Protein 2D1L (pdb70)

Nearest PDB structures (foldseek):
  2d1l-assembly1_A  TM=1.002E+00  e=2.494E-27  Mus musculus
  2x3w-assembly2_C-2  TM=5.288E-01  e=8.790E-03  Mus musculus
  3hah-assembly1_A  TM=4.126E-01  e=7.561E-03  Homo sapiens
  4wpe-assembly1_A-2  TM=3.536E-01  e=5.595E-03  Saccharomyces cerevisiae S288C
  5i6j-assembly1_A-2  TM=3.774E-01  e=7.191E-03  Homo sapiens

Sequence (462 aa):
AGHEAVIEKECSALGGLFQTIISSDKGSYPVWEEDFINKAGKLQSQQLRTTVVAAAAFLDAFQKVADATNTRGGTREIGSALTRRCRHRSSIEAKLRQFSSSSALIDCLINPLQEQEEWKKKVANNQLDKDHAKEYKKARQEIKKKSSDTLKLQKKAKKVDAQGRGDIQPQLDSALQDVNDKYLLLEETEKQQAVRKALIEERGRFCTFISSLRRPVIEEEISSLGEITHLQTISEEDDLKKSLTDPHKLPSSSEQAGHEAVIEKECSALGGLFQTIISSDKGSYPVWEDFINKKAGKLQSSQQLRRTTVVAAAAFLDAFQKVADATNTRGGTREIGSALTRRCRRHRSSIEAKLRQFSSALIDCLINPLQQEEQEEEWKKVANQLDKDHAKEYKKARQEIKKKSSDTLKLQKKAKKVALQDVNDKYLLLEETEKQAVRRKALIEERGRFCTFISLRPVIEEEISLGEITHLQQTTISEEDDLKKSSLTDPHKLPS

CATH classification: 1.20.1270.60

Foldseek 3Di:
DPPLVVLVVLLVVLVVLLVVLLVVCVCVVVLVVVLVVLVVVLVVLVVVLVVLVVVLVVQLVVLVCCPDAFLSVVLSVLSNLSLVVVVSVLSVVLSVCSVVVANVVSVVPVVLVVVSVVLVVVLVVQLVVLVVQLVVLVVVLVVLVVVCVCCVVVCPVPSVVVNVVSVVVSVVSSVVSSVSSVVSSVVSVCSSVVSVVSNVSVVVSVVSVVVVVSVVSVVVSVVVSVVSCVVVDDDPRRPD/DPPLVVLCVLLVVLQVLLVVLLVVLPCVVVLVVVLVVLVVVLVVLVVVLVVLVVVLVVLLVVLVCCPDDDLSVVLSVLSNCSLVVVVSVLSVVLSVCSVPVANVVSVVVVVLNVVSVVLVVVLVVVSVVLSVVLVVQVVVVVVVVVVVVVVSPVVSVVSSVVSNVVSVVSSVVSVCSSVVSVVSNVNVVVSVVSVVCVVSCVVVVVSVVVSVVSCVVVDDDD

Organism: Mus musculus (NCBI:txid10090)

Secondary structure (DSSP, 8-state):
----HHHHHHHHHHHHHHHHHHH----HHHHHHHHHHHHHHHHHHHHHHHHHHHHHHHHHHHH--TTSSTHHHHHHHHHH---HHHHHHHHHHHHHHIIIIIIHHHHH--HHHHHHHHHHHHHHHHHHHHHHHHHHHHHHHHHHHHHSS-GGGTTTTSHHHHHHHHHHHHHHHHHHHHHHHHHHHHHHHHHHHHHHHHHH--HHHHHHHH--TTHHHHHHHHHHHHHH--TTS--GGG--/----HHHHHHHHHHTTHHHHHHH----HHHHHHHHHHHHHHHHHHHHHHHHHHHHHHHHHHHH--TTSSSHHHHHHHHHH---HHHHHHHHHHHHHHIIIIIIHHHHH--HHHHHHHHHHHHHHHHHHHHHHHHHHHHHHHHHHHSSSTT--HHHHHHHHHHHHHHHHHHHHHHHHHHHHHHHHHH--HHHHHHHH--GGGGGHHHHHHHHHHH--TTS---

GO terms:
  GO:0051015 actin filament binding (F, IDA)
  GO:0005737 cytoplasm (C, IDA)
  GO:0005912 adherens junction (C, IDA)
  GO:0003779 actin binding (F, IDA)
  GO:0030041 actin filament polymerization (P, IDA)
  GO:0007015 actin filament organization (P, IDA)
  GO:0001701 in utero embryonic development (P, IGI)
  GO:0034334 adherens junction maintenance (P, IMP)
  GO:0010960 magnesium ion homeostasis (P, IMP)
  GO:0032233 positive regulation of actin filament bundle assembly (P, IMP)
  GO:0030282 bone mineralization (P, IMP)
  GO:0072170 metanephric tubule development (P, IMP)
  GO:0042802 identical protein binding (F, IPI)
  GO:0005515 protein binding (F, IPI)
  GO:0071498 cellular response to fluid shear stress (P, IDA)
  GO:2001013 epithelial cell proliferation involved in renal tubule morphogenesis (P, IMP)
  GO:0050680 negative regulation of epithelial cell proliferation (P, IMP)
  GO:0072102 glomerulus morphogenesis (P, IMP)
  GO:0072160 nephron tubule epithelial cell differentiation (P, IMP)
  GO:0061333 renal tubule morphogenesis (P, IMP)

InterPro domains:
  IPR003124 WH2 domain [PF02205] (729-755)
  IPR003124 WH2 domain [PS51082] (731-748)
  IPR013606 IMD/I-BAR domain [PF08397] (16-241)
  IPR013606 IMD/I-BAR domain [PS51338] (1-254)
  IPR027267 AH/BAR domain superfamily [G3DSA:1.20.1270.60] (1-250)
  IPR027267 AH/BAR domain superfamily [SSF103657] (3-252)
  IPR030127 I-BAR domain containing protein MTSS1/MTSS2 [PTHR15708] (4-357)

Solvent-accessible surface area: 24767 Å² total

Radius of gyration: 42.51 Å; Cα contacts (8 Å, |Δi|>4): 445; chains: 2; bounding box: 72×39×166 Å

B-factor: mean 33.79, std 15.93, range [10.36, 84.86]

Structure (mmCIF, N/CA/C/O backbone):
data_2D1L
#
_entry.id   2D1L
#
_cell.length_a   53.503
_cell.length_b   37.319
_cell.length_c   129.016
_cell.angle_alpha   90.00
_cell.angle_beta   94.07
_cell.angle_gamma   90.00
#
_symmetry.space_group_name_H-M   'P 1 21 1'
#
loop_
_entity.id
_entity.type
_entity.pdbx_description
1 polymer 'Metastasis suppressor protein 1'
2 water water
#
loop_
_atom_site.group_PDB
_atom_site.id
_atom_site.type_symbol
_atom_site.label_atom_id
_atom_site.label_alt_id
_atom_site.label_comp_id
_atom_site.label_asym_id
_atom_site.label_entity_id
_atom_site.label_seq_id
_atom_site.pdbx_PDB_ins_code
_atom_site.Cartn_x
_atom_site.Cartn_y
_atom_site.Cartn_z
_atom_site.occupancy
_atom_site.B_iso_or_equiv
_atom_site.auth_seq_id
_atom_site.auth_comp_id
_atom_site.auth_asym_id
_atom_site.auth_atom_id
_atom_site.pdbx_PDB_model_num
ATOM 1 N N . ALA A 1 1 ? 12.735 6.831 0.122 1.00 69.86 -2 ALA A N 1
ATOM 2 C CA . ALA A 1 1 ? 14.153 7.001 0.559 1.00 68.74 -2 ALA A CA 1
ATOM 3 C C . ALA A 1 1 ? 14.963 7.817 -0.449 1.00 68.27 -2 ALA A C 1
ATOM 4 O O . ALA A 1 1 ? 15.585 7.264 -1.357 1.00 67.77 -2 ALA A O 1
ATOM 6 N N . GLY A 1 2 ? 14.940 9.136 -0.285 1.00 67.18 -1 GLY A N 1
ATOM 7 C CA . GLY A 1 2 ? 15.711 10.035 -1.138 1.00 65.06 -1 GLY A CA 1
ATOM 8 C C . GLY A 1 2 ? 16.693 10.841 -0.312 1.00 64.19 -1 GLY A C 1
ATOM 9 O O . GLY A 1 2 ? 17.091 10.419 0.777 1.00 63.30 -1 GLY A O 1
ATOM 10 N N . HIS A 1 3 ? 17.074 12.008 -0.823 1.00 63.50 0 HIS A N 1
ATOM 11 C CA . HIS A 1 3 ? 18.058 12.857 -0.157 1.00 63.72 0 HIS A CA 1
ATOM 12 C C . HIS A 1 3 ? 17.611 13.305 1.231 1.00 63.23 0 HIS A C 1
ATOM 13 O O . HIS A 1 3 ? 18.311 13.092 2.219 1.00 61.90 0 HIS A O 1
ATOM 28 N N . GLU A 1 5 ? 15.347 12.178 3.159 1.00 55.20 2 GLU A N 1
ATOM 29 C CA . GLU A 1 5 ? 15.194 11.042 4.064 1.00 50.41 2 GLU A CA 1
ATOM 30 C C . GLU A 1 5 ? 16.551 10.580 4.604 1.00 47.89 2 GLU A C 1
ATOM 31 O O . GLU A 1 5 ? 16.700 10.298 5.799 1.00 44.85 2 GLU A O 1
ATOM 37 N N . ALA A 1 6 ? 17.536 10.511 3.712 1.00 45.07 3 ALA A N 1
ATOM 38 C CA . ALA A 1 6 ? 18.892 10.112 4.072 1.00 44.82 3 ALA A CA 1
ATOM 39 C C . ALA A 1 6 ? 19.509 11.076 5.089 1.00 45.01 3 ALA A C 1
ATOM 40 O O . ALA A 1 6 ? 20.278 10.663 5.968 1.00 44.39 3 ALA A O 1
ATOM 42 N N . VAL A 1 7 ? 19.164 12.357 4.965 1.00 45.28 4 VAL A N 1
ATOM 43 C CA . VAL A 1 7 ? 19.576 13.371 5.941 1.00 45.34 4 VAL A CA 1
ATOM 44 C C . VAL A 1 7 ? 18.944 13.121 7.312 1.00 44.91 4 VAL A C 1
ATOM 45 O O . VAL A 1 7 ? 19.628 13.184 8.332 1.00 43.14 4 VAL A O 1
ATOM 49 N N . ILE A 1 8 ? 17.642 12.848 7.328 1.00 43.82 5 ILE A N 1
ATOM 50 C CA . ILE A 1 8 ? 16.950 12.499 8.563 1.00 46.56 5 ILE A CA 1
ATOM 51 C C . ILE A 1 8 ? 17.560 11.230 9.153 1.00 47.70 5 ILE A C 1
ATOM 52 O O . ILE A 1 8 ? 17.840 11.163 10.353 1.00 46.99 5 ILE A O 1
ATOM 57 N N . GLU A 1 9 ? 17.773 10.236 8.293 1.00 49.92 6 GLU A N 1
ATOM 58 C CA . GLU A 1 9 ? 18.423 8.979 8.672 1.00 53.08 6 GLU A CA 1
ATOM 59 C C . GLU A 1 9 ? 19.698 9.177 9.492 1.00 52.77 6 GLU A C 1
ATOM 60 O O . GLU A 1 9 ? 19.896 8.525 10.517 1.00 49.99 6 GLU A O 1
ATOM 66 N N . LYS A 1 10 ? 20.565 10.069 9.030 1.00 51.98 7 LYS A N 1
ATOM 67 C CA . LYS A 1 10 ? 21.826 10.302 9.719 1.00 53.24 7 LYS A CA 1
ATOM 68 C C . LYS A 1 10 ? 21.653 11.033 11.046 1.00 51.09 7 LYS A C 1
ATOM 69 O O . LYS A 1 10 ? 22.461 10.868 11.957 1.00 49.88 7 LYS A O 1
ATOM 75 N N . GLU A 1 11 ? 20.605 11.840 11.155 1.00 49.29 8 GLU A N 1
ATOM 76 C CA . GLU A 1 11 ? 20.306 12.474 12.423 1.00 47.78 8 GLU A CA 1
ATOM 77 C C . GLU A 1 11 ? 19.791 11.413 13.378 1.00 46.83 8 GLU A C 1
ATOM 78 O O . GLU A 1 11 ? 20.183 11.382 14.543 1.00 47.52 8 GLU A O 1
ATOM 84 N N . CYS A 1 12 ? 18.930 10.528 12.886 1.00 45.28 9 CYS A N 1
ATOM 85 C CA . CYS A 1 12 ? 18.452 9.425 13.718 1.00 46.46 9 CYS A CA 1
ATOM 86 C C . CYS A 1 12 ? 19.643 8.602 14.203 1.00 46.17 9 CYS A C 1
ATOM 87 O O . CYS A 1 12 ? 19.689 8.185 15.356 1.00 46.39 9 CYS A O 1
ATOM 90 N N . SER A 1 13 ? 20.612 8.390 13.320 1.00 46.14 10 SER A N 1
ATOM 91 C CA . SER A 1 13 ? 21.803 7.627 13.668 1.00 44.45 10 SER A CA 1
ATOM 92 C C . SER A 1 13 ? 22.648 8.343 14.716 1.00 43.25 10 SER A C 1
ATOM 93 O O . SER A 1 13 ? 23.189 7.704 15.619 1.00 43.02 10 SER A O 1
ATOM 96 N N . ALA A 1 14 ? 22.761 9.664 14.596 1.00 40.86 11 ALA A N 1
ATOM 97 C CA . ALA A 1 14 ? 23.483 10.463 15.590 1.00 39.36 11 ALA A CA 1
ATOM 98 C C . ALA A 1 14 ? 22.784 10.399 16.944 1.00 37.50 11 ALA A C 1
ATOM 99 O O . ALA A 1 14 ? 23.425 10.211 17.976 1.00 37.71 11 ALA A O 1
ATOM 101 N N . LEU A 1 15 ? 21.464 10.561 16.925 1.00 37.42 12 LEU A N 1
ATOM 102 C CA . LEU A 1 15 ? 20.660 10.533 18.135 1.00 36.25 12 LEU A CA 1
ATOM 103 C C . LEU A 1 15 ? 20.691 9.136 18.737 1.00 37.68 12 LEU A C 1
ATOM 104 O O . LEU A 1 15 ? 20.812 8.970 19.958 1.00 35.14 12 LEU A O 1
ATOM 109 N N . GLY A 1 16 ? 20.577 8.132 17.869 1.00 36.51 13 GLY A N 1
ATOM 110 C CA . GLY A 1 16 ? 20.547 6.745 18.310 1.00 34.23 13 GLY A CA 1
ATOM 111 C C . GLY A 1 16 ? 21.847 6.425 19.007 1.00 33.62 13 GLY A C 1
ATOM 112 O O . GLY A 1 16 ? 21.853 5.766 20.048 1.00 33.02 13 GLY A O 1
ATOM 113 N N . GLY A 1 17 ? 22.944 6.902 18.419 1.00 31.75 14 GLY A N 1
ATOM 114 C CA . GLY A 1 17 ? 24.284 6.729 18.974 1.00 31.82 14 GLY A CA 1
ATOM 115 C C . GLY A 1 17 ? 24.439 7.425 20.312 1.00 32.04 14 GLY A C 1
ATOM 116 O O . GLY A 1 17 ? 24.983 6.849 21.255 1.00 29.53 14 GLY A O 1
ATOM 117 N N . LEU A 1 18 ? 23.958 8.666 20.389 1.00 30.30 15 LEU A N 1
ATOM 118 C CA . LEU A 1 18 ? 23.998 9.423 21.628 1.00 30.97 15 LEU A CA 1
ATOM 119 C C . LEU A 1 18 ? 23.210 8.719 22.740 1.00 28.87 15 LEU A C 1
ATOM 120 O O . LEU A 1 18 ? 23.701 8.589 23.852 1.00 28.49 15 LEU A O 1
ATOM 125 N N . PHE A 1 19 ? 22.014 8.229 22.430 1.00 26.93 16 PHE A N 1
ATOM 126 C CA . PHE A 1 19 ? 21.228 7.466 23.403 1.00 29.24 16 PHE A CA 1
ATOM 127 C C . PHE A 1 19 ? 21.996 6.246 23.923 1.00 27.16 16 PHE A C 1
ATOM 128 O O . PHE A 1 19 ? 22.032 6.005 25.117 1.00 27.73 16 PHE A O 1
ATOM 136 N N . GLN A 1 20 ? 22.582 5.462 23.025 1.00 28.06 17 GLN A N 1
ATOM 137 C CA . GLN A 1 20 ? 23.367 4.291 23.440 1.00 31.39 17 GLN A CA 1
ATOM 138 C C . GLN A 1 20 ? 24.578 4.660 24.289 1.00 28.41 17 GLN A C 1
ATOM 139 O O . GLN A 1 20 ? 24.945 3.930 25.211 1.00 28.65 17 GLN A O 1
ATOM 145 N N . THR A 1 21 ? 25.205 5.788 23.981 1.00 28.28 18 THR A N 1
ATOM 146 C CA . THR A 1 21 ? 26.313 6.280 24.809 1.00 27.47 18 THR A CA 1
ATOM 147 C C . THR A 1 21 ? 25.861 6.580 26.234 1.00 25.92 18 THR A C 1
ATOM 148 O O . THR A 1 21 ? 26.506 6.179 27.213 1.00 24.40 18 THR A O 1
ATOM 152 N N . ILE A 1 22 ? 24.762 7.310 26.364 1.00 24.23 19 ILE A N 1
ATOM 153 C CA . ILE A 1 22 ? 24.258 7.651 27.698 1.00 24.87 19 ILE A CA 1
ATOM 154 C C . ILE A 1 22 ? 23.902 6.404 28.491 1.00 24.11 19 ILE A C 1
ATOM 155 O O . ILE A 1 22 ? 24.248 6.277 29.660 1.00 24.96 19 ILE A O 1
ATOM 160 N N . ILE A 1 23 ? 23.220 5.476 27.838 1.00 26.24 20 ILE A N 1
ATOM 161 C CA . ILE A 1 23 ? 22.890 4.199 28.454 1.00 25.68 20 ILE A CA 1
ATOM 162 C C . ILE A 1 23 ? 24.159 3.435 28.851 1.00 25.83 20 ILE A C 1
ATOM 163 O O . ILE A 1 23 ? 24.247 2.836 29.928 1.00 25.51 20 ILE A O 1
ATOM 168 N N . SER A 1 24 ? 25.158 3.462 27.986 1.00 23.97 21 SER A N 1
ATOM 169 C CA A SER A 1 24 ? 26.389 2.743 28.272 0.50 23.73 21 SER A CA 1
ATOM 170 C CA B SER A 1 24 ? 26.412 2.766 28.249 0.50 23.05 21 SER A CA 1
ATOM 171 C C . SER A 1 24 ? 27.147 3.391 29.420 1.00 19.73 21 SER A C 1
ATOM 172 O O . SER A 1 24 ? 27.701 2.695 30.267 1.00 23.56 21 SER A O 1
ATOM 177 N N . ASP A 1 25 ? 27.174 4.718 29.449 1.00 24.56 22 ASP A N 1
ATOM 178 C CA . ASP A 1 25 ? 27.828 5.435 30.538 1.00 24.43 22 ASP A CA 1
ATOM 179 C C . ASP A 1 25 ? 27.171 5.114 31.876 1.00 24.68 22 ASP A C 1
ATOM 180 O O . ASP A 1 25 ? 27.858 4.856 32.863 1.00 20.33 22 ASP A O 1
ATOM 193 N N . LYS A 1 27 ? 25.333 2.425 32.628 1.00 25.98 24 LYS A N 1
ATOM 194 C CA . LYS A 1 27 ? 25.662 1.036 32.905 1.00 26.63 24 LYS A CA 1
ATOM 195 C C . LYS A 1 27 ? 27.061 0.793 33.454 1.00 26.02 24 LYS A C 1
ATOM 196 O O . LYS A 1 27 ? 27.249 -0.146 34.236 1.00 27.54 24 LYS A O 1
ATOM 202 N N . GLY A 1 28 ? 28.040 1.621 33.069 1.00 21.85 25 GLY A N 1
ATOM 203 C CA . GLY A 1 28 ? 29.444 1.400 33.467 1.00 22.99 25 GLY A CA 1
ATOM 204 C C . GLY A 1 28 ? 29.783 2.171 34.740 1.00 24.54 25 GLY A C 1
ATOM 205 O O . GLY A 1 28 ? 30.889 2.085 35.249 1.00 22.95 25 GLY A O 1
ATOM 206 N N . SER A 1 29 ? 28.805 2.900 35.266 1.00 21.53 26 SER A N 1
ATOM 207 C CA . SER A 1 29 ? 29.019 3.786 36.437 1.00 24.96 26 SER A CA 1
ATOM 208 C C . SER A 1 29 ? 29.076 3.032 37.772 1.00 24.36 26 SER A C 1
ATOM 209 O O . SER A 1 29 ? 29.603 3.548 38.766 1.00 20.89 26 SER A O 1
ATOM 212 N N . TYR A 1 30 ? 28.531 1.814 37.805 1.00 23.38 27 TYR A N 1
ATOM 213 C CA . TYR A 1 30 ? 28.295 1.150 39.093 1.00 24.23 27 TYR A CA 1
ATOM 214 C C . TYR A 1 30 ? 29.539 0.879 39.969 1.00 26.52 27 TYR A C 1
ATOM 215 O O . TYR A 1 30 ? 29.458 1.062 41.185 1.00 25.36 27 TYR A O 1
ATOM 224 N N . PRO A 1 31 ? 30.676 0.451 39.371 1.00 24.93 28 PRO A N 1
ATOM 225 C CA . PRO A 1 31 ? 31.897 0.259 40.167 1.00 23.10 28 PRO A CA 1
ATOM 226 C C . PRO A 1 31 ? 32.327 1.505 40.958 1.00 20.47 28 PRO A C 1
ATOM 227 O O . PRO A 1 31 ? 32.747 1.383 42.096 1.00 21.52 28 PRO A O 1
ATOM 231 N N . VAL A 1 32 ? 32.189 2.691 40.367 1.00 17.75 29 VAL A N 1
ATOM 232 C CA . VAL A 1 32 ? 32.506 3.924 41.083 1.00 20.97 29 VAL A CA 1
ATOM 233 C C . VAL A 1 32 ? 31.527 4.151 42.236 1.00 22.62 29 VAL A C 1
ATOM 234 O O . VAL A 1 32 ? 31.932 4.443 43.347 1.00 19.68 29 VAL A O 1
ATOM 238 N N . TRP A 1 33 ? 30.228 4.016 41.959 1.00 19.70 30 TRP A N 1
ATOM 239 C CA . TRP A 1 33 ? 29.215 4.161 43.002 1.00 22.68 30 TRP A CA 1
ATOM 240 C C . TRP A 1 33 ? 29.440 3.164 44.115 1.00 22.44 30 TRP A C 1
ATOM 241 O O . TRP A 1 33 ? 29.342 3.546 45.262 1.00 20.92 30 TRP A O 1
ATOM 252 N N . GLU A 1 34 ? 29.712 1.897 43.778 1.00 21.46 31 GLU A N 1
ATOM 253 C CA A GLU A 1 34 ? 29.940 0.824 44.768 0.60 23.56 31 GLU A CA 1
ATOM 254 C CA B GLU A 1 34 ? 29.895 0.866 44.808 0.40 21.33 31 GLU A CA 1
ATOM 255 C C . GLU A 1 34 ? 31.170 1.077 45.640 1.00 21.58 31 GLU A C 1
ATOM 256 O O . GLU A 1 34 ? 31.172 0.792 46.858 1.00 20.87 31 GLU A O 1
ATOM 267 N N . ASP A 1 35 ? 32.233 1.582 45.017 1.00 20.48 32 ASP A N 1
ATOM 268 C CA . ASP A 1 35 ? 33.461 1.918 45.757 1.00 21.55 32 ASP A CA 1
ATOM 269 C C . ASP A 1 35 ? 33.160 3.041 46.761 1.00 21.98 32 ASP A C 1
ATOM 270 O O . ASP A 1 35 ? 33.646 3.010 47.883 1.00 18.42 32 ASP A O 1
ATOM 275 N N . PHE A 1 36 ? 32.333 4.008 46.354 1.00 19.70 33 PHE A N 1
ATOM 276 C CA . PHE A 1 36 ? 31.931 5.137 47.228 1.00 20.15 33 PHE A CA 1
ATOM 277 C C . PHE A 1 36 ? 31.143 4.624 48.428 1.00 19.74 33 PHE A C 1
ATOM 278 O O . PHE A 1 36 ? 31.386 5.002 49.552 1.00 16.81 33 PHE A O 1
ATOM 286 N N . ILE A 1 37 ? 30.180 3.760 48.171 1.00 17.41 34 ILE A N 1
ATOM 287 C CA . ILE A 1 37 ? 29.430 3.135 49.244 1.00 18.94 34 ILE A CA 1
ATOM 288 C C . ILE A 1 37 ? 30.315 2.386 50.230 1.00 18.95 34 ILE A C 1
ATOM 289 O O . ILE A 1 37 ? 30.186 2.604 51.439 1.00 21.10 34 ILE A O 1
ATOM 294 N N . ASN A 1 38 ? 31.216 1.548 49.706 1.00 17.64 35 ASN A N 1
ATOM 295 C CA . ASN A 1 38 ? 32.177 0.812 50.518 1.00 18.88 35 ASN A CA 1
ATOM 296 C C . ASN A 1 38 ? 33.010 1.732 51.430 1.00 16.54 35 ASN A C 1
ATOM 297 O O . ASN A 1 38 ? 33.162 1.482 52.632 1.00 15.20 35 ASN A O 1
ATOM 302 N N . LYS A 1 39 ? 33.585 2.770 50.836 1.00 15.77 36 LYS A N 1
ATOM 303 C CA . LYS A 1 39 ? 34.495 3.647 51.555 1.00 16.59 36 LYS A CA 1
ATOM 304 C C . LYS A 1 39 ? 33.734 4.567 52.536 1.00 20.51 36 LYS A C 1
ATOM 305 O O . LYS A 1 39 ? 34.251 4.926 53.600 1.00 16.02 36 LYS A O 1
ATOM 311 N N . ALA A 1 40 ? 32.521 4.975 52.161 1.00 21.02 37 ALA A N 1
ATOM 312 C CA . ALA A 1 40 ? 31.655 5.706 53.114 1.00 19.82 37 ALA A CA 1
ATOM 313 C C . ALA A 1 40 ? 31.347 4.817 54.316 1.00 18.65 37 ALA A C 1
ATOM 314 O O . ALA A 1 40 ? 31.327 5.287 55.452 1.00 19.53 37 ALA A O 1
ATOM 316 N N . GLY A 1 41 ? 31.082 3.537 54.055 1.00 17.94 38 GLY A N 1
ATOM 317 C CA . GLY A 1 41 ? 30.839 2.560 55.131 1.00 19.01 38 GLY A CA 1
ATOM 318 C C . GLY A 1 41 ? 32.003 2.399 56.088 1.00 18.28 38 GLY A C 1
ATOM 319 O O . GLY A 1 41 ? 31.831 2.413 57.324 1.00 19.01 38 GLY A O 1
ATOM 320 N N . LYS A 1 42 ? 33.194 2.281 55.518 1.00 17.43 39 LYS A N 1
ATOM 321 C CA . LYS A 1 42 ? 34.418 2.153 56.288 1.00 19.02 39 LYS A CA 1
ATOM 322 C C . LYS A 1 42 ? 34.663 3.394 57.136 1.00 15.21 39 LYS A C 1
ATOM 323 O O . LYS A 1 42 ? 35.056 3.261 58.287 1.00 13.91 39 LYS A O 1
ATOM 329 N N . LEU A 1 43 ? 34.431 4.585 56.584 1.00 17.58 40 LEU A N 1
ATOM 330 C CA . LEU A 1 43 ? 34.530 5.826 57.376 1.00 17.99 40 LEU A CA 1
ATOM 331 C C . LEU A 1 43 ? 33.497 5.894 58.503 1.00 17.93 40 LEU A C 1
ATOM 332 O O . LEU A 1 43 ? 33.841 6.183 59.662 1.00 15.33 40 LEU A O 1
ATOM 337 N N . GLN A 1 44 ? 32.250 5.566 58.177 1.00 17.28 41 GLN A N 1
ATOM 338 C CA . GLN A 1 44 ? 31.212 5.593 59.195 1.00 19.52 41 GLN A CA 1
ATOM 339 C C . GLN A 1 44 ? 31.500 4.645 60.360 1.00 18.04 41 GLN A C 1
ATOM 340 O O . GLN A 1 44 ? 31.342 5.030 61.518 1.00 20.63 41 GLN A O 1
ATOM 346 N N . SER A 1 45 ? 31.962 3.424 60.056 1.00 18.08 42 SER A N 1
ATOM 347 C CA . SER A 1 45 ? 32.406 2.479 61.095 1.00 20.21 42 SER A CA 1
ATOM 348 C C . SER A 1 45 ? 33.480 3.035 62.041 1.00 19.67 42 SER A C 1
ATOM 349 O O . SER A 1 45 ? 33.376 2.901 63.280 1.00 20.83 42 SER A O 1
ATOM 352 N N . GLN A 1 46 ? 34.476 3.725 61.482 1.00 18.98 43 GLN A N 1
ATOM 353 C CA A GLN A 1 46 ? 35.540 4.318 62.296 0.50 18.39 43 GLN A CA 1
ATOM 354 C CA B GLN A 1 46 ? 35.540 4.296 62.296 0.50 19.88 43 GLN A CA 1
ATOM 355 C C . GLN A 1 46 ? 35.036 5.517 63.088 1.00 21.87 43 GLN A C 1
ATOM 356 O O . GLN A 1 46 ? 35.459 5.757 64.223 1.00 23.31 43 GLN A O 1
ATOM 367 N N . LEU A 1 47 ? 34.114 6.277 62.505 1.00 18.72 44 LEU A N 1
ATOM 368 C CA . LEU A 1 47 ? 33.525 7.410 63.235 1.00 21.57 44 LEU A CA 1
ATOM 369 C C . LEU A 1 47 ? 32.772 6.907 64.450 1.00 21.01 44 LEU A C 1
ATOM 370 O O . LEU A 1 47 ? 32.820 7.512 65.514 1.00 20.42 44 LEU A O 1
ATOM 375 N N . ARG A 1 48 ? 32.100 5.770 64.316 1.00 25.80 45 ARG A N 1
ATOM 376 C CA . ARG A 1 48 ? 31.346 5.200 65.434 1.00 28.54 45 ARG A CA 1
ATOM 377 C C . ARG A 1 48 ? 32.296 4.856 66.591 1.00 26.41 45 ARG A C 1
ATOM 378 O O . ARG A 1 48 ? 32.042 5.180 67.752 1.00 23.87 45 ARG A O 1
ATOM 386 N N . THR A 1 49 ? 33.414 4.239 66.256 1.00 20.89 46 THR A N 1
ATOM 387 C CA . THR A 1 49 ? 34.468 3.893 67.219 1.00 20.09 46 THR A CA 1
ATOM 388 C C . THR A 1 49 ? 35.158 5.132 67.810 1.00 19.28 46 THR A C 1
ATOM 389 O O . THR A 1 49 ? 35.553 5.159 68.999 1.00 17.94 46 THR A O 1
ATOM 393 N N . THR A 1 50 ? 35.346 6.151 66.974 1.00 18.29 47 THR A N 1
ATOM 394 C CA . THR A 1 50 ? 35.897 7.411 67.446 1.00 21.10 47 THR A CA 1
ATOM 395 C C . THR A 1 50 ? 35.003 8.062 68.491 1.00 23.00 47 THR A C 1
ATOM 396 O O . THR A 1 50 ? 35.501 8.565 69.503 1.00 20.14 47 THR A O 1
ATOM 400 N N . VAL A 1 51 ? 33.687 8.056 68.257 1.00 22.10 48 VAL A N 1
ATOM 401 C CA . VAL A 1 51 ? 32.773 8.726 69.192 1.00 23.25 48 VAL A CA 1
ATOM 402 C C . VAL A 1 51 ? 32.811 8.025 70.561 1.00 19.47 48 VAL A C 1
ATOM 403 O O . VAL A 1 51 ? 32.781 8.678 71.611 1.00 20.31 48 VAL A O 1
ATOM 407 N N . VAL A 1 52 ? 32.914 6.706 70.563 1.00 17.59 49 VAL A N 1
ATOM 408 C CA . VAL A 1 52 ? 33.044 5.979 71.839 1.00 18.39 49 VAL A CA 1
ATOM 409 C C . VAL A 1 52 ? 34.375 6.349 72.523 1.00 17.55 49 VAL A C 1
ATOM 410 O O . VAL A 1 52 ? 34.428 6.579 73.741 1.00 16.07 49 VAL A O 1
ATOM 414 N N . ALA A 1 53 ? 35.457 6.386 71.760 1.00 15.75 50 ALA A N 1
ATOM 415 C CA . ALA A 1 53 ? 36.752 6.737 72.358 1.00 16.57 50 ALA A CA 1
ATOM 416 C C . ALA A 1 53 ? 36.745 8.211 72.838 1.00 15.49 50 ALA A C 1
ATOM 417 O O . ALA A 1 53 ? 37.319 8.538 73.891 1.00 16.03 50 ALA A O 1
ATOM 419 N N . ALA A 1 54 ? 36.044 9.073 72.116 1.00 15.40 51 ALA A N 1
ATOM 420 C CA . ALA A 1 54 ? 35.948 10.497 72.533 1.00 17.59 51 ALA A CA 1
ATOM 421 C C . ALA A 1 54 ? 35.167 10.604 73.856 1.00 17.39 51 ALA A C 1
ATOM 422 O O . ALA A 1 54 ? 35.514 11.410 74.746 1.00 17.39 51 ALA A O 1
ATOM 424 N N . ALA A 1 55 ? 34.100 9.813 73.998 1.00 17.25 52 ALA A N 1
ATOM 425 C CA . ALA A 1 55 ? 33.316 9.892 75.252 1.00 18.46 52 ALA A CA 1
ATOM 426 C C . ALA A 1 55 ? 34.154 9.390 76.423 1.00 17.99 52 ALA A C 1
ATOM 427 O O . ALA A 1 55 ? 34.055 9.919 77.514 1.00 17.51 52 ALA A O 1
ATOM 429 N N . ALA A 1 56 ? 34.974 8.364 76.202 1.00 17.61 53 ALA A N 1
ATOM 430 C CA . ALA A 1 56 ? 35.794 7.836 77.303 1.00 17.41 53 ALA A CA 1
ATOM 431 C C . ALA A 1 56 ? 36.891 8.835 77.681 1.00 15.18 53 ALA A C 1
ATOM 432 O O . ALA A 1 56 ? 37.218 9.026 78.846 1.00 15.06 53 ALA A O 1
ATOM 434 N N . PHE A 1 57 ? 37.448 9.487 76.675 1.00 15.60 54 PHE A N 1
ATOM 435 C CA . PHE A 1 57 ? 38.394 10.565 76.906 1.00 19.17 54 PHE A CA 1
ATOM 436 C C . PHE A 1 57 ? 37.750 11.709 77.707 1.00 20.01 54 PHE A C 1
ATOM 437 O O . PHE A 1 57 ? 38.334 12.197 78.691 1.00 17.44 54 PHE A O 1
ATOM 445 N N . LEU A 1 58 ? 36.558 12.152 77.307 1.00 17.85 55 LEU A N 1
ATOM 446 C CA . LEU A 1 58 ? 35.914 13.206 78.052 1.00 17.88 55 LEU A CA 1
ATOM 447 C C . LEU A 1 58 ? 35.594 12.813 79.507 1.00 17.89 55 LEU A C 1
ATOM 448 O O . LEU A 1 58 ? 35.707 13.650 80.407 1.00 16.75 55 LEU A O 1
ATOM 453 N N . ASP A 1 59 ? 35.205 11.555 79.745 1.00 17.68 56 ASP A N 1
ATOM 454 C CA . ASP A 1 59 ? 35.030 11.076 81.117 1.00 16.89 56 ASP A CA 1
ATOM 455 C C . ASP A 1 59 ? 36.324 11.265 81.925 1.00 17.13 56 ASP A C 1
ATOM 456 O O . ASP A 1 59 ? 36.296 11.740 83.074 1.00 16.09 56 ASP A O 1
ATOM 461 N N . ALA A 1 60 ? 37.462 10.906 81.327 1.00 20.16 57 ALA A N 1
ATOM 462 C CA . ALA A 1 60 ? 38.754 11.046 82.020 1.00 18.96 57 ALA A CA 1
ATOM 463 C C . ALA A 1 60 ? 39.102 12.498 82.224 1.00 19.67 57 ALA A C 1
ATOM 464 O O . ALA A 1 60 ? 39.674 12.880 83.256 1.00 17.59 57 ALA A O 1
ATOM 466 N N . PHE A 1 61 ? 38.780 13.319 81.220 1.00 15.50 58 PHE A N 1
ATOM 467 C CA . PHE A 1 61 ? 39.110 14.747 81.255 1.00 15.23 58 PHE A CA 1
ATOM 468 C C . PHE A 1 61 ? 38.327 15.373 82.414 1.00 18.13 58 PHE A C 1
ATOM 469 O O . PHE A 1 61 ? 38.862 16.153 83.182 1.00 15.34 58 PHE A O 1
ATOM 477 N N . GLN A 1 62 ? 37.071 14.980 82.564 1.00 16.84 59 GLN A N 1
ATOM 478 C CA . GLN A 1 62 ? 36.239 15.496 83.659 1.00 16.83 59 GLN A CA 1
ATOM 479 C C . GLN A 1 62 ? 36.760 15.106 85.057 1.00 17.67 59 GLN A C 1
ATOM 480 O O . GLN A 1 62 ? 36.714 15.907 86.005 1.00 15.83 59 GLN A O 1
ATOM 486 N N . LYS A 1 63 ? 37.300 13.901 85.184 1.00 17.60 60 LYS A N 1
ATOM 487 C CA . LYS A 1 63 ? 37.934 13.527 86.453 1.00 19.15 60 LYS A CA 1
ATOM 488 C C . LYS A 1 63 ? 39.150 14.380 86.804 1.00 19.89 60 LYS A C 1
ATOM 489 O O . LYS A 1 63 ? 39.422 14.631 87.993 1.00 16.25 60 LYS A O 1
ATOM 495 N N . VAL A 1 64 ? 39.911 14.770 85.776 1.00 17.27 61 VAL A N 1
ATOM 496 C CA . VAL A 1 64 ? 41.020 15.724 85.958 1.00 17.26 61 VAL A CA 1
ATOM 497 C C . VAL A 1 64 ? 40.487 17.085 86.442 1.00 18.97 61 VAL A C 1
ATOM 498 O O . VAL A 1 64 ? 41.000 17.638 87.416 1.00 19.34 61 VAL A O 1
ATOM 502 N N . ALA A 1 65 ? 39.445 17.591 85.780 1.00 16.87 62 ALA A N 1
ATOM 503 C CA . ALA A 1 65 ? 38.798 18.845 86.134 1.00 19.13 62 ALA A CA 1
ATOM 504 C C . ALA A 1 65 ? 38.295 18.793 87.588 1.00 21.39 62 ALA A C 1
ATOM 505 O O . ALA A 1 65 ? 38.486 19.743 88.358 1.00 20.60 62 ALA A O 1
ATOM 507 N N . ASP A 1 66 ? 37.661 17.676 87.954 1.00 18.54 63 ASP A N 1
ATOM 508 C CA . ASP A 1 66 ? 37.131 17.462 89.334 1.00 20.48 63 ASP A CA 1
ATOM 509 C C . ASP A 1 66 ? 38.267 17.550 90.344 1.00 21.81 63 ASP A C 1
ATOM 510 O O . ASP A 1 66 ? 38.128 18.138 91.424 1.00 20.78 63 ASP A O 1
ATOM 523 N N . ALA A 1 68 ? 41.152 19.171 90.135 1.00 21.84 65 ALA A N 1
ATOM 524 C CA . ALA A 1 68 ? 41.529 20.584 90.335 1.00 21.98 65 ALA A CA 1
ATOM 525 C C . ALA A 1 68 ? 40.484 21.365 91.100 1.00 21.92 65 ALA A C 1
ATOM 526 O O . ALA A 1 68 ? 40.805 22.179 91.974 1.00 22.55 65 ALA A O 1
ATOM 528 N N . THR A 1 69 ? 39.222 21.105 90.779 1.00 21.48 66 THR A N 1
ATOM 529 C CA . THR A 1 69 ? 38.107 21.796 91.419 1.00 21.87 66 THR A CA 1
ATOM 530 C C . THR A 1 69 ? 38.119 21.628 92.934 1.00 24.69 66 THR A C 1
ATOM 531 O O . THR A 1 69 ? 37.782 22.543 93.676 1.00 24.96 66 THR A O 1
ATOM 535 N N . ASN A 1 70 ? 38.530 20.456 93.395 1.00 24.22 67 ASN A N 1
ATOM 536 C CA . ASN A 1 70 ? 38.559 20.180 94.813 1.00 25.02 67 ASN A CA 1
ATOM 537 C C . ASN A 1 70 ? 39.898 20.349 95.535 1.00 27.26 67 ASN A C 1
ATOM 538 O O . ASN A 1 70 ? 40.129 19.746 96.591 1.00 28.07 67 ASN A O 1
ATOM 543 N N . THR A 1 71 ? 40.749 21.211 94.992 1.00 27.98 68 THR A N 1
ATOM 544 C CA . THR A 1 71 ? 41.955 21.634 95.702 1.00 25.41 68 THR A CA 1
ATOM 545 C C . THR A 1 71 ? 41.696 22.968 96.426 1.00 27.84 68 THR A C 1
ATOM 546 O O . THR A 1 71 ? 40.712 23.083 97.157 1.00 32.16 68 THR A O 1
ATOM 550 N N . ARG A 1 72 ? 42.547 23.967 96.204 1.00 29.31 69 ARG A N 1
ATOM 551 C CA . ARG A 1 72 ? 42.576 25.196 97.029 1.00 29.94 69 ARG A CA 1
ATOM 552 C C . ARG A 1 72 ? 42.818 26.421 96.156 1.00 28.58 69 ARG A C 1
ATOM 553 O O . ARG A 1 72 ? 43.508 26.340 95.157 1.00 31.35 69 ARG A O 1
ATOM 561 N N . GLY A 1 73 ? 42.244 27.550 96.543 1.00 30.21 70 GLY A N 1
ATOM 562 C CA . GLY A 1 73 ? 42.554 28.813 95.896 1.00 32.79 70 GLY A CA 1
ATOM 563 C C . GLY A 1 73 ? 42.309 28.844 94.406 1.00 30.55 70 GLY A C 1
ATOM 564 O O . GLY A 1 73 ? 41.289 28.336 93.924 1.00 29.65 70 GLY A O 1
ATOM 565 N N . GLY A 1 74 ? 43.252 29.433 93.679 1.00 32.49 71 GLY A N 1
ATOM 566 C CA . GLY A 1 74 ? 43.133 29.599 92.232 1.00 29.92 71 GLY A CA 1
ATOM 567 C C . GLY A 1 74 ? 42.981 28.302 91.472 1.00 32.50 71 GLY A C 1
ATOM 568 O O . GLY A 1 74 ? 42.355 28.265 90.405 1.00 27.64 71 GLY A O 1
ATOM 569 N N . THR A 1 75 ? 43.545 27.224 92.009 1.00 30.76 72 THR A N 1
ATOM 570 C CA . THR A 1 75 ? 43.434 25.932 91.333 1.00 28.55 72 THR A CA 1
ATOM 571 C C . THR A 1 75 ? 41.972 25.484 91.227 1.00 27.04 72 THR A C 1
ATOM 572 O O . THR A 1 75 ? 41.636 24.791 90.277 1.00 25.42 72 THR A O 1
ATOM 576 N N . ARG A 1 76 ? 41.126 25.885 92.186 1.00 23.68 73 ARG A N 1
ATOM 577 C CA . ARG A 1 76 ? 39.688 25.564 92.124 1.00 25.01 73 ARG A CA 1
ATOM 578 C C . ARG A 1 76 ? 39.015 26.212 90.904 1.00 23.98 73 ARG A C 1
ATOM 579 O O . ARG A 1 76 ? 38.270 25.557 90.195 1.00 22.04 73 ARG A O 1
ATOM 587 N N . GLU A 1 77 ? 39.307 27.495 90.660 1.00 22.17 74 GLU A N 1
ATOM 588 C CA . GLU A 1 77 ? 38.855 28.213 89.459 1.00 21.46 74 GLU A CA 1
ATOM 589 C C . GLU A 1 77 ? 39.325 27.544 88.167 1.00 15.32 74 GLU A C 1
ATOM 590 O O . GLU A 1 77 ? 38.580 27.480 87.166 1.00 16.00 74 GLU A O 1
ATOM 596 N N . ILE A 1 78 ? 40.557 27.057 88.178 1.00 16.03 75 ILE A N 1
ATOM 597 C CA . ILE A 1 78 ? 41.067 26.337 87.020 1.00 16.92 75 ILE A CA 1
ATOM 598 C C . ILE A 1 78 ? 40.190 25.099 86.770 1.00 18.98 75 ILE A C 1
ATOM 599 O O . ILE A 1 78 ? 39.797 24.804 85.634 1.00 16.57 75 ILE A O 1
ATOM 604 N N . GLY A 1 79 ? 39.909 24.359 87.839 1.00 20.76 76 GLY A N 1
ATOM 605 C CA . GLY A 1 79 ? 39.015 23.187 87.751 1.00 22.49 76 GLY A CA 1
ATOM 606 C C . GLY A 1 79 ? 37.663 23.548 87.167 1.00 21.63 76 GLY A C 1
ATOM 607 O O . GLY A 1 79 ? 37.151 22.861 86.287 1.00 19.25 76 GLY A O 1
ATOM 608 N N . SER A 1 80 ? 37.057 24.628 87.646 1.00 21.18 77 SER A N 1
ATOM 609 C CA . SER A 1 80 ? 35.772 25.063 87.087 1.00 20.01 77 SER A CA 1
ATOM 610 C C . SER A 1 80 ? 35.840 25.387 85.599 1.00 20.08 77 SER A C 1
ATOM 611 O O . SER A 1 80 ? 34.942 25.034 84.837 1.00 18.61 77 SER A O 1
ATOM 614 N N . ALA A 1 81 ? 36.909 26.063 85.176 1.00 18.71 78 ALA A N 1
ATOM 615 C CA . ALA A 1 81 ? 37.077 26.379 83.764 1.00 20.12 78 ALA A CA 1
ATOM 616 C C . ALA A 1 81 ? 37.269 25.122 82.928 1.00 19.37 78 ALA A C 1
ATOM 617 O O . ALA A 1 81 ? 36.767 25.056 81.805 1.00 18.76 78 ALA A O 1
ATOM 619 N N . LEU A 1 82 ? 38.011 24.140 83.457 1.00 18.67 79 LEU A N 1
ATOM 620 C CA . LEU A 1 82 ? 38.239 22.872 82.755 1.00 17.45 79 LEU A CA 1
ATOM 621 C C . LEU A 1 82 ? 36.905 22.122 82.583 1.00 17.11 79 LEU A C 1
ATOM 622 O O . LEU A 1 82 ? 36.668 21.460 81.557 1.00 16.08 79 LEU A O 1
ATOM 627 N N . THR A 1 83 ? 36.056 22.199 83.605 1.00 15.43 80 THR A N 1
ATOM 628 C CA . THR A 1 83 ? 34.715 21.596 83.518 1.00 16.97 80 THR A CA 1
ATOM 629 C C . THR A 1 83 ? 33.906 22.273 82.397 1.00 16.02 80 THR A C 1
ATOM 630 O O . THR A 1 83 ? 33.239 21.611 81.613 1.00 17.79 80 THR A O 1
ATOM 634 N N . ARG A 1 84 ? 33.970 23.607 82.309 1.00 14.78 81 ARG A N 1
ATOM 635 C CA A ARG A 1 84 ? 33.317 24.282 81.203 0.70 15.74 81 ARG A CA 1
ATOM 636 C CA B ARG A 1 84 ? 33.361 24.329 81.193 0.30 16.35 81 ARG A CA 1
ATOM 637 C C . ARG A 1 84 ? 33.862 23.797 79.850 1.00 16.37 81 ARG A C 1
ATOM 638 O O . ARG A 1 84 ? 33.079 23.564 78.922 1.00 17.17 81 ARG A O 1
ATOM 666 N N . CYS A 1 86 ? 35.140 20.801 79.194 1.00 13.57 83 CYS A N 1
ATOM 667 C CA . CYS A 1 86 ? 34.698 19.424 79.027 1.00 15.36 83 CYS A CA 1
ATOM 668 C C . CYS A 1 86 ? 33.219 19.404 78.604 1.00 15.20 83 CYS A C 1
ATOM 669 O O . CYS A 1 86 ? 32.856 18.754 77.598 1.00 18.02 83 CYS A O 1
ATOM 680 N N . ARG A 1 88 ? 31.461 21.707 77.048 1.00 16.62 85 ARG A N 1
ATOM 681 C CA . ARG A 1 88 ? 31.370 22.178 75.652 1.00 18.01 85 ARG A CA 1
ATOM 682 C C . ARG A 1 88 ? 31.786 21.086 74.670 1.00 19.94 85 ARG A C 1
ATOM 683 O O . ARG A 1 88 ? 31.181 20.926 73.590 1.00 19.84 85 ARG A O 1
ATOM 691 N N . HIS A 1 89 ? 32.809 20.317 75.027 1.00 18.67 86 HIS A N 1
ATOM 692 C CA . HIS A 1 89 ? 33.171 19.158 74.172 1.00 17.42 86 HIS A CA 1
ATOM 693 C C . HIS A 1 89 ? 32.119 18.077 74.121 1.00 18.32 86 HIS A C 1
ATOM 694 O O . HIS A 1 89 ? 32.001 17.375 73.115 1.00 18.16 86 HIS A O 1
ATOM 701 N N . ARG A 1 90 ? 31.312 17.921 75.170 1.00 19.35 87 ARG A N 1
ATOM 702 C CA . ARG A 1 90 ? 30.206 16.974 75.078 1.00 18.11 87 ARG A CA 1
ATOM 703 C C . ARG A 1 90 ? 29.235 17.359 73.965 1.00 21.42 87 ARG A C 1
ATOM 704 O O . ARG A 1 90 ? 28.652 16.490 73.335 1.00 23.90 87 ARG A O 1
ATOM 712 N N . SER A 1 91 ? 29.057 18.661 73.728 1.00 20.36 88 SER A N 1
ATOM 713 C CA A SER A 1 91 ? 28.198 19.131 72.637 0.50 22.38 88 SER A CA 1
ATOM 714 C CA B SER A 1 91 ? 28.197 19.107 72.637 0.50 21.41 88 SER A CA 1
ATOM 715 C C . SER A 1 91 ? 28.762 18.750 71.268 1.00 23.02 88 SER A C 1
ATOM 716 O O . SER A 1 91 ? 28.014 18.330 70.359 1.00 20.34 88 SER A O 1
ATOM 721 N N . ILE A 1 92 ? 30.076 18.900 71.106 1.00 18.13 89 ILE A N 1
ATOM 722 C CA . ILE A 1 92 ? 30.751 18.476 69.877 1.00 20.59 89 ILE A CA 1
ATOM 723 C C . ILE A 1 92 ? 30.643 16.968 69.656 1.00 21.85 89 ILE A C 1
ATOM 724 O O . ILE A 1 92 ? 30.356 16.518 68.545 1.00 20.62 89 ILE A O 1
ATOM 729 N N . GLU A 1 93 ? 30.878 16.183 70.706 1.00 20.94 90 GLU A N 1
ATOM 730 C CA . GLU A 1 93 ? 30.730 14.729 70.635 1.00 22.02 90 GLU A CA 1
ATOM 731 C C . GLU A 1 93 ? 29.311 14.336 70.165 1.00 20.62 90 GLU A C 1
ATOM 732 O O . GLU A 1 93 ? 29.125 13.427 69.316 1.00 20.59 90 GLU A O 1
ATOM 738 N N . ALA A 1 94 ? 28.319 15.032 70.688 1.00 17.66 91 ALA A N 1
ATOM 739 C CA . ALA A 1 94 ? 26.911 14.762 70.330 1.00 22.63 91 ALA A CA 1
ATOM 740 C C . ALA A 1 94 ? 26.657 15.014 68.855 1.00 21.80 91 ALA A C 1
ATOM 741 O O . ALA A 1 94 ? 25.951 14.241 68.203 1.00 19.05 91 ALA A O 1
ATOM 743 N N . LYS A 1 95 ? 27.267 16.083 68.332 1.00 20.60 92 LYS A N 1
ATOM 744 C CA . LYS A 1 95 ? 27.087 16.472 66.957 1.00 21.36 92 LYS A CA 1
ATOM 745 C C . LYS A 1 95 ? 27.824 15.500 66.058 1.00 19.70 92 LYS A C 1
ATOM 746 O O . LYS A 1 95 ? 27.327 15.134 64.977 1.00 18.00 92 LYS A O 1
ATOM 752 N N . LEU A 1 96 ? 28.977 15.030 66.530 1.00 17.85 93 LEU A N 1
ATOM 753 C CA . LEU A 1 96 ? 29.686 13.962 65.819 1.00 22.80 93 LEU A CA 1
ATOM 754 C C . LEU A 1 96 ? 28.818 12.684 65.705 1.00 18.60 93 LEU A C 1
ATOM 755 O O . LEU A 1 96 ? 28.748 12.066 64.628 1.00 23.05 93 LEU A O 1
ATOM 760 N N . ARG A 1 97 ? 28.139 12.304 66.790 1.00 21.20 94 ARG A N 1
ATOM 761 C CA . ARG A 1 97 ? 27.244 11.143 66.756 1.00 22.79 94 ARG A CA 1
ATOM 762 C C . ARG A 1 97 ? 26.102 11.352 65.768 1.00 22.76 94 ARG A C 1
ATOM 763 O O . ARG A 1 97 ? 25.712 10.409 65.072 1.00 21.10 94 ARG A O 1
ATOM 771 N N . GLN A 1 98 ? 25.545 12.560 65.730 1.00 20.00 95 GLN A N 1
ATOM 772 C CA . GLN A 1 98 ? 24.472 12.882 64.792 1.00 22.50 95 GLN A CA 1
ATOM 773 C C . GLN A 1 98 ? 24.957 12.803 63.353 1.00 17.45 95 GLN A C 1
ATOM 774 O O . GLN A 1 98 ? 24.226 12.332 62.494 1.00 17.64 95 GLN A O 1
ATOM 780 N N . PHE A 1 99 ? 26.181 13.270 63.099 1.00 19.18 96 PHE A N 1
ATOM 781 C CA . PHE A 1 99 ? 26.792 13.209 61.765 1.00 17.74 96 PHE A CA 1
ATOM 782 C C . PHE A 1 99 ? 26.978 11.738 61.331 1.00 18.98 96 PHE A C 1
ATOM 783 O O . PHE A 1 99 ? 26.646 11.367 60.219 1.00 15.61 96 PHE A O 1
ATOM 791 N N . SER A 1 100 ? 27.529 10.939 62.222 1.00 16.95 97 SER A N 1
ATOM 792 C CA A SER A 1 100 ? 27.703 9.501 61.988 0.50 16.72 97 SER A CA 1
ATOM 793 C CA B SER A 1 100 ? 27.693 9.493 61.982 0.50 17.99 97 SER A CA 1
ATOM 794 C C . SER A 1 100 ? 26.387 8.794 61.646 1.00 18.60 97 SER A C 1
ATOM 795 O O . SER A 1 100 ? 26.340 7.992 60.718 1.00 18.62 97 SER A O 1
ATOM 800 N N . SER A 1 101 ? 25.329 9.097 62.413 1.00 18.87 98 SER A N 1
ATOM 801 C CA A SER A 1 101 ? 23.997 8.527 62.170 0.50 18.39 98 SER A CA 1
ATOM 802 C CA B SER A 1 101 ? 23.983 8.552 62.193 0.50 21.45 98 SER A CA 1
ATOM 803 C C . SER A 1 101 ? 23.411 8.975 60.843 1.00 20.77 98 SER A C 1
ATOM 804 O O . SER A 1 101 ? 22.814 8.173 60.130 1.00 19.46 98 SER A O 1
ATOM 809 N N . ALA A 1 102 ? 23.596 10.257 60.496 1.00 18.23 99 ALA A N 1
ATOM 810 C CA . ALA A 1 102 ? 23.083 10.776 59.242 1.00 20.61 99 ALA A CA 1
ATOM 811 C C . ALA A 1 102 ? 23.839 10.157 58.086 1.00 18.02 99 ALA A C 1
ATOM 812 O O . ALA A 1 102 ? 23.269 9.855 57.041 1.00 18.02 99 ALA A O 1
ATOM 814 N N . LEU A 1 103 ? 25.135 9.974 58.268 1.00 19.50 100 LEU A N 1
ATOM 815 C CA . LEU A 1 103 ? 25.931 9.362 57.213 1.00 22.56 100 LEU A CA 1
ATOM 816 C C . LEU A 1 103 ? 25.377 7.991 56.835 1.00 23.72 100 LEU A C 1
ATOM 817 O O . LEU A 1 103 ? 25.265 7.653 55.657 1.00 22.24 100 LEU A O 1
ATOM 822 N N . ILE A 1 104 ? 24.970 7.201 57.816 1.00 20.84 101 ILE A N 1
ATOM 823 C CA . ILE A 1 104 ? 24.453 5.875 57.491 1.00 20.13 101 ILE A CA 1
ATOM 824 C C . ILE A 1 104 ? 22.959 5.906 57.097 1.00 21.71 101 ILE A C 1
ATOM 825 O O . ILE A 1 104 ? 22.572 5.264 56.123 1.00 21.80 101 ILE A O 1
ATOM 830 N N . ASP A 1 105 ? 22.141 6.702 57.797 1.00 21.99 102 ASP A N 1
ATOM 831 C CA . ASP A 1 105 ? 20.689 6.723 57.572 1.00 21.22 102 ASP A CA 1
ATOM 832 C C . ASP A 1 105 ? 20.279 7.473 56.330 1.00 20.76 102 ASP A C 1
ATOM 833 O O . 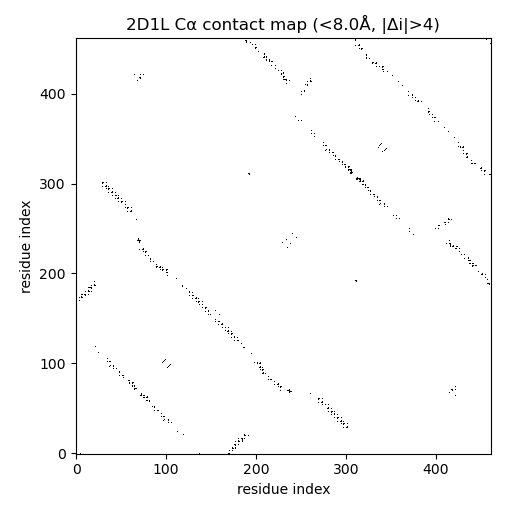ASP A 1 105 ? 19.291 7.129 55.708 1.00 19.04 102 ASP A O 1
ATOM 838 N N . CYS A 1 106 ? 20.994 8.547 56.005 1.00 21.20 103 CYS A N 1
ATOM 839 C CA . CYS A 1 106 ? 20.595 9.391 54.889 1.00 19.04 103 CYS A CA 1
ATOM 840 C C . CYS A 1 106 ? 21.376 9.091 53.632 1.00 20.59 103 CYS A C 1
ATOM 841 O O . CYS A 1 106 ? 20.885 9.338 52.530 1.00 21.17 103 CYS A O 1
ATOM 844 N N . LEU A 1 107 ? 22.590 8.562 53.774 1.00 17.47 104 LEU A N 1
ATOM 845 C CA . LEU A 1 107 ? 23.453 8.408 52.602 1.00 19.11 104 LEU A CA 1
ATOM 846 C C . LEU A 1 107 ? 23.801 6.970 52.266 1.00 18.09 104 LEU A C 1
ATOM 847 O O . LEU A 1 107 ? 23.401 6.494 51.216 1.00 18.11 104 LEU A O 1
ATOM 852 N N . ILE A 1 108 ? 24.491 6.258 53.163 1.00 18.18 105 ILE A N 1
ATOM 853 C CA . ILE A 1 108 ? 25.036 4.930 52.803 1.00 19.88 105 ILE A CA 1
ATOM 854 C C . ILE A 1 108 ? 23.915 3.934 52.527 1.00 22.18 105 ILE A C 1
ATOM 855 O O . ILE A 1 108 ? 23.813 3.382 51.445 1.00 22.83 105 ILE A O 1
ATOM 860 N N . ASN A 1 109 ? 23.051 3.726 53.500 1.00 19.62 106 ASN A N 1
ATOM 861 C CA . ASN A 1 109 ? 21.972 2.780 53.273 1.00 21.54 106 ASN A CA 1
ATOM 862 C C . ASN A 1 109 ? 21.034 3.143 52.094 1.00 20.59 106 ASN A C 1
ATOM 863 O O . ASN A 1 109 ? 20.753 2.271 51.277 1.00 21.77 106 ASN A O 1
ATOM 868 N N . PRO A 1 110 ? 20.508 4.397 52.023 1.00 18.20 107 PRO A N 1
ATOM 869 C CA . PRO A 1 110 ? 19.749 4.789 50.826 1.00 19.13 107 PRO A CA 1
ATOM 870 C C . PRO A 1 110 ? 20.498 4.588 49.492 1.00 18.72 107 PRO A C 1
ATOM 871 O O . PRO A 1 110 ? 19.919 4.079 48.512 1.00 16.00 107 PRO A O 1
ATOM 875 N N . LEU A 1 111 ? 21.777 4.951 49.445 1.00 19.74 108 LEU A N 1
ATOM 876 C CA . LEU A 1 111 ? 22.489 4.825 48.201 1.00 19.86 108 LEU A CA 1
ATOM 877 C C . LEU A 1 111 ? 22.584 3.362 47.832 1.00 20.08 108 LEU A C 1
ATOM 878 O O . LEU A 1 111 ? 22.434 3.004 46.667 1.00 20.51 108 LEU A O 1
ATOM 883 N N . GLN A 1 112 ? 22.788 2.510 48.838 1.00 20.77 109 GLN A N 1
ATOM 884 C CA . GLN A 1 112 ? 22.923 1.074 48.610 1.00 25.89 109 GLN A CA 1
ATOM 885 C C . GLN A 1 112 ? 21.631 0.480 48.073 1.00 24.70 109 GLN A C 1
ATOM 886 O O . GLN A 1 112 ? 21.647 -0.368 47.179 1.00 19.95 109 GLN A O 1
ATOM 892 N N . GLU A 1 113 ? 20.511 0.899 48.643 1.00 20.12 110 GLU A N 1
ATOM 893 C CA . GLU A 1 113 ? 19.198 0.449 48.145 1.00 22.64 110 GLU A CA 1
ATOM 894 C C . GLU A 1 113 ? 18.926 1.009 46.744 1.00 22.67 110 GLU A C 1
ATOM 895 O O . GLU A 1 113 ? 18.227 0.411 45.929 1.00 19.50 110 GLU A O 1
ATOM 901 N N . GLN A 1 114 ? 19.455 2.191 46.477 1.00 19.70 111 GLN A N 1
ATOM 902 C CA . GLN A 1 114 ? 19.222 2.839 45.187 1.00 21.44 111 GLN A CA 1
ATOM 903 C C . GLN A 1 114 ? 19.828 2.109 43.984 1.00 24.56 111 GLN A C 1
ATOM 904 O O . GLN A 1 114 ? 19.257 2.157 42.881 1.00 22.79 111 GLN A O 1
ATOM 923 N N . GLU A 1 116 ? 20.136 -1.042 42.802 1.00 21.28 113 GLU A N 1
ATOM 924 C CA . GLU A 1 116 ? 19.310 -1.957 42.034 1.00 25.40 113 GLU A CA 1
ATOM 925 C C . GLU A 1 116 ? 18.173 -1.231 41.306 1.00 24.57 113 GLU A C 1
ATOM 926 O O . GLU A 1 116 ? 17.816 -1.601 40.200 1.00 23.47 113 GLU A O 1
ATOM 932 N N . GLU A 1 117 ? 17.603 -0.205 41.928 1.00 25.14 114 GLU A N 1
ATOM 933 C CA . GLU A 1 117 ? 16.518 0.553 41.289 1.00 23.33 114 GLU A CA 1
ATOM 934 C C . GLU A 1 117 ? 17.021 1.391 40.137 1.00 23.01 114 GLU A C 1
ATOM 935 O O . GLU A 1 117 ? 16.312 1.557 39.148 1.00 22.48 114 GLU A O 1
ATOM 941 N N . TRP A 1 118 ? 18.220 1.955 40.273 1.00 16.41 115 TRP A N 1
ATOM 942 C CA . TRP A 1 118 ? 18.857 2.640 39.131 1.00 22.38 115 TRP A CA 1
ATOM 943 C C . TRP A 1 118 ? 19.084 1.683 37.947 1.00 22.94 115 TRP A C 1
ATOM 944 O O . TRP A 1 118 ? 18.834 2.045 36.778 1.00 22.71 115 TRP A O 1
ATOM 955 N N . LYS A 1 119 ? 19.561 0.475 38.238 1.00 20.15 116 LYS A N 1
ATOM 956 C CA . LYS A 1 119 ? 19.771 -0.539 37.183 1.00 21.81 116 LYS A CA 1
ATOM 957 C C . LYS A 1 119 ? 18.480 -0.922 36.481 1.00 22.44 116 LYS A C 1
ATOM 958 O O . LYS A 1 119 ? 18.436 -1.008 35.257 1.00 21.87 116 LYS A O 1
ATOM 964 N N . LYS A 1 120 ? 17.421 -1.122 37.249 1.00 19.08 117 LYS A N 1
ATOM 965 C CA A LYS A 1 120 ? 16.128 -1.513 36.692 0.50 19.67 117 LYS A CA 1
ATOM 966 C CA B LYS A 1 120 ? 16.136 -1.516 36.700 0.50 19.22 117 LYS A CA 1
ATOM 967 C C . LYS A 1 120 ? 15.556 -0.423 35.789 1.00 20.71 117 LYS A C 1
ATOM 968 O O . LYS A 1 120 ? 15.000 -0.709 34.733 1.00 19.83 117 LYS A O 1
ATOM 979 N N . VAL A 1 121 ? 15.695 0.827 36.212 1.00 19.57 118 VAL A N 1
ATOM 980 C CA . VAL A 1 121 ? 15.108 1.946 35.491 1.00 24.77 118 VAL A CA 1
ATOM 981 C C . VAL A 1 121 ? 15.900 2.213 34.202 1.00 25.02 118 VAL A C 1
ATOM 982 O O . VAL A 1 121 ? 15.310 2.472 33.154 1.00 24.84 118 VAL A O 1
ATOM 986 N N . ALA A 1 122 ? 17.219 2.112 34.271 1.00 24.10 119 ALA A N 1
ATOM 987 C CA . ALA A 1 122 ? 18.043 2.302 33.089 1.00 24.13 119 ALA A CA 1
ATOM 988 C C . ALA A 1 122 ? 17.761 1.214 32.066 1.00 24.76 119 ALA A C 1
ATOM 989 O O . ALA A 1 122 ? 17.662 1.494 30.877 1.00 23.68 119 ALA A O 1
ATOM 991 N N . ASN A 1 123 ? 17.685 -0.031 32.526 1.00 20.93 120 ASN A N 1
ATOM 992 C CA A ASN A 1 123 ? 17.390 -1.164 31.660 0.50 24.22 120 ASN A CA 1
ATOM 993 C CA B ASN A 1 123 ? 17.394 -1.153 31.640 0.50 23.12 120 ASN A CA 1
ATOM 994 C C . ASN A 1 123 ? 16.023 -1.016 30.997 1.00 25.39 120 ASN A C 1
ATOM 995 O O . ASN A 1 123 ? 15.845 -1.351 29.828 1.00 23.87 120 ASN A O 1
ATOM 1004 N N . GLN A 1 124 ? 15.052 -0.505 31.752 1.00 22.29 121 GLN A N 1
ATOM 1005 C CA . GLN A 1 124 ? 13.702 -0.334 31.214 1.00 22.61 121 GLN A CA 1
ATOM 1006 C C . GLN A 1 124 ? 13.675 0.763 30.159 1.00 27.24 121 GLN A C 1
ATOM 1007 O O . GLN A 1 124 ? 12.946 0.674 29.185 1.00 25.29 121 GLN A O 1
ATOM 1013 N N . LEU A 1 125 ? 14.463 1.810 30.359 1.00 27.20 122 LEU A N 1
ATOM 1014 C CA . LEU A 1 125 ? 14.496 2.903 29.402 1.00 31.21 122 LEU A CA 1
ATOM 1015 C C . LEU A 1 125 ? 15.085 2.372 28.094 1.00 29.02 122 LEU A C 1
ATOM 1016 O O . LEU A 1 125 ? 14.614 2.692 26.997 1.00 27.39 122 LEU A O 1
ATOM 1021 N N . ASP A 1 126 ? 16.098 1.522 28.217 1.00 28.40 123 ASP A N 1
ATOM 1022 C CA . ASP A 1 126 ? 16.712 0.887 27.043 1.00 29.64 123 ASP A CA 1
ATOM 1023 C C . ASP A 1 126 ? 15.713 0.006 26.291 1.00 29.47 123 ASP A C 1
ATOM 1024 O O . ASP A 1 126 ? 15.588 0.095 25.061 1.00 25.88 123 ASP A O 1
ATOM 1029 N N . LYS A 1 127 ? 15.000 -0.845 27.021 1.00 28.42 124 LYS A N 1
ATOM 1030 C CA . LYS A 1 127 ? 13.979 -1.707 26.415 1.00 29.38 124 LYS A CA 1
ATOM 1031 C C . LYS A 1 127 ? 12.803 -0.960 25.788 1.00 29.01 124 LYS A C 1
ATOM 1032 O O . LYS A 1 127 ? 12.304 -1.352 24.741 1.00 30.14 124 LYS A O 1
ATOM 1038 N N . ASP A 1 128 ? 12.323 0.080 26.452 1.00 27.76 125 ASP A N 1
ATOM 1039 C CA . ASP A 1 128 ? 11.243 0.893 25.911 1.00 29.69 125 ASP A CA 1
ATOM 1040 C C . ASP A 1 128 ? 11.663 1.552 24.586 1.00 29.82 125 ASP A C 1
ATOM 1041 O O . ASP A 1 128 ? 10.925 1.533 23.605 1.00 30.46 125 ASP A O 1
ATOM 1046 N N . HIS A 1 129 ? 12.855 2.136 24.573 1.00 31.86 126 HIS A N 1
ATOM 1047 C CA . HIS A 1 129 ? 13.405 2.733 23.362 1.00 31.10 126 HIS A CA 1
ATOM 1048 C C . HIS A 1 129 ? 13.529 1.727 22.217 1.00 31.70 126 HIS A C 1
ATOM 1049 O O . HIS A 1 129 ? 13.154 2.016 21.075 1.00 32.69 126 HIS A O 1
ATOM 1056 N N . ALA A 1 130 ? 14.058 0.541 22.509 1.00 31.83 127 ALA A N 1
ATOM 1057 C CA . ALA A 1 130 ? 14.181 -0.494 21.467 1.00 29.35 127 ALA A CA 1
ATOM 1058 C C . ALA A 1 130 ? 12.816 -0.858 20.875 1.00 29.66 127 ALA A C 1
ATOM 1059 O O . ALA A 1 130 ? 12.676 -1.061 19.654 1.00 26.20 127 ALA A O 1
ATOM 1061 N N . LYS A 1 131 ? 11.801 -0.912 21.736 1.00 29.73 128 LYS A N 1
ATOM 1062 C CA . LYS A 1 131 ? 10.438 -1.228 21.296 1.00 32.44 128 LYS A CA 1
ATOM 1063 C C . LYS A 1 131 ? 9.868 -0.138 20.392 1.00 31.05 128 LYS A C 1
ATOM 1064 O O . LYS A 1 131 ? 9.291 -0.426 19.343 1.00 31.48 128 LYS A O 1
ATOM 1070 N N . GLU A 1 132 ? 10.026 1.113 20.809 1.00 30.14 129 GLU A N 1
ATOM 1071 C CA . GLU A 1 132 ? 9.555 2.253 20.033 1.00 35.07 129 GLU A CA 1
ATOM 1072 C C . GLU A 1 132 ? 10.331 2.425 18.734 1.00 34.81 129 GLU A C 1
ATOM 1073 O O . GLU A 1 132 ? 9.762 2.782 17.705 1.00 32.96 129 GLU A O 1
ATOM 1079 N N . TYR A 1 133 ? 11.628 2.151 18.781 1.00 35.55 130 TYR A N 1
ATOM 1080 C CA . TYR A 1 133 ? 12.455 2.224 17.588 1.00 33.54 130 TYR A CA 1
ATOM 1081 C C . TYR A 1 133 ? 11.991 1.197 16.550 1.00 35.34 130 TYR A C 1
ATOM 1082 O O . TYR A 1 133 ? 11.875 1.501 15.351 1.00 33.57 130 TYR A O 1
ATOM 1091 N N . LYS A 1 134 ? 11.734 -0.021 17.013 1.00 34.75 131 LYS A N 1
ATOM 1092 C CA . LYS A 1 134 ? 11.278 -1.100 16.148 1.00 37.46 131 LYS A CA 1
ATOM 1093 C C . LYS A 1 134 ? 9.978 -0.737 15.436 1.00 36.41 131 LYS A C 1
ATOM 1094 O O . LYS A 1 134 ? 9.863 -0.876 14.210 1.00 36.18 131 LYS A O 1
ATOM 1100 N N . LYS A 1 135 ? 8.995 -0.285 16.209 1.00 35.81 132 LYS A N 1
ATOM 1101 C CA . LYS A 1 135 ? 7.721 0.158 15.660 1.00 34.44 132 LYS A CA 1
ATOM 1102 C C . LYS A 1 135 ? 7.890 1.255 14.615 1.00 34.37 132 LYS A C 1
ATOM 1103 O O . LYS A 1 135 ? 7.256 1.211 13.559 1.00 31.67 132 LYS A O 1
ATOM 1109 N N . ALA A 1 136 ? 8.729 2.245 14.907 1.00 33.01 133 ALA A N 1
ATOM 1110 C CA . ALA A 1 136 ? 8.954 3.348 13.976 1.00 33.58 133 ALA A CA 1
ATOM 1111 C C . ALA A 1 136 ? 9.560 2.868 12.663 1.00 34.33 133 ALA A C 1
ATOM 1112 O O . ALA A 1 136 ? 9.130 3.294 11.587 1.00 35.21 133 ALA A O 1
ATOM 1114 N N . ARG A 1 137 ? 10.541 1.974 12.738 1.00 35.13 134 ARG A N 1
ATOM 1115 C CA . ARG A 1 137 ? 11.104 1.366 11.525 1.00 37.49 134 ARG A CA 1
ATOM 1116 C C . ARG A 1 137 ? 10.054 0.558 10.756 1.00 37.55 134 ARG A C 1
ATOM 1117 O O . ARG A 1 137 ? 9.957 0.650 9.530 1.00 37.88 134 ARG A O 1
ATOM 1125 N N . GLN A 1 138 ? 9.263 -0.235 11.470 1.00 37.95 135 GLN A N 1
ATOM 1126 C CA . GLN A 1 138 ? 8.194 -0.985 10.821 1.00 38.69 135 GLN A CA 1
ATOM 1127 C C . GLN A 1 138 ? 7.279 -0.051 10.037 1.00 38.90 135 GLN A C 1
ATOM 1128 O O . GLN A 1 138 ? 6.946 -0.322 8.883 1.00 38.50 135 GLN A O 1
ATOM 1134 N N . GLU A 1 139 ? 6.874 1.049 10.663 1.00 39.94 136 GLU A N 1
ATOM 1135 C CA . GLU A 1 139 ? 6.041 2.044 9.984 1.00 41.57 136 GLU A CA 1
ATOM 1136 C C . GLU A 1 139 ? 6.691 2.546 8.696 1.00 39.56 136 GLU A C 1
ATOM 1137 O O . GLU A 1 139 ? 6.034 2.625 7.656 1.00 37.50 136 GLU A O 1
ATOM 1143 N N . ILE A 1 140 ? 7.976 2.882 8.758 1.00 37.21 137 ILE A N 1
ATOM 1144 C CA . ILE A 1 140 ? 8.700 3.295 7.553 1.00 36.48 137 ILE A CA 1
ATOM 1145 C C . ILE A 1 140 ? 8.716 2.177 6.522 1.00 38.48 137 ILE A C 1
ATOM 1146 O O . ILE A 1 140 ? 8.580 2.424 5.314 1.00 38.43 137 ILE A O 1
ATOM 1151 N N . LYS A 1 141 ? 8.896 0.946 6.984 1.00 39.22 138 LYS A N 1
ATOM 1152 C CA . LYS A 1 141 ? 8.959 -0.190 6.064 1.00 42.17 138 LYS A CA 1
ATOM 1153 C C . LYS A 1 141 ? 7.637 -0.367 5.317 1.00 41.07 138 LYS A C 1
ATOM 1154 O O . LYS A 1 141 ? 7.615 -0.575 4.102 1.00 41.98 138 LYS A O 1
ATOM 1160 N N . LYS A 1 142 ? 6.537 -0.269 6.052 1.00 41.69 139 LYS A N 1
ATOM 1161 C CA . LYS A 1 142 ? 5.199 -0.416 5.486 1.00 42.09 139 LYS A CA 1
ATOM 1162 C C . LYS A 1 142 ? 4.842 0.662 4.456 1.00 42.44 139 LYS A C 1
ATOM 1163 O O . LYS A 1 142 ? 4.240 0.360 3.423 1.00 42.65 139 LYS A O 1
ATOM 1169 N N . LYS A 1 143 ? 5.206 1.911 4.730 1.00 42.87 140 LYS A N 1
ATOM 1170 C CA . LYS A 1 143 ? 4.911 3.006 3.808 1.00 44.14 140 LYS A CA 1
ATOM 1171 C C . LYS A 1 143 ? 5.853 3.011 2.611 1.00 45.16 140 LYS A C 1
ATOM 1172 O O . LYS A 1 143 ? 5.455 3.371 1.497 1.00 43.00 140 LYS A O 1
ATOM 1178 N N . SER A 1 144 ? 7.102 2.613 2.829 1.00 45.55 141 SER A N 1
ATOM 1179 C CA . SER A 1 144 ? 8.031 2.449 1.713 1.00 47.29 141 SER A CA 1
ATOM 1180 C C . SER A 1 144 ? 7.583 1.295 0.826 1.00 48.99 141 SER A C 1
ATOM 1181 O O . SER A 1 144 ? 7.871 1.261 -0.375 1.00 49.20 141 SER A O 1
ATOM 1184 N N . SER A 1 145 ? 6.858 0.360 1.429 1.00 51.45 142 SER A N 1
ATOM 1185 C CA . SER A 1 145 ? 6.297 -0.774 0.710 1.00 53.67 142 SER A CA 1
ATOM 1186 C C . SER A 1 145 ? 5.167 -0.337 -0.215 1.00 55.31 142 SER A C 1
ATOM 1187 O O . SER A 1 145 ? 5.119 -0.740 -1.372 1.00 56.38 142 SER A O 1
ATOM 1190 N N . ASP A 1 146 ? 4.255 0.482 0.299 1.00 57.51 143 ASP A N 1
ATOM 1191 C CA . ASP A 1 146 ? 3.142 0.972 -0.503 1.00 59.59 143 ASP A CA 1
ATOM 1192 C C . ASP A 1 146 ? 3.647 1.860 -1.626 1.00 61.38 143 ASP A C 1
ATOM 1193 O O . ASP A 1 146 ? 3.149 1.802 -2.750 1.00 64.02 143 ASP A O 1
ATOM 1198 N N . THR A 1 147 ? 4.654 2.670 -1.324 1.00 61.06 144 THR A N 1
ATOM 1199 C CA . THR A 1 147 ? 5.254 3.527 -2.331 1.00 58.71 144 THR A CA 1
ATOM 1200 C C . THR A 1 147 ? 5.942 2.691 -3.410 1.00 59.63 144 THR A C 1
ATOM 1201 O O . THR A 1 147 ? 6.212 3.186 -4.500 1.00 59.43 144 THR A O 1
ATOM 1205 N N . LEU A 1 148 ? 6.216 1.423 -3.112 1.00 59.34 145 LEU A N 1
ATOM 1206 C CA . LEU A 1 148 ? 6.745 0.513 -4.125 1.00 59.67 145 LEU A CA 1
ATOM 1207 C C . LEU A 1 148 ? 5.608 -0.025 -4.987 1.00 59.86 145 LEU A C 1
ATOM 1208 O O . LEU A 1 148 ? 5.737 -0.130 -6.204 1.00 58.32 145 LEU A O 1
ATOM 1213 N N . LYS A 1 149 ? 4.495 -0.361 -4.342 1.00 61.12 146 LYS A N 1
ATOM 1214 C CA . LYS A 1 149 ? 3.278 -0.756 -5.041 1.00 62.98 146 LYS A CA 1
ATOM 1215 C C . LYS A 1 149 ? 2.891 0.331 -6.037 1.00 64.63 146 LYS A C 1
ATOM 1216 O O . LYS A 1 149 ? 2.944 0.122 -7.245 1.00 65.88 146 LYS A O 1
ATOM 1222 N N . LEU A 1 150 ? 2.507 1.493 -5.513 1.00 66.20 147 LEU A N 1
ATOM 1223 C CA . LEU A 1 150 ? 2.159 2.652 -6.332 1.00 67.94 147 LEU A CA 1
ATOM 1224 C C . LEU A 1 150 ? 3.137 2.925 -7.471 1.00 69.41 147 LEU A C 1
ATOM 1225 O O . LEU A 1 150 ? 2.723 3.156 -8.605 1.00 70.89 147 LEU A O 1
ATOM 1230 N N . GLN A 1 151 ? 4.432 2.911 -7.165 1.00 70.88 148 GLN A N 1
ATOM 1231 C CA . GLN A 1 151 ? 5.457 3.246 -8.150 1.00 70.32 148 GLN A CA 1
ATOM 1232 C C . GLN A 1 151 ? 5.577 2.223 -9.278 1.00 72.30 148 GLN A C 1
ATOM 1233 O O . GLN A 1 151 ? 6.043 2.546 -10.374 1.00 67.81 148 GLN A O 1
ATOM 1239 N N . LYS A 1 152 ? 5.159 0.990 -9.007 1.00 73.86 149 LYS A N 1
ATOM 1240 C CA . LYS A 1 152 ? 5.213 -0.067 -10.011 1.00 74.27 149 LYS A CA 1
ATOM 1241 C C . LYS A 1 152 ? 3.933 -0.055 -10.841 1.00 75.61 149 LYS A C 1
ATOM 1242 O O . LYS A 1 152 ? 3.941 -0.420 -12.015 1.00 75.67 149 LYS A O 1
ATOM 1248 N N . LYS A 1 153 ? 2.836 0.379 -10.224 1.00 77.30 150 LYS A N 1
ATOM 1249 C CA . LYS A 1 153 ? 1.553 0.485 -10.914 1.00 78.87 150 LYS A CA 1
ATOM 1250 C C . LYS A 1 153 ? 1.413 1.813 -11.652 1.00 79.87 150 LYS A C 1
ATOM 1251 O O . LYS A 1 153 ? 0.441 2.031 -12.373 1.00 80.40 150 LYS A O 1
ATOM 1257 N N . ALA A 1 154 ? 2.388 2.698 -11.468 1.00 80.89 151 ALA A N 1
ATOM 1258 C CA . ALA A 1 154 ? 2.384 3.996 -12.136 1.00 82.16 151 ALA A CA 1
ATOM 1259 C C . ALA A 1 154 ? 3.132 3.948 -13.464 1.00 83.09 151 ALA A C 1
ATOM 1260 O O . ALA A 1 154 ? 2.999 4.851 -14.293 1.00 83.62 151 ALA A O 1
ATOM 1262 N N . LYS A 1 155 ? 3.918 2.894 -13.662 1.00 83.88 152 LYS A N 1
ATOM 1263 C CA . LYS A 1 155 ? 4.683 2.726 -14.893 1.00 83.62 152 LYS A CA 1
ATOM 1264 C C . LYS A 1 155 ? 3.773 2.447 -16.085 1.00 83.75 152 LYS A C 1
ATOM 1265 O O . LYS A 1 155 ? 4.199 2.534 -17.240 1.00 83.97 152 LYS A O 1
ATOM 1271 N N . LYS A 1 156 ? 2.522 2.109 -15.791 1.00 83.19 153 LYS A N 1
ATOM 1272 C CA . LYS A 1 156 ? 1.507 1.913 -16.817 1.00 82.94 153 LYS A CA 1
ATOM 1273 C C . LYS A 1 156 ? 0.766 3.224 -17.062 1.00 82.87 153 LYS A C 1
ATOM 1274 O O . LYS A 1 156 ? -0.324 3.446 -16.529 1.00 83.34 153 LYS A O 1
ATOM 1280 N N . VAL A 1 157 ? 1.373 4.090 -17.870 1.00 82.54 154 VAL A N 1
ATOM 1281 C CA . VAL A 1 157 ? 0.823 5.410 -18.173 1.00 81.89 154 VAL A CA 1
ATOM 1282 C C . VAL A 1 157 ? -0.324 5.322 -19.186 1.00 81.60 154 VAL A C 1
ATOM 1283 O O . VAL A 1 157 ? -0.846 6.343 -19.637 1.00 81.67 154 VAL A O 1
ATOM 1287 N N . ASP A 1 158 ? -0.719 4.097 -19.526 1.00 81.01 155 ASP A N 1
ATOM 1288 C CA . ASP A 1 158 ? -1.696 3.856 -20.592 1.00 80.17 155 ASP A CA 1
ATOM 1289 C C . ASP A 1 158 ? -3.159 3.944 -20.149 1.00 79.47 155 ASP A C 1
ATOM 1290 O O . ASP A 1 158 ? -4.069 3.861 -20.976 1.00 79.09 155 ASP A O 1
ATOM 1295 N N . ALA A 1 159 ? -3.381 4.101 -18.848 1.00 78.68 156 ALA A N 1
ATOM 1296 C CA . ALA A 1 159 ? -4.729 4.288 -18.319 1.00 77.70 156 ALA A CA 1
ATOM 1297 C C . ALA A 1 159 ? -4.856 5.683 -17.720 1.00 77.10 156 ALA A C 1
ATOM 1298 O O . ALA A 1 159 ? -5.689 5.925 -16.846 1.00 77.26 156 ALA A O 1
ATOM 1300 N N . GLN A 1 160 ? -4.021 6.595 -18.213 1.00 76.37 157 GLN A N 1
ATOM 1301 C CA . GLN A 1 160 ? -3.894 7.946 -17.667 1.00 75.51 157 GLN A CA 1
ATOM 1302 C C . GLN A 1 160 ? -3.788 7.973 -16.146 1.00 74.66 157 GLN A C 1
ATOM 1303 O O . GLN A 1 160 ? -4.331 8.860 -15.486 1.00 74.45 157 GLN A O 1
ATOM 1309 N N . GLY A 1 161 ? -3.092 6.980 -15.604 1.00 73.92 158 GLY A N 1
ATOM 1310 C CA . GLY A 1 161 ? -2.663 7.014 -14.218 1.00 72.77 158 GLY A CA 1
ATOM 1311 C C . GLY A 1 161 ? -1.463 7.936 -14.166 1.00 71.51 158 GLY A C 1
ATOM 1312 O O . GLY A 1 161 ? -0.319 7.487 -14.071 1.00 72.36 158 GLY A O 1
ATOM 1313 N N . ARG A 1 162 ? -1.737 9.233 -14.275 1.00 69.41 159 ARG A N 1
ATOM 1314 C CA . ARG A 1 162 ? -0.711 10.264 -14.253 1.00 66.91 159 ARG A CA 1
ATOM 1315 C C . ARG A 1 162 ? -1.326 11.513 -13.647 1.00 65.21 159 ARG A C 1
ATOM 1316 O O . ARG A 1 162 ? -0.697 12.210 -12.854 1.00 64.60 159 ARG A O 1
ATOM 1324 N N . GLY A 1 163 ? -2.570 11.784 -14.030 1.00 63.51 160 GLY A N 1
ATOM 1325 C CA . GLY A 1 163 ? -3.338 12.869 -13.438 1.00 61.27 160 GLY A CA 1
ATOM 1326 C C . GLY A 1 163 ? -4.041 12.379 -12.190 1.00 59.59 160 GLY A C 1
ATOM 1327 O O . GLY A 1 163 ? -4.530 13.174 -11.387 1.00 59.17 160 GLY A O 1
ATOM 1328 N N . ASP A 1 164 ? -4.086 11.059 -12.031 1.00 58.23 161 ASP A N 1
ATOM 1329 C CA . ASP A 1 164 ? -4.704 10.447 -10.859 1.00 56.85 161 ASP A CA 1
ATOM 1330 C C . ASP A 1 164 ? -3.729 9.655 -9.989 1.00 55.27 161 ASP A C 1
ATOM 1331 O O . ASP A 1 164 ? -3.812 9.713 -8.763 1.00 55.32 161 ASP A O 1
ATOM 1336 N N . ILE A 1 165 ? -2.807 8.922 -10.607 1.00 53.35 162 ILE A N 1
ATOM 1337 C CA . ILE A 1 165 ? -1.867 8.117 -9.827 1.00 51.75 162 ILE A CA 1
ATOM 1338 C C . ILE A 1 165 ? -0.704 8.936 -9.265 1.00 50.96 162 ILE A C 1
ATOM 1339 O O . ILE A 1 165 ? -0.174 8.613 -8.201 1.00 51.31 162 ILE A O 1
ATOM 1344 N N . GLN A 1 166 ? -0.319 9.998 -9.972 1.00 48.65 163 GLN A N 1
ATOM 1345 C CA . GLN A 1 166 ? 0.809 10.832 -9.552 1.00 47.34 163 GLN A CA 1
ATOM 1346 C C . GLN A 1 166 ? 0.548 11.615 -8.264 1.00 47.57 163 GLN A C 1
ATOM 1347 O O . GLN A 1 166 ? 1.435 11.717 -7.419 1.00 46.26 163 GLN A O 1
ATOM 1353 N N . PRO A 1 167 ? -0.656 12.199 -8.124 1.00 48.72 164 PRO A N 1
ATOM 1354 C CA . PRO A 1 167 ? -1.031 12.803 -6.846 1.00 49.97 164 PRO A CA 1
ATOM 1355 C C . PRO A 1 167 ? -0.987 11.792 -5.700 1.00 51.39 164 PRO A C 1
ATOM 1356 O O . PRO A 1 167 ? -0.597 12.146 -4.586 1.00 51.61 164 PRO A O 1
ATOM 1360 N N . GLN A 1 168 ? -1.386 10.550 -5.978 1.00 52.26 165 GLN A N 1
ATOM 1361 C CA . GLN A 1 168 ? -1.306 9.467 -5.001 1.00 54.08 165 GLN A CA 1
ATOM 1362 C C . GLN A 1 168 ? 0.144 9.198 -4.641 1.00 54.20 165 GLN A C 1
ATOM 1363 O O . GLN A 1 168 ? 0.494 9.094 -3.467 1.00 56.35 165 GLN A O 1
ATOM 1369 N N . LEU A 1 169 ? 0.977 9.088 -5.669 1.00 51.51 166 LEU A N 1
ATOM 1370 C CA . LEU A 1 169 ? 2.392 8.791 -5.510 1.00 50.48 166 LEU A CA 1
ATOM 1371 C C . LEU A 1 169 ? 3.133 9.897 -4.761 1.00 49.25 166 LEU A C 1
ATOM 1372 O O . LEU A 1 169 ? 4.054 9.625 -3.994 1.00 49.55 166 LEU A O 1
ATOM 1377 N N . ASP A 1 170 ? 2.733 11.143 -4.992 1.00 47.43 167 ASP A N 1
ATOM 1378 C CA . ASP A 1 170 ? 3.306 12.278 -4.278 1.00 47.16 167 ASP A CA 1
ATOM 1379 C C . ASP A 1 170 ? 3.006 12.193 -2.781 1.00 46.99 167 ASP A C 1
ATOM 1380 O O . ASP A 1 170 ? 3.875 12.458 -1.945 1.00 44.50 167 ASP A O 1
ATOM 1385 N N . SER A 1 171 ? 1.772 11.824 -2.452 1.00 46.26 168 SER A N 1
ATOM 1386 C CA . SER A 1 171 ? 1.357 11.682 -1.062 1.00 48.03 168 SER A CA 1
ATOM 1387 C C . SER A 1 171 ? 1.987 10.470 -0.385 1.00 48.53 168 SER A C 1
ATOM 1388 O O . SER A 1 171 ? 2.318 10.522 0.796 1.00 49.46 168 SER A O 1
ATOM 1391 N N . ALA A 1 172 ? 2.142 9.379 -1.130 1.00 49.85 169 ALA A N 1
ATOM 1392 C CA . ALA A 1 172 ? 2.784 8.178 -0.608 1.00 48.78 169 ALA A CA 1
ATOM 1393 C C . ALA A 1 172 ? 4.228 8.477 -0.206 1.00 49.37 169 ALA A C 1
ATOM 1394 O O . ALA A 1 172 ? 4.693 8.047 0.848 1.00 49.93 169 ALA A O 1
ATOM 1396 N N . LEU A 1 173 ? 4.931 9.213 -1.057 1.00 48.48 170 LEU A N 1
ATOM 1397 C CA . LEU A 1 173 ? 6.303 9.619 -0.783 1.00 48.98 170 LEU A CA 1
ATOM 1398 C C . LEU A 1 173 ? 6.368 10.575 0.399 1.00 49.89 170 LEU A C 1
ATOM 1399 O O . LEU A 1 173 ? 7.306 10.528 1.195 1.00 51.11 170 LEU A O 1
ATOM 1404 N N . GLN A 1 174 ? 5.365 11.440 0.498 1.00 50.00 171 GLN A N 1
ATOM 1405 C CA . GLN A 1 174 ? 5.256 12.384 1.598 1.00 51.37 171 GLN A CA 1
ATOM 1406 C C . GLN A 1 174 ? 5.070 11.632 2.911 1.00 51.85 171 GLN A C 1
ATOM 1407 O O . GLN A 1 174 ? 5.699 11.962 3.918 1.00 51.82 171 GLN A O 1
ATOM 1413 N N . ASP A 1 175 ? 4.215 10.613 2.886 1.00 51.10 172 ASP A N 1
ATOM 1414 C CA . ASP A 1 175 ? 3.936 9.815 4.068 1.00 51.50 172 ASP A CA 1
ATOM 1415 C C . ASP A 1 175 ? 5.190 9.094 4.541 1.00 51.54 172 ASP A C 1
ATOM 1416 O O . ASP A 1 175 ? 5.423 8.972 5.743 1.00 52.92 172 ASP A O 1
ATOM 1421 N N . VAL A 1 176 ? 5.993 8.605 3.598 1.00 49.22 173 VAL A N 1
ATOM 1422 C CA . VAL A 1 176 ? 7.274 7.995 3.951 1.00 48.15 173 VAL A CA 1
ATOM 1423 C C . VAL A 1 176 ? 8.121 8.991 4.739 1.00 46.15 173 VAL A C 1
ATOM 1424 O O . VAL A 1 176 ? 8.607 8.677 5.824 1.00 44.86 173 VAL A O 1
ATOM 1428 N N . ASN A 1 177 ? 8.274 10.195 4.192 1.00 43.93 174 ASN A N 1
ATOM 1429 C CA . ASN A 1 177 ? 9.011 11.267 4.858 1.00 43.58 174 ASN A CA 1
ATOM 1430 C C . ASN A 1 177 ? 8.446 11.589 6.243 1.00 43.09 174 ASN A C 1
ATOM 1431 O O . ASN A 1 177 ? 9.198 11.890 7.181 1.00 40.00 174 ASN A O 1
ATOM 1436 N N . ASP A 1 178 ? 7.120 11.522 6.360 1.00 40.02 175 ASP A N 1
ATOM 1437 C CA . ASP A 1 178 ? 6.435 11.704 7.637 1.00 42.07 175 ASP A CA 1
ATOM 1438 C C . ASP A 1 178 ? 6.898 10.659 8.639 1.00 38.90 175 ASP A C 1
ATOM 1439 O O . ASP A 1 178 ? 7.020 10.948 9.815 1.00 39.10 175 ASP A O 1
ATOM 1444 N N . LYS A 1 179 ? 7.159 9.442 8.170 1.00 37.83 176 LYS A N 1
ATOM 1445 C CA . LYS A 1 179 ? 7.527 8.355 9.079 1.00 38.55 176 LYS A CA 1
ATOM 1446 C C . LYS A 1 179 ? 8.976 8.469 9.522 1.00 38.66 176 LYS A C 1
ATOM 1447 O O . LYS A 1 179 ? 9.312 8.144 10.660 1.00 38.31 176 LYS A O 1
ATOM 1453 N N . TYR A 1 180 ? 9.827 8.946 8.624 1.00 38.06 177 TYR A N 1
ATOM 1454 C CA . TYR A 1 180 ? 11.195 9.258 8.991 1.00 37.86 177 TYR A CA 1
ATOM 1455 C C . TYR A 1 180 ? 11.242 10.342 10.064 1.00 38.11 177 TYR A C 1
ATOM 1456 O O . TYR A 1 180 ? 11.991 10.229 11.025 1.00 37.32 177 TYR A O 1
ATOM 1465 N N . LEU A 1 181 ? 10.438 11.383 9.913 1.00 36.65 178 LEU A N 1
ATOM 1466 C CA . LEU A 1 181 ? 10.394 12.442 10.910 1.00 36.08 178 LEU A CA 1
ATOM 1467 C C . LEU A 1 181 ? 9.904 11.887 12.247 1.00 38.14 178 LEU A C 1
ATOM 1468 O O . LEU A 1 181 ? 10.409 12.260 13.325 1.00 36.96 178 LEU A O 1
ATOM 1473 N N . LEU A 1 182 ? 8.936 10.976 12.185 1.00 40.29 179 LEU A N 1
ATOM 1474 C CA . LEU A 1 182 ? 8.427 10.354 13.413 1.00 39.86 179 LEU A CA 1
ATOM 1475 C C . LEU A 1 182 ? 9.523 9.563 14.125 1.00 40.06 179 LEU A C 1
ATOM 1476 O O . LEU A 1 182 ? 9.605 9.579 15.362 1.00 40.19 179 LEU A O 1
ATOM 1481 N N . LEU A 1 183 ? 10.360 8.874 13.350 1.00 39.20 180 LEU A N 1
ATOM 1482 C CA . LEU A 1 183 ? 11.489 8.140 13.918 1.00 39.79 180 LEU A CA 1
ATOM 1483 C C . LEU A 1 183 ? 12.457 9.116 14.572 1.00 39.84 180 LEU A C 1
ATOM 1484 O O . LEU A 1 183 ? 12.923 8.885 15.695 1.00 36.00 180 LEU A O 1
ATOM 1489 N N . GLU A 1 184 ? 12.751 10.219 13.885 1.00 38.66 181 GLU A N 1
ATOM 1490 C CA . GLU A 1 184 ? 13.653 11.216 14.462 1.00 39.46 181 GLU A CA 1
ATOM 1491 C C . GLU A 1 184 ? 13.113 11.735 15.790 1.00 41.27 181 GLU A C 1
ATOM 1492 O O . GLU A 1 184 ? 13.863 11.905 16.742 1.00 41.91 181 GLU A O 1
ATOM 1498 N N . GLU A 1 185 ? 11.809 11.973 15.855 1.00 42.56 182 GLU A N 1
ATOM 1499 C CA . GLU A 1 185 ? 11.191 12.523 17.065 1.00 43.89 182 GLU A CA 1
ATOM 1500 C C . GLU A 1 185 ? 11.249 11.519 18.200 1.00 42.48 182 GLU A C 1
ATOM 1501 O O . GLU A 1 185 ? 11.481 11.888 19.354 1.00 44.49 182 GLU A O 1
ATOM 1507 N N . THR A 1 186 ? 11.037 10.251 17.864 1.00 39.89 183 THR A N 1
ATOM 1508 C CA . THR A 1 186 ? 11.182 9.154 18.810 1.00 41.86 183 THR A CA 1
ATOM 1509 C C . THR A 1 186 ? 12.598 9.112 19.387 1.00 40.89 183 THR A C 1
ATOM 1510 O O . THR A 1 186 ? 12.783 8.908 20.586 1.00 39.12 183 THR A O 1
ATOM 1514 N N . GLU A 1 187 ? 13.599 9.307 18.533 1.00 37.84 184 GLU A N 1
ATOM 1515 C CA . GLU A 1 187 ? 14.982 9.299 18.987 1.00 38.95 184 GLU A CA 1
ATOM 1516 C C . GLU A 1 187 ? 15.298 10.493 19.866 1.00 36.62 184 GLU A C 1
ATOM 1517 O O . GLU A 1 187 ? 16.005 10.358 20.863 1.00 38.39 184 GLU A O 1
ATOM 1523 N N . LYS A 1 188 ? 14.799 11.665 19.489 1.00 35.22 185 LYS A N 1
ATOM 1524 C CA . LYS A 1 188 ? 15.036 12.873 20.276 1.00 36.66 185 LYS A CA 1
ATOM 1525 C C . LYS A 1 188 ? 14.436 12.752 21.664 1.00 36.00 185 LYS A C 1
ATOM 1526 O O . LYS A 1 188 ? 15.059 13.148 22.658 1.00 32.72 185 LYS A O 1
ATOM 1532 N N . GLN A 1 189 ? 13.230 12.194 21.741 1.00 35.19 186 GLN A N 1
ATOM 1533 C CA A GLN A 1 189 ? 12.594 12.021 23.037 0.50 34.44 186 GLN A CA 1
ATOM 1534 C CA B GLN A 1 189 ? 12.562 11.986 23.022 0.50 35.30 186 GLN A CA 1
ATOM 1535 C C . GLN A 1 189 ? 13.304 10.957 23.880 1.00 33.16 186 GLN A C 1
ATOM 1536 O O . GLN A 1 189 ? 13.401 11.110 25.080 1.00 32.12 186 GLN A O 1
ATOM 1547 N N . ALA A 1 190 ? 13.803 9.893 23.245 1.00 31.93 187 ALA A N 1
ATOM 1548 C CA . ALA A 1 190 ? 14.609 8.886 23.946 1.00 32.38 187 ALA A CA 1
ATOM 1549 C C . ALA A 1 190 ? 15.860 9.526 24.567 1.00 31.52 187 ALA A C 1
ATOM 1550 O O . ALA A 1 190 ? 16.165 9.287 25.728 1.00 28.45 187 ALA A O 1
ATOM 1552 N N . VAL A 1 191 ? 16.576 10.340 23.790 1.00 30.57 188 VAL A N 1
ATOM 1553 C CA . VAL A 1 191 ? 17.742 11.063 24.302 1.00 28.86 188 VAL A CA 1
ATOM 1554 C C . VAL A 1 191 ? 17.344 11.962 25.473 1.00 26.75 188 VAL A C 1
ATOM 1555 O O . VAL A 1 191 ? 18.020 12.026 26.485 1.00 25.55 188 VAL A O 1
ATOM 1559 N N . ARG A 1 192 ? 16.221 12.648 25.333 1.00 27.71 189 ARG A N 1
ATOM 1560 C CA . ARG A 1 192 ? 15.773 13.545 26.383 1.00 29.88 189 ARG A CA 1
ATOM 1561 C C . ARG A 1 192 ? 15.577 12.770 27.691 1.00 27.93 189 ARG A C 1
ATOM 1562 O O . ARG A 1 192 ? 16.092 13.158 28.738 1.00 25.17 189 ARG A O 1
ATOM 1570 N N . LYS A 1 193 ? 14.848 11.660 27.624 1.00 27.68 190 LYS A N 1
ATOM 1571 C CA . LYS A 1 193 ? 14.617 10.837 28.799 1.00 29.90 190 LYS A CA 1
ATOM 1572 C C . LYS A 1 193 ? 15.913 10.302 29.393 1.00 27.86 190 LYS A C 1
ATOM 1573 O O . LYS A 1 193 ? 16.048 10.204 30.618 1.00 28.82 190 LYS A O 1
ATOM 1579 N N . ALA A 1 194 ? 16.858 9.938 28.534 1.00 27.80 191 ALA A N 1
ATOM 1580 C CA . ALA A 1 194 ? 18.119 9.372 29.026 1.00 25.97 191 ALA A CA 1
ATOM 1581 C C . ALA A 1 194 ? 18.929 10.426 29.744 1.00 24.33 191 ALA A C 1
ATOM 1582 O O . ALA A 1 194 ? 19.522 10.150 30.799 1.00 26.50 191 ALA A O 1
ATOM 1584 N N . LEU A 1 195 ? 18.962 11.630 29.169 1.00 24.24 192 LEU A N 1
ATOM 1585 C CA . LEU A 1 195 ? 19.636 12.786 29.785 1.00 26.61 192 LEU A CA 1
ATOM 1586 C C . LEU A 1 195 ? 19.010 13.148 31.131 1.00 25.61 192 LEU A C 1
ATOM 1587 O O . LEU A 1 195 ? 19.713 13.431 32.097 1.00 26.01 192 LEU A O 1
ATOM 1592 N N . ILE A 1 196 ? 17.684 13.157 31.190 1.00 25.22 193 ILE A N 1
ATOM 1593 C CA . ILE A 1 196 ? 16.990 13.418 32.454 1.00 22.27 193 ILE A CA 1
ATOM 1594 C C . ILE A 1 196 ? 17.329 12.380 33.528 1.00 24.38 193 ILE A C 1
ATOM 1595 O O . ILE A 1 196 ? 17.571 12.734 34.682 1.00 26.82 193 ILE A O 1
ATOM 1600 N N . GLU A 1 197 ? 17.372 11.103 33.157 1.00 23.66 194 GLU A N 1
ATOM 1601 C CA . GLU A 1 197 ? 17.703 10.058 34.119 1.00 23.26 194 GLU A CA 1
ATOM 1602 C C . GLU A 1 197 ? 19.174 10.157 34.583 1.00 22.07 194 GLU A C 1
ATOM 1603 O O . GLU A 1 197 ? 19.478 10.003 35.765 1.00 24.54 194 GLU A O 1
ATOM 1609 N N . GLU A 1 198 ? 20.073 10.423 33.651 1.00 22.60 195 GLU A N 1
ATOM 1610 C CA . GLU A 1 198 ? 21.500 10.606 33.970 1.00 21.52 195 GLU A CA 1
ATOM 1611 C C . GLU A 1 198 ? 21.693 11.691 35.032 1.00 20.69 195 GLU A C 1
ATOM 1612 O O . GLU A 1 198 ? 22.388 11.487 36.040 1.00 20.09 195 GLU A O 1
ATOM 1618 N N . ARG A 1 199 ? 21.076 12.852 34.799 1.00 20.12 196 ARG A N 1
ATOM 1619 C CA . ARG A 1 199 ? 21.187 13.967 35.739 1.00 21.10 196 ARG A CA 1
ATOM 1620 C C . ARG A 1 199 ? 20.454 13.660 37.050 1.00 22.30 196 ARG A C 1
ATOM 1621 O O . ARG A 1 199 ? 20.898 14.055 38.134 1.00 24.24 196 ARG A O 1
ATOM 1629 N N . GLY A 1 200 ? 19.331 12.963 36.948 1.00 25.19 197 GLY A N 1
ATOM 1630 C CA . GLY A 1 200 ? 18.504 12.645 38.102 1.00 23.62 197 GLY A CA 1
ATOM 1631 C C . GLY A 1 200 ? 19.210 11.771 39.118 1.00 22.27 197 GLY A C 1
ATOM 1632 O O . GLY A 1 200 ? 18.989 11.903 40.318 1.00 21.66 197 GLY A O 1
ATOM 1633 N N . ARG A 1 201 ? 20.048 10.856 38.633 1.00 20.85 198 ARG A N 1
ATOM 1634 C CA . ARG A 1 201 ? 20.879 10.057 39.510 1.00 19.25 198 ARG A CA 1
ATOM 1635 C C . ARG A 1 201 ? 21.777 10.923 40.399 1.00 21.19 198 ARG A C 1
ATOM 1636 O O . ARG A 1 201 ? 21.864 10.696 41.604 1.00 21.24 198 ARG A O 1
ATOM 1644 N N . PHE A 1 202 ? 22.463 11.901 39.816 1.00 19.75 199 PHE A N 1
ATOM 1645 C CA . PHE A 1 202 ? 23.264 12.813 40.639 1.00 22.20 199 PHE A CA 1
ATOM 1646 C C . PHE A 1 202 ? 22.396 13.723 41.512 1.00 19.57 199 PHE A C 1
ATOM 1647 O O . PHE A 1 202 ? 22.790 14.065 42.625 1.00 20.48 199 PHE A O 1
ATOM 1655 N N . CYS A 1 203 ? 21.216 14.103 41.034 1.00 20.17 200 CYS A N 1
ATOM 1656 C CA . CYS A 1 203 ? 20.295 14.893 41.876 1.00 20.39 200 CYS A CA 1
ATOM 1657 C C . CYS A 1 203 ? 19.887 14.115 43.136 1.00 21.88 200 CYS A C 1
ATOM 1658 O O . CYS A 1 203 ? 19.840 14.682 44.242 1.00 18.33 200 CYS A O 1
ATOM 1661 N N . THR A 1 204 ? 19.585 12.829 42.950 1.00 18.66 201 THR A N 1
ATOM 1662 C CA . THR A 1 204 ? 19.243 11.918 44.041 1.00 20.25 201 THR A CA 1
ATOM 1663 C C . THR A 1 204 ? 20.394 11.808 45.040 1.00 19.46 201 THR A C 1
ATOM 1664 O O . THR A 1 204 ? 20.193 12.006 46.232 1.00 21.14 201 THR A O 1
ATOM 1668 N N . PHE A 1 205 ? 21.585 11.509 44.538 1.00 17.96 202 PHE A N 1
ATOM 1669 C CA . PHE A 1 205 ? 22.799 11.475 45.355 1.00 20.99 202 PHE A CA 1
ATOM 1670 C C . PHE A 1 205 ? 22.959 12.775 46.177 1.00 18.23 202 PHE A C 1
ATOM 1671 O O . PHE A 1 205 ? 23.220 12.750 47.386 1.00 17.40 202 PHE A O 1
ATOM 1679 N N . ILE A 1 206 ? 22.835 13.918 45.520 1.00 16.77 203 ILE A N 1
ATOM 1680 C CA . ILE A 1 206 ? 22.977 15.197 46.254 1.00 18.58 203 ILE A CA 1
ATOM 1681 C C . ILE A 1 206 ? 21.921 15.358 47.371 1.00 20.13 203 ILE A C 1
ATOM 1682 O O . ILE A 1 206 ? 22.243 15.824 48.479 1.00 19.00 203 ILE A O 1
ATOM 1687 N N . SER A 1 207 ? 20.682 14.944 47.096 1.00 19.74 204 SER A N 1
ATOM 1688 C CA A SER A 1 207 ? 19.637 14.980 48.117 0.50 17.57 204 SER A CA 1
ATOM 1689 C CA B SER A 1 207 ? 19.619 14.963 48.112 0.50 16.85 204 SER A CA 1
ATOM 1690 C C . SER A 1 207 ? 19.973 14.117 49.334 1.00 19.01 204 SER A C 1
ATOM 1691 O O . SER A 1 207 ? 19.570 14.438 50.442 1.00 18.24 204 SER A O 1
ATOM 1704 N N . LEU A 1 209 ? 23.206 13.319 50.239 1.00 19.42 206 LEU A N 1
ATOM 1705 C CA . LEU A 1 209 ? 24.388 13.959 50.817 1.00 21.25 206 LEU A CA 1
ATOM 1706 C C . LEU A 1 209 ? 24.121 15.262 51.655 1.00 21.97 206 LEU A C 1
ATOM 1707 O O . LEU A 1 209 ? 24.761 15.505 52.714 1.00 21.55 206 LEU A O 1
ATOM 1712 N N . ARG A 1 210 ? 23.171 16.091 51.231 1.00 21.08 207 ARG A N 1
ATOM 1713 C CA A ARG A 1 210 ? 22.976 17.386 51.883 0.70 22.18 207 ARG A CA 1
ATOM 1714 C CA B ARG A 1 210 ? 22.963 17.392 51.878 0.30 21.45 207 ARG A CA 1
ATOM 1715 C C . ARG A 1 210 ? 22.635 17.348 53.387 1.00 21.20 207 ARG A C 1
ATOM 1716 O O . ARG A 1 210 ? 23.200 18.105 54.156 1.00 17.96 207 ARG A O 1
ATOM 1731 N N . PRO A 1 211 ? 21.722 16.444 53.826 1.00 20.43 208 PRO A N 1
ATOM 1732 C CA . PRO A 1 211 ? 21.509 16.389 55.291 1.00 20.83 208 PRO A CA 1
ATOM 1733 C C . PRO A 1 211 ? 22.726 15.908 56.094 1.00 21.13 208 PRO A C 1
ATOM 1734 O O . PRO A 1 211 ? 22.864 16.271 57.271 1.00 18.81 208 PRO A O 1
ATOM 1738 N N . VAL A 1 212 ? 23.596 15.111 55.474 1.00 17.12 209 VAL A N 1
ATOM 1739 C CA . VAL A 1 212 ? 24.843 14.740 56.142 1.00 19.22 209 VAL A CA 1
ATOM 1740 C C . VAL A 1 212 ? 25.735 15.969 56.338 1.00 20.36 209 VAL A C 1
ATOM 1741 O O . VAL A 1 212 ? 26.227 16.260 57.438 1.00 17.45 209 VAL A O 1
ATOM 1745 N N . ILE A 1 213 ? 25.903 16.727 55.272 1.00 17.57 210 ILE A N 1
ATOM 1746 C CA . ILE A 1 213 ? 26.658 17.977 55.368 1.00 18.48 210 ILE A CA 1
ATOM 1747 C C . ILE A 1 213 ? 26.037 18.978 56.357 1.00 18.00 210 ILE A C 1
ATOM 1748 O O . ILE A 1 213 ? 26.766 19.693 57.067 1.00 19.59 210 ILE A O 1
ATOM 1753 N N . GLU A 1 214 ? 24.706 19.056 56.423 1.00 15.33 211 GLU A N 1
ATOM 1754 C CA . GLU A 1 214 ? 24.065 19.873 57.441 1.00 17.38 211 GLU A CA 1
ATOM 1755 C C . GLU A 1 214 ? 24.526 19.574 58.866 1.00 13.18 211 GLU A C 1
ATOM 1756 O O . GLU A 1 214 ? 24.688 20.491 59.668 1.00 16.26 211 GLU A O 1
ATOM 1762 N N . GLU A 1 215 ? 24.731 18.305 59.204 1.00 16.80 212 GLU A N 1
ATOM 1763 C CA . GLU A 1 215 ? 25.160 17.961 60.564 1.00 17.17 212 GLU A CA 1
ATOM 1764 C C . GLU A 1 215 ? 26.581 18.470 60.802 1.00 20.11 212 GLU A C 1
ATOM 1765 O O . GLU A 1 215 ? 26.916 18.937 61.889 1.00 19.42 212 GLU A O 1
ATOM 1771 N N . GLU A 1 216 ? 27.390 18.442 59.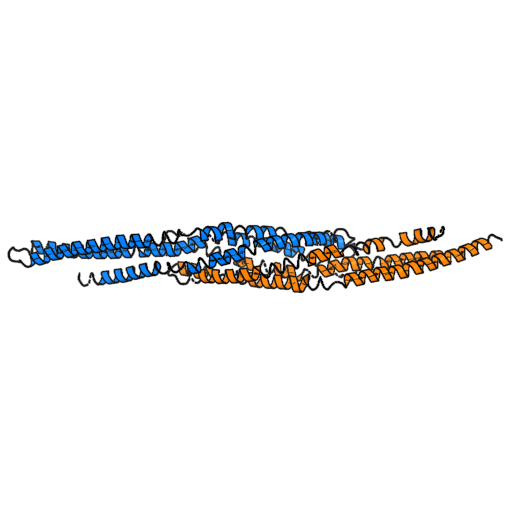751 1.00 19.50 213 GLU A N 1
ATOM 1772 C CA . GLU A 1 216 ? 28.741 18.975 59.827 1.00 19.71 213 GLU A CA 1
ATOM 1773 C C . GLU A 1 216 ? 28.718 20.499 60.039 1.00 18.20 213 GLU A C 1
ATOM 1774 O O . GLU A 1 216 ? 29.388 21.021 60.934 1.00 19.93 213 GLU A O 1
ATOM 1780 N N . ILE A 1 217 ? 27.934 21.196 59.233 1.00 16.94 214 ILE A N 1
ATOM 1781 C CA . ILE A 1 217 ? 27.776 22.644 59.331 1.00 17.81 214 ILE A CA 1
ATOM 1782 C C . ILE A 1 217 ? 27.290 23.070 60.737 1.00 20.81 214 ILE A C 1
ATOM 1783 O O . ILE A 1 217 ? 27.635 24.175 61.203 1.00 19.45 214 ILE A O 1
ATOM 1788 N N . SER A 1 218 ? 26.518 22.213 61.415 1.00 18.81 215 SER A N 1
ATOM 1789 C CA A SER A 1 218 ? 26.000 22.575 62.744 0.50 21.78 215 SER A CA 1
ATOM 1790 C CA B SER A 1 218 ? 25.999 22.545 62.753 0.50 22.74 215 SER A CA 1
ATOM 1791 C C . SER A 1 218 ? 27.119 22.736 63.768 1.00 21.72 215 SER A C 1
ATOM 1792 O O . SER A 1 218 ? 26.910 23.301 64.841 1.00 24.60 215 SER A O 1
ATOM 1810 N N . LEU A 1 220 ? 29.670 24.616 63.502 1.00 18.32 217 LEU A N 1
ATOM 1811 C CA . LEU A 1 220 ? 30.188 25.997 63.547 1.00 21.54 217 LEU A CA 1
ATOM 1812 C C . LEU A 1 220 ? 29.759 26.730 64.816 1.00 20.31 217 LEU A C 1
ATOM 1813 O O . LEU A 1 220 ? 30.498 27.585 65.329 1.00 24.50 217 LEU A O 1
ATOM 1818 N N . GLY A 1 221 ? 28.574 26.412 65.334 1.00 23.72 218 GLY A N 1
ATOM 1819 C CA . GLY A 1 221 ? 28.094 27.053 66.563 1.00 26.61 218 GLY A CA 1
ATOM 1820 C C . GLY A 1 221 ? 28.968 26.826 67.803 1.00 27.52 218 GLY A C 1
ATOM 1821 O O . GLY A 1 221 ? 28.854 27.563 68.797 1.00 24.32 218 GLY A O 1
ATOM 1822 N N . GLU A 1 222 ? 29.841 25.821 67.748 1.00 26.01 219 GLU A N 1
ATOM 1823 C CA . GLU A 1 222 ? 30.686 25.450 68.902 1.00 27.44 219 GLU A CA 1
ATOM 1824 C C . GLU A 1 222 ? 31.907 26.345 69.025 1.00 24.78 219 GLU A C 1
ATOM 1825 O O . GLU A 1 222 ? 32.489 26.435 70.089 1.00 25.02 219 GLU A O 1
ATOM 1831 N N . ILE A 1 223 ? 32.297 26.987 67.930 1.00 19.25 220 ILE A N 1
ATOM 1832 C CA . ILE A 1 223 ? 33.611 27.605 67.865 1.00 20.13 220 ILE A CA 1
ATOM 1833 C C . ILE A 1 223 ? 33.745 28.784 68.844 1.00 21.89 220 ILE A C 1
ATOM 1834 O O . ILE A 1 223 ? 34.757 28.943 69.548 1.00 19.40 220 ILE A O 1
ATOM 1839 N N . THR A 1 224 ? 32.735 29.639 68.867 1.00 20.45 221 THR A N 1
ATOM 1840 C CA . THR A 1 224 ? 32.829 30.800 69.742 1.00 20.03 221 THR A CA 1
ATOM 1841 C C . THR A 1 224 ? 33.014 30.389 71.221 1.00 19.50 221 THR A C 1
ATOM 1842 O O . THR A 1 224 ? 33.759 31.042 71.992 1.00 17.08 221 THR A O 1
ATOM 1846 N N . HIS A 1 225 ? 32.368 29.290 71.607 1.00 19.07 222 HIS A N 1
ATOM 1847 C CA . HIS A 1 225 ? 32.423 28.818 72.989 1.00 18.70 222 HIS A CA 1
ATOM 1848 C C . HIS A 1 225 ? 33.812 28.262 73.313 1.00 16.86 222 HIS A C 1
ATOM 1849 O O . HIS A 1 225 ? 34.313 28.475 74.408 1.00 19.24 222 HIS A O 1
ATOM 1856 N N . LEU A 1 226 ? 34.433 27.563 72.369 1.00 16.38 223 LEU A N 1
ATOM 1857 C CA . LEU A 1 226 ? 35.809 27.052 72.608 1.00 18.13 223 LEU A CA 1
ATOM 1858 C C . LEU A 1 226 ? 36.737 28.222 72.741 1.00 18.74 223 LEU A C 1
ATOM 1859 O O . LEU A 1 226 ? 37.645 28.200 73.566 1.00 18.17 223 LEU A O 1
ATOM 1864 N N . GLN A 1 227 ? 36.513 29.263 71.952 1.00 16.57 224 GLN A N 1
ATOM 1865 C CA . GLN A 1 227 ? 37.427 30.423 71.986 1.00 21.00 224 GLN A CA 1
ATOM 1866 C C . GLN A 1 227 ? 37.395 31.117 73.357 1.00 20.59 224 GLN A C 1
ATOM 1867 O O . GLN A 1 227 ? 38.437 31.457 73.948 1.00 15.84 224 GLN A O 1
ATOM 1873 N N . THR A 1 228 ? 36.183 31.311 73.862 1.00 17.32 225 THR A N 1
ATOM 1874 C CA . THR A 1 228 ? 35.969 31.988 75.140 1.00 19.51 225 THR A CA 1
ATOM 1875 C C . THR A 1 228 ? 36.563 31.189 76.288 1.00 17.81 225 THR A C 1
ATOM 1876 O O . THR A 1 228 ? 37.226 31.740 77.179 1.00 18.17 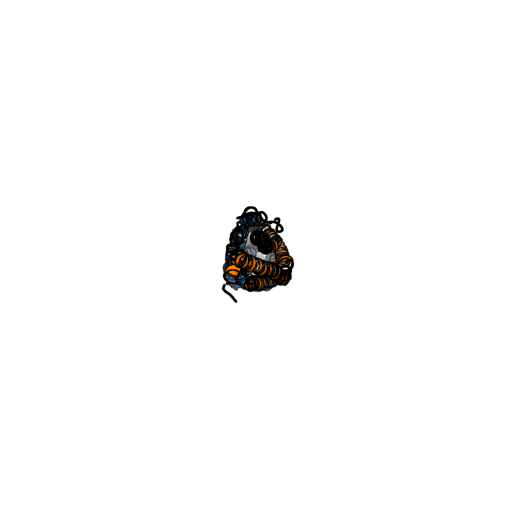225 THR A O 1
ATOM 1880 N N . ILE A 1 229 ? 36.353 29.885 76.258 1.00 15.08 226 ILE A N 1
ATOM 1881 C CA . ILE A 1 229 ? 36.836 29.072 77.371 1.00 19.14 226 ILE A CA 1
ATOM 1882 C C . ILE A 1 229 ? 38.337 28.993 77.322 1.00 20.64 226 ILE A C 1
ATOM 1883 O O . ILE A 1 229 ? 38.993 28.986 78.361 1.00 19.37 226 ILE A O 1
ATOM 1888 N N . SER A 1 230 ? 38.905 28.957 76.124 1.00 17.95 227 SER A N 1
ATOM 1889 C CA . SER A 1 230 ? 40.341 28.845 76.065 1.00 24.28 227 SER A CA 1
ATOM 1890 C C . SER A 1 230 ? 40.987 30.161 76.548 1.00 22.40 227 SER A C 1
ATOM 1891 O O . SER A 1 230 ? 42.032 30.137 77.208 1.00 19.00 227 SER A O 1
ATOM 1894 N N . GLU A 1 231 ? 40.361 31.302 76.257 1.00 20.42 228 GLU A N 1
ATOM 1895 C CA A GLU A 1 231 ? 40.873 32.563 76.791 0.50 21.35 228 GLU A CA 1
ATOM 1896 C CA B GLU A 1 231 ? 40.822 32.586 76.790 0.50 21.49 228 GLU A CA 1
ATOM 1897 C C . GLU A 1 231 ? 40.782 32.608 78.316 1.00 22.13 228 GLU A C 1
ATOM 1898 O O . GLU A 1 231 ? 41.694 33.105 78.965 1.00 20.48 228 GLU A O 1
ATOM 1909 N N . ASP A 1 232 ? 39.707 32.064 78.888 1.00 22.40 229 ASP A N 1
ATOM 1910 C CA A ASP A 1 232 ? 39.572 31.979 80.341 0.50 22.53 229 ASP A CA 1
ATOM 1911 C CA B ASP A 1 232 ? 39.568 31.963 80.344 0.50 23.00 229 ASP A CA 1
ATOM 1912 C C . ASP A 1 232 ? 40.681 31.093 80.944 1.00 23.91 229 ASP A C 1
ATOM 1913 O O . ASP A 1 232 ? 41.273 31.439 81.962 1.00 24.20 229 ASP A O 1
ATOM 1922 N N . LEU A 1 233 ? 40.955 29.946 80.328 1.00 25.34 230 LEU A N 1
ATOM 1923 C CA . LEU A 1 233 ? 42.021 29.066 80.834 1.00 25.70 230 LEU A CA 1
ATOM 1924 C C . LEU A 1 233 ? 43.384 29.757 80.799 1.00 27.25 230 LEU A C 1
ATOM 1925 O O . LEU A 1 233 ? 44.158 29.657 81.758 1.00 25.52 230 LEU A O 1
ATOM 1930 N N . LYS A 1 234 ? 43.681 30.436 79.691 1.00 21.56 231 LYS A N 1
ATOM 1931 C CA A LYS A 1 234 ? 44.919 31.200 79.595 0.50 25.53 231 LYS A CA 1
ATOM 1932 C CA B LYS A 1 234 ? 44.907 31.219 79.585 0.50 25.00 231 LYS A CA 1
ATOM 1933 C C . LYS A 1 234 ? 45.012 32.247 80.707 1.00 25.85 231 LYS A C 1
ATOM 1934 O O . LYS A 1 234 ? 46.044 32.362 81.356 1.00 29.67 231 LYS A O 1
ATOM 1945 N N . SER A 1 235 ? 43.934 32.988 80.943 1.00 24.72 232 SER A N 1
ATOM 1946 C CA . SER A 1 235 ? 43.947 34.017 81.990 1.00 25.74 232 SER A CA 1
ATOM 1947 C C . SER A 1 235 ? 44.120 33.431 83.392 1.00 25.40 232 SER A C 1
ATOM 1948 O O . SER A 1 235 ? 44.764 34.061 84.236 1.00 29.26 232 SER A O 1
ATOM 1951 N N . LEU A 1 236 ? 43.588 32.225 83.625 1.00 14.79 233 LEU A N 1
ATO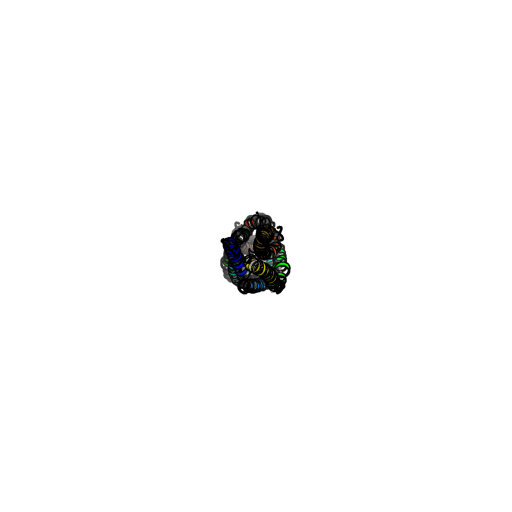M 1952 C CA . LEU A 1 236 ? 43.708 31.536 84.930 1.00 15.36 233 LEU A CA 1
ATOM 1953 C C . LEU A 1 236 ? 45.054 30.880 85.245 1.00 17.08 233 LEU A C 1
ATOM 1954 O O . LEU A 1 236 ? 45.283 30.438 86.388 1.00 19.83 233 LEU A O 1
ATOM 1959 N N . THR A 1 237 ? 45.932 30.799 84.253 1.00 16.23 234 THR A N 1
ATOM 1960 C CA . THR A 1 237 ? 47.181 30.051 84.408 1.00 21.05 234 THR A CA 1
ATOM 1961 C C . THR A 1 237 ? 48.400 30.950 84.259 1.00 21.65 234 THR A C 1
ATOM 1962 O O . THR A 1 237 ? 49.519 30.482 83.996 1.00 22.04 234 THR A O 1
ATOM 1974 N N . ASP A 1 239 ? 51.495 33.286 85.270 1.00 26.94 236 ASP A N 1
ATOM 1975 C CA . ASP A 1 239 ? 52.584 33.185 86.247 1.00 27.50 236 ASP A CA 1
ATOM 1976 C C . ASP A 1 239 ? 52.508 31.965 87.156 1.00 28.53 236 ASP A C 1
ATOM 1977 O O . ASP A 1 239 ? 52.252 32.105 88.355 1.00 29.93 236 ASP A O 1
ATOM 1982 N N . PRO A 1 240 ? 52.739 30.763 86.586 1.00 27.09 237 PRO A N 1
ATOM 1983 C CA . PRO A 1 240 ? 52.645 29.497 87.319 1.00 28.81 237 PRO A CA 1
ATOM 1984 C C . PRO A 1 240 ? 53.668 29.364 88.450 1.00 33.08 237 PRO A C 1
ATOM 1985 O O . PRO A 1 240 ? 53.504 28.516 89.335 1.00 36.31 237 PRO A O 1
ATOM 1989 N N . HIS A 1 241 ? 54.687 30.219 88.434 1.00 31.19 238 HIS A N 1
ATOM 1990 C CA . HIS A 1 241 ? 55.785 30.163 89.400 1.00 32.99 238 HIS A CA 1
ATOM 1991 C C . HIS A 1 241 ? 55.464 30.954 90.664 1.00 31.60 238 HIS A C 1
ATOM 1992 O O . HIS A 1 241 ? 56.264 31.023 91.599 1.00 37.00 238 HIS A O 1
ATOM 1999 N N . LYS A 1 242 ? 54.284 31.553 90.684 1.00 33.18 239 LYS A N 1
ATOM 2000 C CA . LYS A 1 242 ? 53.926 32.526 91.704 1.00 36.07 239 LYS A CA 1
ATOM 2001 C C . LYS A 1 242 ? 52.531 32.201 92.218 1.00 36.90 239 LYS A C 1
ATOM 2002 O O . LYS A 1 242 ? 51.745 31.546 91.526 1.00 34.81 239 LYS A O 1
ATOM 2008 N N . LEU A 1 243 ? 52.225 32.656 93.429 1.00 38.80 240 LEU A N 1
ATOM 2009 C CA . LEU A 1 243 ? 50.880 32.506 93.976 1.00 42.29 240 LEU A CA 1
ATOM 2010 C C . LEU A 1 243 ? 49.950 33.610 93.480 1.00 41.20 240 LEU A C 1
ATOM 2011 O O . LEU A 1 243 ? 50.218 34.800 93.702 1.00 40.61 240 LEU A O 1
ATOM 2016 N N . PRO A 1 244 ? 48.841 33.225 92.828 1.00 40.08 241 PRO A N 1
ATOM 2017 C CA . PRO A 1 244 ? 47.863 34.231 92.447 1.00 41.34 241 PRO A CA 1
ATOM 2018 C C . PRO A 1 244 ? 47.181 34.777 93.705 1.00 42.18 241 PRO A C 1
ATOM 2019 O O . PRO A 1 244 ? 47.194 34.122 94.755 1.00 40.00 241 PRO A O 1
ATOM 2023 N N . SER A 1 245 ? 46.603 35.970 93.598 1.00 43.70 242 SER A N 1
ATOM 2024 C CA . SER A 1 245 ? 45.912 36.593 94.724 1.00 46.10 242 SER A CA 1
ATOM 2025 C C . SER A 1 245 ? 44.818 35.683 95.288 1.00 47.51 242 SER A C 1
ATOM 2026 O O . SER A 1 245 ? 44.551 35.697 96.487 1.00 46.77 242 SER A O 1
ATOM 2029 N N . SER A 1 246 ? 44.205 34.882 94.417 1.00 49.68 243 SER A N 1
ATOM 2030 C CA . SER A 1 246 ? 43.159 33.937 94.816 1.00 52.17 243 SER A CA 1
ATOM 2031 C C . SER A 1 246 ? 43.651 32.831 95.763 1.00 54.58 243 SER A C 1
ATOM 2032 O O . SER A 1 246 ? 42.857 32.248 96.501 1.00 56.19 243 SER A O 1
ATOM 2035 N N . SER A 1 247 ? 44.952 32.542 95.730 1.00 57.03 244 SER A N 1
ATOM 2036 C CA . SER A 1 247 ? 45.543 31.505 96.586 1.00 59.34 244 SER A CA 1
ATOM 2037 C C . SER A 1 247 ? 46.166 32.065 97.870 1.00 61.95 244 SER A C 1
ATOM 2038 O O . SER A 1 247 ? 46.804 31.337 98.635 1.00 61.44 244 SER A O 1
ATOM 2041 N N . GLU A 1 248 ? 45.985 33.357 98.111 1.00 64.51 245 GLU A N 1
ATOM 2042 C CA . GLU A 1 248 ? 46.620 33.983 99.261 1.00 68.08 245 GLU A CA 1
ATOM 2043 C C . GLU A 1 248 ? 45.649 34.182 100.420 1.00 69.84 245 GLU A C 1
ATOM 2044 O O . GLU A 1 248 ? 45.504 35.284 100.951 1.00 71.47 245 GLU A O 1
ATOM 2050 N N . GLN A 1 249 ? 44.989 33.091 100.802 1.00 71.67 246 GLN A N 1
ATOM 2051 C CA . GLN A 1 249 ? 44.086 33.070 101.948 1.00 73.04 246 GLN A CA 1
ATOM 2052 C C . GLN A 1 249 ? 44.310 31.817 102.795 1.00 73.20 246 GLN A C 1
ATOM 2053 O O . GLN A 1 249 ? 44.633 30.748 102.273 1.00 71.73 246 GLN A O 1
ATOM 2059 N N . ALA B 1 1 ? 58.385 8.172 123.428 1.00 45.31 -2 ALA B N 1
ATOM 2060 C CA . ALA B 1 1 ? 57.135 8.986 123.456 1.00 45.29 -2 ALA B CA 1
ATOM 2061 C C . ALA B 1 1 ? 56.744 9.356 124.882 1.00 44.09 -2 ALA B C 1
ATOM 2062 O O . ALA B 1 1 ? 56.152 8.553 125.607 1.00 43.89 -2 ALA B O 1
ATOM 2064 N N . GLY B 1 2 ? 57.088 10.575 125.280 1.00 42.80 -1 GLY B N 1
ATOM 2065 C CA . GLY B 1 2 ? 56.700 11.086 126.587 1.00 41.23 -1 GLY B CA 1
ATOM 2066 C C . GLY B 1 2 ? 55.579 12.100 126.480 1.00 40.45 -1 GLY B C 1
ATOM 2067 O O . GLY B 1 2 ? 55.088 12.392 125.381 1.00 39.19 -1 GLY B O 1
ATOM 2068 N N . HIS B 1 3 ? 55.179 12.639 127.626 1.00 39.58 0 HIS B N 1
ATOM 2069 C CA . HIS B 1 3 ? 54.127 13.642 127.693 1.00 39.50 0 HIS B CA 1
ATOM 2070 C C . HIS B 1 3 ? 54.594 14.969 127.107 1.00 40.89 0 HIS B C 1
ATOM 2071 O O . HIS B 1 3 ? 53.833 15.668 126.439 1.00 40.66 0 HIS B O 1
ATOM 2086 N N . GLU B 1 5 ? 56.849 15.286 124.833 1.00 42.09 2 GLU B N 1
ATOM 2087 C CA . GLU B 1 5 ? 57.029 15.085 123.390 1.00 41.97 2 GLU B CA 1
ATOM 2088 C C . GLU B 1 5 ? 55.698 15.116 122.653 1.00 41.35 2 GLU B C 1
ATOM 2089 O O . GLU B 1 5 ? 55.635 15.506 121.481 1.00 42.75 2 GLU B O 1
ATOM 2095 N N . ALA B 1 6 ? 54.647 14.686 123.347 1.00 40.20 3 ALA B N 1
ATOM 2096 C CA . ALA B 1 6 ? 53.288 14.719 122.822 1.00 41.05 3 ALA B CA 1
ATOM 2097 C C . ALA B 1 6 ? 52.762 16.152 122.738 1.00 41.03 3 ALA B C 1
ATOM 2098 O O . ALA B 1 6 ? 52.209 16.556 121.711 1.00 41.62 3 ALA B O 1
ATOM 2100 N N . VAL B 1 7 ? 52.930 16.909 123.822 1.00 40.19 4 VAL B N 1
ATOM 2101 C CA . VAL B 1 7 ? 52.569 18.328 123.850 1.00 40.75 4 VAL B CA 1
ATOM 2102 C C . VAL B 1 7 ? 53.265 19.085 122.713 1.00 42.51 4 VAL B C 1
ATOM 2103 O O . VAL B 1 7 ? 52.623 19.812 121.949 1.00 42.89 4 VAL B O 1
ATOM 2107 N N . ILE B 1 8 ? 54.577 18.892 122.601 1.00 43.53 5 ILE B N 1
ATOM 2108 C CA . ILE B 1 8 ? 55.383 19.558 121.582 1.00 44.46 5 ILE B CA 1
ATOM 2109 C C . ILE B 1 8 ? 54.924 19.177 120.178 1.00 47.44 5 ILE B C 1
ATOM 2110 O O . ILE B 1 8 ? 54.735 20.049 119.326 1.00 47.73 5 ILE B O 1
ATOM 2115 N N . GLU B 1 9 ? 54.720 17.882 119.945 1.00 50.88 6 GLU B N 1
ATOM 2116 C CA . GLU B 1 9 ? 54.274 17.409 118.630 1.00 53.98 6 GLU B CA 1
ATOM 2117 C C . GLU B 1 9 ? 52.862 17.901 118.295 1.00 55.64 6 GLU B C 1
ATOM 2118 O O . GLU B 1 9 ? 52.540 18.128 117.124 1.00 55.70 6 GLU B O 1
ATOM 2124 N N . LYS B 1 10 ? 52.029 18.070 119.322 1.00 56.33 7 LYS B N 1
ATOM 2125 C CA . LYS B 1 10 ? 50.691 18.628 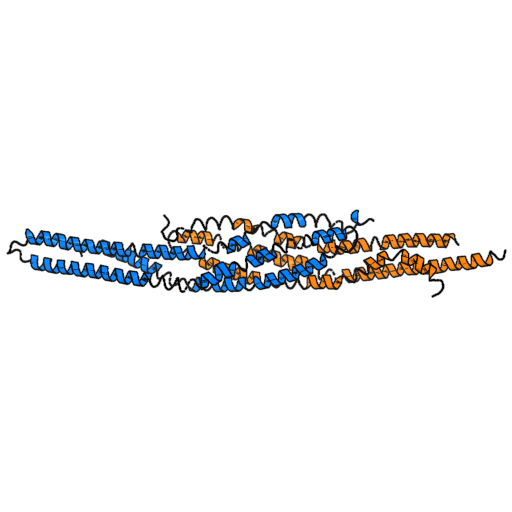119.140 1.00 58.09 7 LYS B CA 1
ATOM 2126 C C . LYS B 1 10 ? 50.766 20.092 118.701 1.00 59.11 7 LYS B C 1
ATOM 2127 O O . LYS B 1 10 ? 49.953 20.548 117.899 1.00 60.37 7 LYS B O 1
ATOM 2133 N N . GLU B 1 11 ? 51.749 20.819 119.229 1.00 60.51 8 GLU B N 1
ATOM 2134 C CA . GLU B 1 11 ? 52.024 22.200 118.817 1.00 62.15 8 GLU B CA 1
ATOM 2135 C C . GLU B 1 11 ? 52.503 22.291 117.366 1.00 62.87 8 GLU B C 1
ATOM 2136 O O . GLU B 1 11 ? 51.913 22.994 116.541 1.00 63.25 8 GLU B O 1
ATOM 2142 N N . CYS B 1 12 ? 53.584 21.575 117.072 1.00 62.03 9 CYS B N 1
ATOM 2143 C CA . CYS B 1 12 ? 54.230 21.636 115.769 1.00 62.17 9 CYS B CA 1
ATOM 2144 C C . CYS B 1 12 ? 53.300 21.239 114.625 1.00 63.09 9 CYS B C 1
ATOM 2145 O O . CYS B 1 12 ? 53.129 21.995 113.669 1.00 63.42 9 CYS B O 1
ATOM 2148 N N . SER B 1 13 ? 52.702 20.054 114.729 1.00 63.29 10 SER B N 1
ATOM 2149 C CA . SER B 1 13 ? 51.935 19.477 113.625 1.00 63.88 10 SER B CA 1
ATOM 2150 C C . SER B 1 13 ? 50.668 20.267 113.297 1.00 64.71 10 SER B C 1
ATOM 2151 O O . SER B 1 13 ? 50.165 20.200 112.172 1.00 65.14 10 SER B O 1
ATOM 2154 N N . ALA B 1 14 ? 50.154 21.002 114.282 1.00 64.89 11 ALA B N 1
ATOM 2155 C CA . ALA B 1 14 ? 49.022 21.898 114.060 1.00 64.24 11 ALA B CA 1
ATOM 2156 C C . ALA B 1 14 ? 49.421 22.977 113.055 1.00 64.20 11 ALA B C 1
ATOM 2157 O O . ALA B 1 14 ? 48.601 23.434 112.255 1.00 63.15 11 ALA B O 1
ATOM 2159 N N . LEU B 1 15 ? 50.691 23.372 113.104 1.00 63.84 12 LEU B N 1
ATOM 2160 C CA . LEU B 1 15 ? 51.247 24.322 112.149 1.00 63.68 12 LEU B CA 1
ATOM 2161 C C . LEU B 1 15 ? 51.356 23.683 110.760 1.00 64.28 12 LEU B C 1
ATOM 2162 O O . LEU B 1 15 ? 50.749 24.158 109.797 1.00 64.63 12 LEU B O 1
ATOM 2167 N N . GLY B 1 16 ? 52.125 22.600 110.666 1.00 63.80 13 GLY B N 1
ATOM 2168 C CA . GLY B 1 16 ? 52.353 21.930 109.390 1.00 63.31 13 GLY B CA 1
ATOM 2169 C C . GLY B 1 16 ? 51.454 20.730 109.179 1.00 63.37 13 GLY B C 1
ATOM 2170 O O . GLY B 1 16 ? 51.894 19.586 109.330 1.00 66.57 13 GLY B O 1
ATOM 2171 N N . GLY B 1 17 ? 50.193 21.001 108.837 1.00 59.34 14 GLY B N 1
ATOM 2172 C CA . GLY B 1 17 ? 49.189 19.966 108.573 1.00 53.59 14 GLY B CA 1
ATOM 2173 C C . GLY B 1 17 ? 48.459 20.241 107.267 1.00 48.69 14 GLY B C 1
ATOM 2174 O O . GLY B 1 17 ? 48.039 19.321 106.567 1.00 46.17 14 GLY B O 1
ATOM 2175 N N . LEU B 1 18 ? 48.297 21.520 106.946 1.00 43.65 15 LEU B N 1
ATOM 2176 C CA . LEU B 1 18 ? 47.817 21.909 105.635 1.00 41.38 15 LEU B CA 1
ATOM 2177 C C . LEU B 1 18 ? 48.816 21.433 104.585 1.00 38.99 15 LEU B C 1
ATOM 2178 O O . LEU B 1 18 ? 48.416 20.999 103.507 1.00 38.33 15 LEU B O 1
ATOM 2183 N N . PHE B 1 19 ? 50.108 21.488 104.922 1.00 38.96 16 PHE B N 1
ATOM 2184 C CA . PHE B 1 19 ? 51.157 20.982 104.042 1.00 39.06 16 PHE B CA 1
ATOM 2185 C C . PHE B 1 19 ? 50.885 19.528 103.707 1.00 38.64 16 PHE B C 1
ATOM 2186 O O . PHE B 1 19 ? 50.897 19.147 102.550 1.00 35.79 16 PHE B O 1
ATOM 2194 N N . GLN B 1 20 ? 50.640 18.712 104.728 1.00 39.74 17 GLN B N 1
ATOM 2195 C CA . GLN B 1 20 ? 50.424 17.295 104.475 1.00 42.00 17 GLN B CA 1
ATOM 2196 C C . GLN B 1 20 ? 49.157 17.021 103.675 1.00 41.10 17 GLN B C 1
ATOM 2197 O O . GLN B 1 20 ? 49.076 16.028 102.948 1.00 40.83 17 GLN B O 1
ATOM 2203 N N . THR B 1 21 ? 48.166 17.898 103.801 1.00 38.77 18 THR B N 1
ATOM 2204 C CA . THR B 1 21 ? 46.951 17.749 103.012 1.00 35.37 18 THR B CA 1
ATOM 2205 C C . THR B 1 21 ? 47.262 17.954 101.530 1.00 32.56 18 THR B C 1
ATOM 2206 O O . THR B 1 21 ? 46.860 17.153 100.680 1.00 33.90 18 THR B O 1
ATOM 2210 N N . ILE B 1 22 ? 47.976 19.035 101.227 1.00 29.39 19 ILE B N 1
ATOM 2211 C CA . ILE B 1 22 ? 48.339 19.342 99.847 1.00 28.95 19 ILE B CA 1
ATOM 2212 C C . ILE B 1 22 ? 49.207 18.222 99.276 1.00 25.92 19 ILE B C 1
ATOM 2213 O O . ILE B 1 22 ? 48.944 17.708 98.184 1.00 25.97 19 ILE B O 1
ATOM 2218 N N . ILE B 1 23 ? 50.225 17.821 100.032 1.00 27.67 20 ILE B N 1
ATOM 2219 C CA . ILE B 1 23 ? 51.107 16.740 99.607 1.00 26.62 20 ILE B CA 1
ATOM 2220 C C . ILE B 1 23 ? 50.351 15.436 99.392 1.00 28.99 20 ILE B C 1
ATOM 2221 O O . ILE B 1 23 ? 50.534 14.766 98.382 1.00 29.02 20 ILE B O 1
ATOM 2226 N N . SER B 1 24 ? 49.486 15.072 100.323 1.00 28.68 21 SER B N 1
ATOM 2227 C CA A SER B 1 24 ? 48.719 13.842 100.177 0.50 29.02 21 SER B CA 1
ATOM 2228 C CA B SER B 1 24 ? 48.723 13.838 100.173 0.50 29.29 21 SER B CA 1
ATOM 2229 C C . SER B 1 24 ? 47.838 13.897 98.928 1.00 27.21 21 SER B C 1
ATOM 2230 O O . SER B 1 24 ? 47.705 12.913 98.205 1.00 26.81 21 SER B O 1
ATOM 2235 N N . ASP B 1 25 ? 47.242 15.055 98.665 1.00 27.20 22 ASP B N 1
ATOM 2236 C CA . ASP B 1 25 ? 46.415 15.218 97.474 1.00 25.16 22 ASP B CA 1
ATOM 2237 C C . ASP B 1 25 ? 47.236 15.007 96.192 1.00 27.88 22 ASP B C 1
ATOM 2238 O O . ASP B 1 25 ? 46.824 14.275 95.302 1.00 24.67 22 ASP B O 1
ATOM 2251 N N . LYS B 1 27 ? 50.129 13.385 95.880 1.00 29.63 24 LYS B N 1
ATOM 2252 C CA . LYS B 1 27 ? 50.581 12.004 95.817 1.00 28.95 24 LYS B CA 1
ATOM 2253 C C . LYS B 1 27 ? 49.464 11.031 95.438 1.00 28.11 24 LYS B C 1
ATOM 2254 O O . LYS B 1 27 ? 49.738 9.960 94.899 1.00 30.39 24 LYS B O 1
ATOM 2260 N N . GLY B 1 28 ? 48.209 11.394 95.711 1.00 28.23 25 GLY B N 1
ATOM 2261 C CA . GLY B 1 28 ? 47.064 10.529 95.366 1.00 24.06 25 GLY B CA 1
ATOM 2262 C C . GLY B 1 28 ? 46.511 10.772 93.971 1.00 25.32 25 GLY B C 1
ATOM 2263 O O . GLY B 1 28 ? 45.564 10.127 93.546 1.00 26.96 25 GLY B O 1
ATOM 2264 N N . SER B 1 29 ? 47.119 11.704 93.246 1.00 22.24 26 SER B N 1
ATOM 2265 C CA . SER B 1 29 ? 46.582 12.153 91.960 1.00 24.52 26 SER B CA 1
ATOM 2266 C C . SER B 1 29 ? 46.970 11.322 90.739 1.00 22.22 26 SER B C 1
ATOM 2267 O O . SER B 1 29 ? 46.308 11.412 89.697 1.00 20.55 26 SER B O 1
ATOM 2270 N N . TYR B 1 30 ? 48.041 10.536 90.845 1.00 19.57 27 TYR B N 1
ATOM 2271 C CA . TYR B 1 30 ? 48.608 9.919 89.644 1.00 21.06 27 TYR B CA 1
ATOM 2272 C C . TYR B 1 30 ? 47.689 8.980 88.868 1.00 18.84 27 TYR B C 1
ATOM 2273 O O . TYR B 1 30 ? 47.693 9.025 87.649 1.00 20.19 27 TYR B O 1
ATOM 2282 N N . PRO B 1 31 ? 46.903 8.113 89.551 1.00 21.30 28 PRO B N 1
ATOM 2283 C CA . PRO B 1 31 ? 45.974 7.253 88.800 1.00 21.00 28 PRO B CA 1
ATOM 2284 C C . PRO B 1 31 ? 44.985 8.024 87.931 1.00 19.98 28 PRO B C 1
ATOM 2285 O O . PRO B 1 31 ? 44.630 7.547 86.859 1.00 18.02 28 PRO B O 1
ATOM 2289 N N . VAL B 1 32 ? 44.539 9.191 88.398 1.00 18.29 29 VAL B N 1
ATOM 2290 C CA . VAL B 1 32 ? 43.651 10.052 87.583 1.00 20.37 29 VAL B CA 1
ATOM 2291 C C . VAL B 1 32 ? 44.399 10.572 86.341 1.00 16.00 29 VAL B C 1
ATOM 2292 O O . VAL B 1 32 ? 43.861 10.532 85.210 1.00 16.43 29 VAL B O 1
ATOM 2296 N N . TRP B 1 33 ? 45.622 11.051 86.542 1.00 18.28 30 TRP B N 1
ATOM 2297 C CA . TRP B 1 33 ? 46.432 11.540 85.425 1.00 16.40 30 TRP B CA 1
ATOM 2298 C C . TRP B 1 33 ? 46.777 10.394 84.479 1.00 14.85 30 TRP B C 1
ATOM 2299 O O . TRP B 1 33 ? 46.751 10.551 83.250 1.00 14.91 30 TRP B O 1
ATOM 2310 N N . GLU B 1 34 ? 47.094 9.238 85.049 1.00 13.32 31 GLU B N 1
ATOM 2311 C CA . GLU B 1 34 ? 47.379 8.059 84.224 1.00 17.37 31 GLU B CA 1
ATOM 2312 C C . GLU B 1 34 ? 46.196 7.629 83.327 1.00 16.27 31 GLU B C 1
ATOM 2313 O O . GLU B 1 34 ? 46.382 7.295 82.144 1.00 17.57 31 GLU B O 1
ATOM 2319 N N . ASP B 1 35 ? 45.004 7.587 83.896 1.00 17.08 32 ASP B N 1
ATOM 2320 C CA . ASP B 1 35 ? 43.827 7.199 83.122 1.00 14.89 32 ASP B CA 1
ATOM 2321 C C . ASP B 1 35 ? 43.557 8.186 82.009 1.00 17.19 32 ASP B C 1
ATOM 2322 O O . ASP B 1 35 ? 43.218 7.790 80.907 1.00 18.01 32 ASP B O 1
ATOM 2327 N N . PHE B 1 36 ? 43.737 9.467 82.300 1.00 13.28 33 PHE B N 1
ATOM 2328 C CA . PHE B 1 36 ? 43.659 10.518 81.277 1.00 17.22 33 PHE B CA 1
ATOM 2329 C C . PHE B 1 36 ? 44.649 10.260 80.117 1.00 19.03 33 PHE B C 1
ATOM 2330 O O . PHE B 1 36 ? 44.278 10.287 78.942 1.00 16.93 33 PHE B O 1
ATOM 2338 N N . ILE B 1 37 ? 45.899 9.984 80.438 1.00 14.51 34 ILE B N 1
ATOM 2339 C CA . ILE B 1 37 ? 46.895 9.745 79.388 1.00 17.67 34 ILE B CA 1
ATOM 2340 C C . ILE B 1 37 ? 46.472 8.513 78.586 1.00 16.06 34 ILE B C 1
ATOM 2341 O O . ILE B 1 37 ? 46.589 8.491 77.358 1.00 18.45 34 ILE B O 1
ATOM 2346 N N . ASN B 1 38 ? 45.967 7.503 79.283 1.00 14.60 35 ASN B N 1
ATOM 2347 C CA . ASN B 1 38 ? 45.540 6.253 78.624 1.00 17.08 35 ASN B CA 1
ATOM 2348 C C . ASN B 1 38 ? 44.361 6.509 77.639 1.00 14.46 35 ASN B C 1
ATOM 2349 O O . ASN B 1 38 ? 44.376 6.052 76.491 1.00 13.34 35 ASN B O 1
ATOM 2354 N N . LYS B 1 39 ? 43.341 7.200 78.108 1.00 14.95 36 LYS B N 1
ATOM 2355 C CA A LYS B 1 39 ? 42.165 7.456 77.271 0.50 14.38 36 LYS B CA 1
ATOM 2356 C CA B LYS B 1 39 ? 42.166 7.446 77.274 0.50 14.83 36 LYS B CA 1
ATOM 2357 C C . LYS B 1 39 ? 42.455 8.430 76.133 1.00 15.38 36 LYS B C 1
ATOM 2358 O O . LYS B 1 39 ? 41.876 8.307 75.025 1.00 13.12 36 LYS B O 1
ATOM 2369 N N . ALA B 1 40 ? 43.335 9.399 76.394 1.00 13.00 37 ALA B N 1
ATOM 2370 C CA . ALA B 1 40 ? 43.724 10.350 75.356 1.00 15.12 37 ALA B CA 1
ATOM 2371 C C . ALA B 1 40 ? 44.475 9.554 74.267 1.00 14.82 37 ALA B C 1
ATOM 2372 O O . ALA B 1 40 ? 44.284 9.779 73.074 1.00 15.77 37 ALA B O 1
ATOM 2374 N N . GLY B 1 41 ? 45.377 8.687 74.704 1.00 14.57 38 GLY B N 1
ATOM 2375 C CA . GLY B 1 41 ? 46.152 7.819 73.801 1.00 15.54 38 GLY B CA 1
ATOM 2376 C C . GLY B 1 41 ? 45.230 6.989 72.924 1.00 16.85 38 GLY B C 1
ATOM 2377 O O . GLY B 1 41 ? 45.416 6.870 71.721 1.00 16.24 38 GLY B O 1
ATOM 2378 N N . LYS B 1 42 ? 44.218 6.410 73.533 1.00 14.58 39 LYS B N 1
ATOM 2379 C CA . LYS B 1 42 ? 43.261 5.598 72.778 1.00 19.01 39 LYS B CA 1
ATOM 2380 C C . LYS B 1 42 ? 42.429 6.428 71.779 1.00 17.47 39 LYS B C 1
ATOM 2381 O O . LYS B 1 42 ? 42.168 5.956 70.660 1.00 13.55 39 LYS B O 1
ATOM 2387 N N . LEU B 1 43 ? 42.030 7.639 72.164 1.00 13.04 40 LEU B N 1
ATOM 2388 C CA . LEU B 1 43 ? 41.390 8.559 71.217 1.00 16.11 40 LEU B CA 1
ATOM 2389 C C . LEU B 1 43 ? 42.311 8.946 70.069 1.00 16.07 40 LEU B C 1
ATOM 2390 O O . LEU B 1 43 ? 41.894 8.936 68.928 1.00 13.26 40 LEU B O 1
ATOM 2395 N N . GLN B 1 44 ? 43.559 9.297 70.367 1.00 12.16 41 GLN B N 1
ATOM 2396 C CA . GLN B 1 44 ? 44.473 9.715 69.291 1.00 15.07 41 GLN B CA 1
ATOM 2397 C C . GLN B 1 44 ? 44.713 8.576 68.286 1.00 15.54 41 GLN B C 1
ATOM 2398 O O . GLN B 1 44 ? 44.747 8.808 67.063 1.00 16.07 41 GLN B O 1
ATOM 2404 N N . SER B 1 45 ? 44.876 7.349 68.779 1.00 17.64 42 SER B N 1
ATOM 2405 C CA A SER B 1 45 ? 45.069 6.223 67.868 0.50 18.99 42 SER B CA 1
ATOM 2406 C CA B SER B 1 45 ? 45.036 6.190 67.893 0.50 18.03 42 SER B CA 1
ATOM 2407 C C . SER B 1 45 ? 43.832 6.032 66.996 1.00 20.02 42 SER B C 1
ATOM 2408 O O . SER B 1 45 ? 43.951 5.776 65.787 1.00 18.54 42 SER B O 1
ATOM 2413 N N . GLN B 1 46 ? 42.646 6.200 67.584 1.00 18.58 43 GLN B N 1
ATOM 2414 C CA A GLN B 1 46 ? 41.423 6.090 66.807 0.50 19.06 43 GLN B CA 1
ATOM 2415 C CA B GLN B 1 46 ? 41.402 6.098 66.837 0.50 21.08 43 GLN B CA 1
ATOM 2416 C C . GLN B 1 46 ? 41.287 7.222 65.801 1.00 18.98 43 GLN B C 1
ATOM 2417 O O . GLN B 1 46 ? 40.783 7.020 64.680 1.00 18.11 43 GLN B O 1
ATOM 2428 N N . LEU B 1 47 ? 41.757 8.429 66.150 1.00 18.15 44 LEU B N 1
ATOM 2429 C CA . LEU B 1 47 ? 41.671 9.517 65.192 1.00 20.40 44 LEU B CA 1
ATOM 2430 C C . LEU B 1 47 ? 42.569 9.231 63.967 1.00 20.09 44 LEU B C 1
ATOM 2431 O O . LEU B 1 47 ? 42.189 9.568 62.846 1.00 21.94 44 LEU B O 1
ATOM 2436 N N . ARG B 1 48 ? 43.753 8.666 64.206 1.00 16.72 45 ARG B N 1
ATOM 2437 C CA A ARG B 1 48 ? 44.673 8.276 63.127 0.50 18.42 45 ARG B CA 1
ATOM 2438 C CA B ARG B 1 48 ? 44.674 8.281 63.125 0.50 19.04 45 ARG B CA 1
ATOM 2439 C C . ARG B 1 48 ? 43.990 7.314 62.156 1.00 20.80 45 ARG B C 1
ATOM 2440 O O . ARG B 1 48 ? 44.097 7.453 60.955 1.00 19.64 45 ARG B O 1
ATOM 2455 N N . THR B 1 49 ? 43.251 6.354 62.690 1.00 19.54 46 THR B N 1
ATOM 2456 C CA . THR B 1 49 ? 42.537 5.399 61.831 1.00 21.54 46 THR B CA 1
ATOM 2457 C C . THR B 1 49 ? 41.417 6.060 61.057 1.00 17.52 46 THR B C 1
ATOM 2458 O O . THR B 1 49 ? 41.160 5.719 59.892 1.00 16.29 46 THR B O 1
ATOM 2462 N N . THR B 1 50 ? 40.751 7.032 61.688 1.00 18.53 47 THR B N 1
ATOM 2463 C CA . THR B 1 50 ? 39.645 7.757 61.061 1.00 18.73 47 THR B CA 1
ATOM 2464 C C . THR B 1 50 ? 40.170 8.629 59.919 1.00 16.62 47 THR B C 1
ATOM 2465 O O . THR B 1 50 ? 39.523 8.783 58.888 1.00 18.01 47 THR B O 1
ATOM 2469 N N . VAL B 1 51 ? 41.326 9.246 60.133 1.00 14.85 48 VAL B N 1
ATOM 2470 C CA . VAL B 1 51 ? 41.968 10.012 59.083 1.00 15.46 48 VAL B CA 1
ATOM 2471 C C . VAL B 1 51 ? 42.234 9.162 57.832 1.00 17.84 48 VAL B C 1
ATOM 2472 O O . VAL B 1 51 ? 41.960 9.589 56.703 1.00 20.30 48 VAL B O 1
ATOM 2476 N N . VAL B 1 52 ? 42.756 7.956 58.028 1.00 12.48 49 VAL B N 1
ATOM 2477 C CA . VAL B 1 52 ? 43.042 7.070 56.888 1.00 17.19 49 VAL B CA 1
ATOM 2478 C C . VAL B 1 52 ? 41.730 6.745 56.145 1.00 17.94 49 VAL B C 1
ATOM 2479 O O . VAL B 1 52 ? 41.666 6.845 54.913 1.00 15.42 49 VAL B O 1
ATOM 2483 N N . ALA B 1 53 ? 40.674 6.441 56.894 1.00 16.61 50 ALA B N 1
ATOM 2484 C CA . ALA B 1 53 ? 39.372 6.124 56.290 1.00 19.08 50 ALA B CA 1
ATOM 2485 C C . ALA B 1 53 ? 38.786 7.351 55.595 1.00 17.62 50 ALA B C 1
ATOM 2486 O O . ALA B 1 53 ? 38.194 7.246 54.518 1.00 16.57 50 ALA B O 1
ATOM 2488 N N . ALA B 1 54 ? 38.971 8.527 56.199 1.00 16.47 51 ALA B N 1
ATOM 2489 C CA . ALA B 1 54 ? 38.449 9.762 55.604 1.00 18.05 51 ALA B CA 1
ATOM 2490 C C . ALA B 1 54 ? 39.150 10.051 54.290 1.00 17.43 51 ALA B C 1
ATOM 2491 O O . ALA B 1 54 ? 38.512 10.431 53.315 1.00 17.57 51 ALA B O 1
ATOM 2493 N N . ALA B 1 55 ? 40.470 9.959 54.278 1.00 19.30 52 ALA B N 1
ATOM 2494 C CA . ALA B 1 55 ? 41.186 10.178 53.024 1.00 18.02 52 ALA B CA 1
ATOM 2495 C C . ALA B 1 55 ? 40.726 9.206 51.904 1.00 19.30 52 ALA B C 1
ATOM 2496 O O . ALA B 1 55 ? 40.583 9.621 50.755 1.00 19.67 52 ALA B O 1
ATOM 2498 N N . ALA B 1 56 ? 40.523 7.925 52.218 1.00 18.07 53 ALA B N 1
ATOM 2499 C CA . ALA B 1 56 ? 40.064 6.963 51.199 1.00 18.70 53 ALA B CA 1
ATOM 2500 C C . ALA B 1 56 ? 38.620 7.269 50.765 1.00 19.73 53 ALA B C 1
ATOM 2501 O O . ALA B 1 56 ? 38.233 7.151 49.580 1.00 18.50 53 ALA B O 1
ATOM 2503 N N . PHE B 1 57 ? 37.803 7.668 51.718 1.00 17.23 54 PHE B N 1
ATOM 2504 C CA . PHE B 1 57 ? 36.456 8.119 51.348 1.00 14.00 54 PHE B CA 1
ATOM 2505 C C . PHE B 1 57 ? 36.522 9.300 50.387 1.00 17.46 54 PHE B C 1
ATOM 2506 O O . PHE B 1 57 ? 35.780 9.346 49.396 1.00 17.69 54 PHE B O 1
ATOM 2514 N N . LEU B 1 58 ? 37.390 10.279 50.671 1.00 15.58 55 LEU B N 1
ATOM 2515 C CA . LEU B 1 58 ? 37.449 11.480 49.798 1.00 17.56 55 LEU B CA 1
ATOM 2516 C C . LEU B 1 58 ? 37.983 11.145 48.401 1.00 15.01 55 LEU B C 1
ATOM 2517 O O . LEU B 1 58 ? 37.570 11.747 47.419 1.00 17.86 55 LEU B O 1
ATOM 2522 N N . ASP B 1 59 ? 38.923 10.209 48.308 1.00 17.26 56 ASP B N 1
ATOM 2523 C CA . ASP B 1 59 ? 39.309 9.653 46.991 1.00 17.48 56 ASP B CA 1
ATOM 2524 C C . ASP B 1 59 ? 38.105 9.098 46.206 1.00 16.06 56 ASP B C 1
ATOM 2525 O O . ASP B 1 59 ? 37.962 9.324 44.997 1.00 16.93 56 ASP B O 1
ATOM 2530 N N . ALA B 1 60 ? 37.260 8.328 46.868 1.00 16.19 57 ALA B N 1
ATOM 2531 C CA . ALA B 1 60 ? 36.094 7.791 46.180 1.00 14.72 57 ALA B CA 1
ATOM 2532 C C . ALA B 1 60 ? 35.104 8.927 45.828 1.00 15.29 57 ALA B C 1
ATOM 2533 O O . ALA B 1 60 ? 34.541 8.938 44.744 1.00 19.17 57 ALA B O 1
ATOM 2535 N N . PHE B 1 61 ? 34.905 9.862 46.747 1.00 16.96 58 PHE B N 1
ATOM 2536 C CA . PHE B 1 61 ? 33.995 11.038 46.518 1.00 14.86 58 PHE B CA 1
ATOM 2537 C C . PHE B 1 61 ? 34.470 11.759 45.253 1.00 19.57 58 PHE B C 1
ATOM 2538 O O . PHE B 1 61 ? 33.675 12.156 44.409 1.00 17.87 58 PHE B O 1
ATOM 2546 N N . GLN B 1 62 ? 35.787 11.925 45.109 1.00 19.13 59 GLN B N 1
ATOM 2547 C CA . GLN B 1 62 ? 36.319 12.611 43.931 1.00 20.72 59 GLN B CA 1
ATOM 2548 C C . GLN B 1 62 ? 36.039 11.847 42.644 1.00 20.00 59 GLN B C 1
ATOM 2549 O O . GLN B 1 62 ? 35.811 12.455 41.579 1.00 18.72 59 GLN B O 1
ATOM 2555 N N . LYS B 1 63 ? 36.084 10.519 42.718 1.00 18.81 60 LYS B N 1
ATOM 2556 C CA . LYS B 1 63 ? 35.774 9.703 41.537 1.00 19.53 60 LYS B CA 1
ATOM 2557 C C . LYS B 1 63 ? 34.316 9.870 41.125 1.00 18.95 60 LYS B C 1
ATOM 2558 O O . LYS B 1 63 ? 33.985 9.893 39.938 1.00 17.29 60 LYS B O 1
ATOM 2564 N N . VAL B 1 64 ? 33.427 9.995 42.102 1.00 20.34 61 VAL B N 1
ATOM 2565 C CA . VAL B 1 64 ? 32.031 10.288 41.780 1.00 20.27 61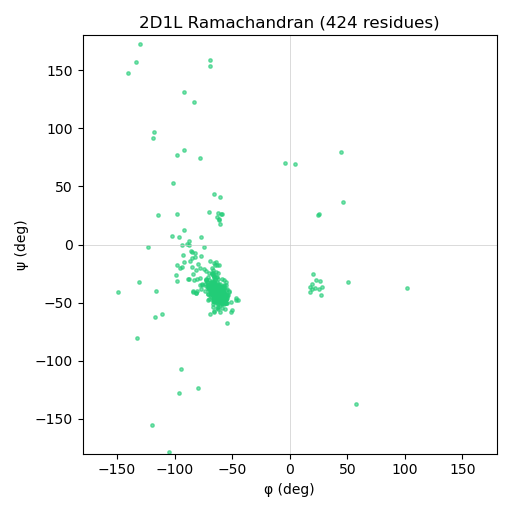 VAL B CA 1
ATOM 2566 C C . VAL B 1 64 ? 31.906 11.663 41.130 1.00 20.34 61 VAL B C 1
ATOM 2567 O O . VAL B 1 64 ? 31.192 11.803 40.125 1.00 19.37 61 VAL B O 1
ATOM 2571 N N . ALA B 1 65 ? 32.583 12.670 41.689 1.00 21.15 62 ALA B N 1
ATOM 2572 C CA . ALA B 1 65 ? 32.558 14.032 41.126 1.00 21.20 62 ALA B CA 1
ATOM 2573 C C . ALA B 1 65 ? 33.072 14.025 39.692 1.00 22.39 62 ALA B C 1
ATOM 2574 O O . ALA B 1 65 ? 32.483 14.658 38.824 1.00 23.90 62 ALA B O 1
ATOM 2576 N N . ASP B 1 66 ? 34.163 13.303 39.448 1.00 22.74 63 ASP B N 1
ATOM 2577 C CA . ASP B 1 66 ? 34.779 13.208 38.090 1.00 26.47 63 ASP B CA 1
ATOM 2578 C C . ASP B 1 66 ? 33.795 12.635 37.084 1.00 28.47 63 ASP B C 1
ATOM 2579 O O . ASP B 1 66 ? 33.663 13.125 35.969 1.00 25.77 63 ASP B O 1
ATOM 2592 N N . ALA B 1 68 ? 30.509 12.743 37.156 1.00 24.59 65 ALA B N 1
ATOM 2593 C CA . ALA B 1 68 ? 29.532 13.749 36.806 1.00 25.65 65 ALA B CA 1
ATOM 2594 C C . ALA B 1 68 ? 30.145 14.794 35.874 1.00 28.17 65 ALA B C 1
ATOM 2595 O O . ALA B 1 68 ? 29.489 15.263 34.936 1.00 26.58 65 ALA B O 1
ATOM 2597 N N . THR B 1 69 ? 31.404 15.157 36.120 1.00 26.43 66 THR B N 1
ATOM 2598 C CA . THR B 1 69 ? 32.063 16.178 35.312 1.00 28.88 66 THR B CA 1
ATOM 2599 C C . THR B 1 69 ? 32.223 15.674 33.866 1.00 33.59 66 THR B C 1
ATOM 2600 O O . THR B 1 69 ? 32.211 16.460 32.904 1.00 31.64 66 THR B O 1
ATOM 2604 N N . ASN B 1 70 ? 32.347 14.353 33.729 1.00 36.42 67 ASN B N 1
ATOM 2605 C CA . ASN B 1 70 ? 32.468 13.696 32.429 1.00 40.46 67 ASN B CA 1
ATOM 2606 C C . ASN B 1 70 ? 31.141 13.244 31.810 1.00 38.99 67 ASN B C 1
ATOM 2607 O O . ASN B 1 70 ? 31.140 12.488 30.849 1.00 41.15 67 ASN B O 1
ATOM 2612 N N . THR B 1 71 ? 30.011 13.687 32.349 1.00 41.98 68 THR B N 1
ATOM 2613 C CA . THR B 1 71 ? 28.761 13.450 31.632 1.00 41.56 68 THR B CA 1
ATOM 2614 C C . THR B 1 71 ? 28.622 14.479 30.509 1.00 42.15 68 THR B C 1
ATOM 2615 O O . THR B 1 71 ? 29.511 14.592 29.677 1.00 39.64 68 THR B O 1
ATOM 2619 N N . ARG B 1 72 ? 27.533 15.239 30.494 1.00 44.02 69 ARG B N 1
ATOM 2620 C CA . ARG B 1 72 ? 27.224 16.054 29.322 1.00 48.42 69 ARG B CA 1
ATOM 2621 C C . ARG B 1 72 ? 26.837 17.503 29.625 1.00 51.16 69 ARG B C 1
ATOM 2622 O O . ARG B 1 72 ? 27.657 18.417 29.503 1.00 52.88 69 ARG B O 1
ATOM 2630 N N . GLY B 1 73 ? 25.582 17.705 30.012 1.00 51.97 70 GLY B N 1
ATOM 2631 C CA . GLY B 1 73 ? 25.019 19.043 30.084 1.00 53.06 70 GLY B CA 1
ATOM 2632 C C . GLY B 1 73 ? 25.107 19.652 31.461 1.00 53.94 70 GLY B C 1
ATOM 2633 O O . GLY B 1 73 ? 26.188 20.049 31.905 1.00 54.18 70 GLY B O 1
ATOM 2634 N N . GLY B 1 74 ? 23.959 19.734 32.129 1.00 52.84 71 GLY B N 1
ATOM 2635 C CA . GLY B 1 74 ? 23.885 20.290 33.472 1.00 51.25 71 GLY B CA 1
ATOM 2636 C C . GLY B 1 74 ? 24.617 19.427 34.473 1.00 49.24 71 GLY B C 1
ATOM 2637 O O . GLY B 1 74 ? 25.022 19.903 35.547 1.00 48.78 71 GLY B O 1
ATOM 2638 N N . THR B 1 75 ? 24.799 18.157 34.128 1.00 44.96 72 THR B N 1
ATOM 2639 C CA . THR B 1 75 ? 25.490 17.235 35.041 1.00 42.35 72 THR B CA 1
ATOM 2640 C C . THR B 1 75 ? 26.970 17.595 35.207 1.00 40.06 72 THR B C 1
ATOM 2641 O O . THR B 1 75 ? 27.580 17.307 36.239 1.00 36.51 72 THR B O 1
ATOM 2645 N N . ARG B 1 76 ? 27.534 18.266 34.207 1.00 38.44 73 ARG B N 1
ATOM 2646 C CA . ARG B 1 76 ? 28.901 18.738 34.300 1.00 37.72 73 ARG B CA 1
ATOM 2647 C C . ARG B 1 76 ? 29.059 19.795 35.406 1.00 34.73 73 ARG B C 1
ATOM 2648 O O . ARG B 1 76 ? 30.046 19.787 36.141 1.00 32.80 73 ARG B O 1
ATOM 2656 N N . GLU B 1 77 ? 28.089 20.696 35.527 1.00 30.16 74 GLU B N 1
ATOM 2657 C CA . GLU B 1 77 ? 28.140 21.722 36.580 1.00 31.25 74 GLU B CA 1
ATOM 2658 C C . GLU B 1 77 ? 27.984 21.105 37.972 1.00 28.66 74 GLU B C 1
ATOM 2659 O O . GLU B 1 77 ? 28.573 21.589 38.957 1.00 25.33 74 GLU B O 1
ATOM 2665 N N . ILE B 1 78 ? 27.169 20.062 38.067 1.00 24.52 75 ILE B N 1
ATOM 2666 C CA . ILE B 1 78 ? 27.063 19.320 39.319 1.00 23.42 75 ILE B CA 1
ATOM 2667 C C . ILE B 1 78 ? 28.435 18.763 39.695 1.00 25.96 75 ILE B C 1
ATOM 2668 O O . ILE B 1 78 ? 28.863 18.888 40.838 1.00 26.50 75 ILE B O 1
ATOM 2673 N N . GLY B 1 79 ? 29.124 18.154 38.724 1.00 20.66 76 GLY B N 1
ATOM 2674 C CA . GLY B 1 79 ? 30.470 17.617 38.963 1.00 19.47 76 GLY B CA 1
ATOM 2675 C C . GLY B 1 79 ? 31.473 18.657 39.444 1.00 19.52 76 GLY B C 1
ATOM 2676 O O . GLY B 1 79 ? 32.255 18.417 40.375 1.00 18.31 76 GLY B O 1
ATOM 2677 N N . SER B 1 80 ? 31.471 19.825 38.831 1.00 22.96 77 SER B N 1
ATOM 2678 C CA . SER B 1 80 ? 32.403 20.854 39.272 1.00 23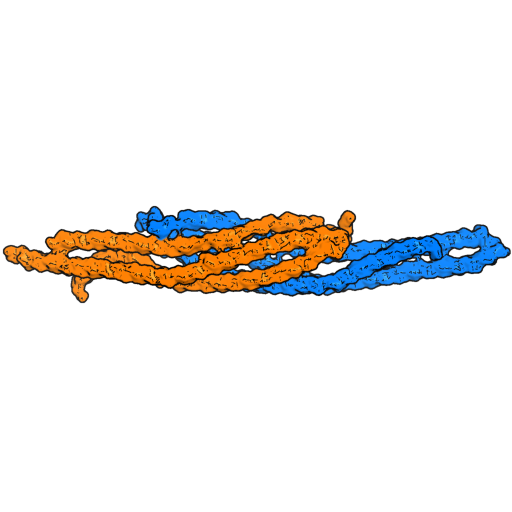.13 77 SER B CA 1
ATOM 2679 C C . SER B 1 80 ? 32.141 21.269 40.709 1.00 22.45 77 SER B C 1
ATOM 2680 O O . SER B 1 80 ? 33.072 21.462 41.491 1.00 22.93 77 SER B O 1
ATOM 2683 N N . ALA B 1 81 ? 30.870 21.377 41.059 1.00 18.13 78 ALA B N 1
ATOM 2684 C CA . ALA B 1 81 ? 30.479 21.708 42.422 1.00 19.03 78 ALA B CA 1
ATOM 2685 C C . ALA B 1 81 ? 30.812 20.609 43.459 1.00 20.03 78 ALA B C 1
ATOM 2686 O O . ALA B 1 81 ? 31.227 20.907 44.565 1.00 18.25 78 ALA B O 1
ATOM 2688 N N . LEU B 1 82 ? 30.632 19.351 43.080 1.00 17.66 79 LEU B N 1
ATOM 2689 C CA . LEU B 1 82 ? 31.046 18.204 43.914 1.00 17.12 79 LEU B CA 1
ATOM 2690 C C . LEU B 1 82 ? 32.541 18.212 44.140 1.00 17.51 79 LEU B C 1
ATOM 2691 O O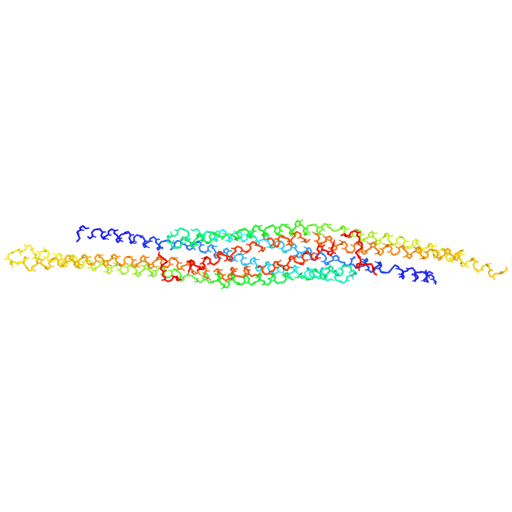 . LEU B 1 82 ? 33.017 17.868 45.230 1.00 19.40 79 LEU B O 1
ATOM 2696 N N . THR B 1 83 ? 33.284 18.605 43.104 1.00 16.78 80 THR B N 1
ATOM 2697 C CA . THR B 1 83 ? 34.734 18.732 43.204 1.00 19.88 80 THR B CA 1
ATOM 2698 C C . THR B 1 83 ? 35.127 19.791 44.234 1.00 19.70 80 THR B C 1
ATOM 2699 O O . THR B 1 83 ? 36.054 19.574 45.030 1.00 18.41 80 THR B O 1
ATOM 2703 N N . ARG B 1 84 ? 34.436 20.931 44.207 1.00 18.55 81 ARG B N 1
ATOM 2704 C CA A ARG B 1 84 ? 34.644 21.992 45.195 0.50 18.83 81 ARG B CA 1
ATOM 2705 C CA B ARG B 1 84 ? 34.680 21.975 45.190 0.50 18.19 81 ARG B CA 1
ATOM 2706 C C . ARG B 1 84 ? 34.376 21.456 46.594 1.00 19.40 81 ARG B C 1
ATOM 2707 O O . ARG B 1 84 ? 35.150 21.691 47.533 1.00 18.31 81 ARG B O 1
ATOM 2735 N N . CYS B 1 86 ? 34.448 18.359 47.592 1.00 16.43 83 CYS B N 1
ATOM 2736 C CA . CYS B 1 86 ? 35.508 17.421 47.939 1.00 22.09 83 CYS B CA 1
ATOM 2737 C C . CYS B 1 86 ? 36.785 18.175 48.409 1.00 21.58 83 CYS B C 1
ATOM 2738 O O . CYS B 1 86 ? 37.375 17.800 49.429 1.00 21.24 83 CYS B O 1
ATOM 2754 N N . ARG B 1 88 ? 37.014 21.112 49.756 1.00 20.51 85 ARG B N 1
ATOM 2755 C CA A ARG B 1 88 ? 36.737 21.648 51.094 0.50 20.86 85 ARG B CA 1
ATOM 2756 C CA B ARG B 1 88 ? 36.703 21.649 51.093 0.50 18.83 85 ARG B CA 1
ATOM 2757 C C . ARG B 1 88 ? 36.855 20.586 52.186 1.00 19.06 85 ARG B C 1
ATOM 2758 O O . ARG B 1 88 ? 37.403 20.859 53.260 1.00 18.90 85 ARG B O 1
ATOM 2773 N N . HIS B 1 89 ? 36.333 19.376 51.936 1.00 16.11 86 HIS B N 1
ATOM 2774 C CA . HIS B 1 89 ? 36.509 18.304 52.911 1.00 18.11 86 HIS B CA 1
ATOM 2775 C C . HIS B 1 89 ? 37.974 17.863 53.030 1.00 20.19 86 HIS B C 1
ATOM 2776 O O . HIS B 1 89 ? 38.413 17.451 54.096 1.00 20.55 86 HIS B O 1
ATOM 2783 N N . ARG B 1 90 ? 38.730 17.923 51.939 1.00 17.53 87 ARG B N 1
ATOM 2784 C CA . ARG B 1 90 ? 40.161 17.601 52.037 1.00 19.96 87 ARG B CA 1
ATOM 2785 C C . ARG B 1 90 ? 40.881 18.591 52.972 1.00 20.67 87 ARG B C 1
ATOM 2786 O O . ARG B 1 90 ? 41.833 18.226 53.671 1.00 17.67 87 ARG B O 1
ATOM 2794 N N . SER B 1 91 ? 40.462 19.854 52.965 1.00 17.38 88 SER B N 1
ATOM 2795 C CA A SER B 1 91 ? 41.069 20.845 53.851 0.50 17.46 88 SER B CA 1
ATOM 2796 C CA B SER B 1 91 ? 41.071 20.842 53.847 0.50 18.15 88 SER B CA 1
ATOM 2797 C C . SER B 1 91 ? 40.728 20.478 55.292 1.00 19.80 88 SER B C 1
ATOM 2798 O O . SER B 1 91 ? 41.570 20.549 56.186 1.00 19.72 88 SER B O 1
ATOM 2803 N N . ILE B 1 92 ? 39.483 20.085 55.525 1.00 19.91 89 ILE B N 1
ATOM 2804 C CA . ILE B 1 92 ? 39.073 19.688 56.861 1.00 18.08 89 ILE B CA 1
ATOM 2805 C C . ILE B 1 92 ? 39.881 18.481 57.320 1.00 20.63 89 ILE B C 1
ATOM 2806 O O . ILE B 1 92 ? 40.330 18.452 58.456 1.00 18.78 89 ILE B O 1
ATOM 2811 N N . GLU B 1 93 ? 40.063 17.502 56.430 1.00 19.82 90 GLU B N 1
ATOM 2812 C CA . GLU B 1 93 ? 40.919 16.328 56.718 1.00 22.11 90 GLU B CA 1
ATOM 2813 C C . GLU B 1 93 ? 42.339 16.758 57.119 1.00 21.93 90 GLU B C 1
ATOM 2814 O O . GLU B 1 93 ? 42.938 16.181 58.033 1.00 18.41 90 GLU B O 1
ATOM 2820 N N . ALA B 1 94 ? 42.904 17.719 56.404 1.00 19.38 91 ALA B N 1
ATOM 2821 C CA . ALA B 1 94 ? 44.270 18.145 56.701 1.00 17.56 91 ALA B CA 1
ATOM 2822 C C . ALA B 1 94 ? 44.356 18.776 58.103 1.00 16.94 91 ALA B C 1
ATOM 2823 O O . ALA B 1 94 ? 45.338 18.529 58.846 1.00 17.99 91 ALA B O 1
ATOM 2825 N N . LYS B 1 95 ? 43.343 19.559 58.492 1.00 15.30 92 LYS B N 1
ATOM 2826 C CA . LYS B 1 95 ? 43.290 20.076 59.879 1.00 15.82 92 LYS B CA 1
ATOM 2827 C C . LYS B 1 95 ? 43.078 18.960 60.925 1.00 17.20 92 LYS B C 1
ATOM 2828 O O . LYS B 1 95 ? 43.551 19.071 62.072 1.00 18.25 92 LYS B O 1
ATOM 2834 N N . LEU B 1 96 ? 42.335 17.910 60.567 1.00 18.06 93 LEU B N 1
ATOM 2835 C CA . LEU B 1 96 ? 42.124 16.799 61.505 1.00 19.42 93 LEU B CA 1
ATOM 2836 C C . LEU B 1 96 ? 43.459 16.099 61.760 1.00 19.34 93 LEU B C 1
ATOM 2837 O O . LEU B 1 96 ? 43.740 15.650 62.883 1.00 19.29 93 LEU B O 1
ATOM 2842 N N . ARG B 1 97 ? 44.281 15.976 60.711 1.00 18.22 94 ARG B N 1
ATOM 2843 C CA . ARG B 1 97 ? 45.616 15.427 60.861 1.00 19.42 94 ARG B CA 1
ATOM 2844 C C . ARG B 1 97 ? 46.436 16.277 61.814 1.00 17.82 94 ARG B C 1
ATOM 2845 O O . ARG B 1 97 ? 47.158 15.750 62.659 1.00 17.47 94 ARG B O 1
ATOM 2853 N N . GLN B 1 98 ? 46.354 17.605 61.677 1.00 17.90 95 GLN B N 1
ATOM 2854 C CA . GLN B 1 98 ? 47.151 18.498 62.525 1.00 15.45 95 GLN B CA 1
ATOM 2855 C C . GLN B 1 98 ? 46.656 18.428 63.953 1.00 20.50 95 GLN B C 1
ATOM 2856 O O . GLN B 1 98 ? 47.439 18.560 64.903 1.00 17.25 95 GLN B O 1
ATOM 2862 N N . PHE B 1 99 ? 45.345 18.263 64.107 1.00 17.50 96 PHE B N 1
ATOM 2863 C CA . PHE B 1 99 ? 44.748 18.134 65.442 1.00 19.88 96 PHE B CA 1
ATOM 2864 C C . PHE B 1 99 ? 45.230 16.853 66.105 1.00 17.97 96 PHE B C 1
ATOM 2865 O O . PHE B 1 99 ? 45.621 16.877 67.276 1.00 18.69 96 PHE B O 1
ATOM 2873 N N . SER B 1 100 ? 45.166 15.736 65.367 1.00 15.64 97 SER B N 1
ATOM 2874 C CA . SER B 1 100 ? 45.669 14.480 65.843 1.00 17.65 97 SER B CA 1
ATOM 2875 C C . SER B 1 100 ? 47.158 14.537 66.240 1.00 20.28 97 SER B C 1
ATOM 2876 O O . SER B 1 100 ? 47.565 13.999 67.295 1.00 18.68 97 SER B O 1
ATOM 2879 N N . SER B 1 101 ? 47.965 15.198 65.411 1.00 14.93 98 SER B N 1
ATOM 2880 C CA . SER B 1 101 ? 49.387 15.431 65.716 1.00 19.35 98 SER B CA 1
ATOM 2881 C C . SER B 1 101 ? 49.605 16.248 66.976 1.00 18.29 98 SER B C 1
ATOM 2882 O O . SER B 1 101 ? 50.460 15.922 67.791 1.00 17.53 98 SER B O 1
ATOM 2885 N N . ALA B 1 102 ? 48.857 17.324 67.142 1.00 17.19 99 ALA B N 1
ATOM 2886 C CA . ALA B 1 102 ? 49.010 18.139 68.360 1.00 18.45 99 ALA B CA 1
ATOM 2887 C C . ALA B 1 102 ? 48.594 17.291 69.582 1.00 16.85 99 ALA B C 1
ATOM 2888 O O . ALA B 1 102 ? 49.202 17.369 70.644 1.00 16.67 99 ALA B O 1
ATOM 2890 N N . LEU B 1 103 ? 47.539 16.499 69.450 1.00 17.21 100 LEU B N 1
ATOM 2891 C CA . LEU B 1 103 ? 47.099 15.695 70.581 1.00 15.88 100 LEU B CA 1
ATOM 2892 C C . LEU B 1 103 ? 48.227 14.783 71.109 1.00 16.17 100 LEU B C 1
ATOM 2893 O O . LEU B 1 103 ? 48.435 14.681 72.305 1.00 15.90 100 LEU B O 1
ATOM 2898 N N . ILE B 1 104 ? 48.966 14.125 70.222 1.00 11.60 101 ILE B N 1
ATOM 2899 C CA . ILE B 1 104 ? 50.056 13.230 70.691 1.00 14.98 101 ILE B CA 1
ATOM 2900 C C . ILE B 1 104 ? 51.343 14.005 71.039 1.00 13.41 101 ILE B C 1
ATOM 2901 O O . ILE B 1 104 ? 51.993 13.758 72.079 1.00 14.96 101 ILE B O 1
ATOM 2906 N N . ASP B 1 105 ? 51.689 14.979 70.201 1.00 16.11 102 ASP B N 1
ATOM 2907 C CA . ASP B 1 105 ? 52.979 15.670 70.320 1.00 18.69 102 ASP B CA 1
ATOM 2908 C C . ASP B 1 105 ? 52.978 16.808 71.343 1.00 18.47 102 ASP B C 1
ATOM 2909 O O . ASP B 1 105 ? 54.019 17.094 71.956 1.00 17.66 102 ASP B O 1
ATOM 2914 N N . CYS B 1 106 ? 51.820 17.459 71.523 1.00 16.70 103 CYS B N 1
ATOM 2915 C CA . CYS B 1 106 ? 51.736 18.553 72.463 1.00 15.60 103 CYS B CA 1
ATOM 2916 C C . CYS B 1 106 ? 51.178 18.146 73.797 1.00 16.78 103 CYS B C 1
ATOM 2917 O O . CYS B 1 106 ? 51.524 18.747 74.814 1.00 19.88 103 CYS B O 1
ATOM 2920 N N . LEU B 1 107 ? 50.287 17.172 73.803 1.00 15.43 104 LEU B N 1
ATOM 2921 C CA . LEU B 1 107 ? 49.679 16.784 75.057 1.00 14.96 104 LEU B CA 1
ATOM 2922 C C . LEU B 1 107 ? 50.068 15.415 75.607 1.00 16.13 104 LEU B C 1
ATOM 2923 O O . LEU B 1 107 ? 50.538 15.324 76.722 1.00 15.25 104 LEU B O 1
ATOM 2928 N N . ILE B 1 108 ? 49.814 14.339 74.865 1.00 11.79 105 ILE B N 1
ATOM 2929 C CA . ILE B 1 108 ? 50.023 13.006 75.451 1.00 15.73 105 ILE B CA 1
ATOM 2930 C C . ILE B 1 108 ? 51.490 12.748 75.807 1.00 19.28 105 ILE B C 1
ATOM 2931 O O . ILE B 1 108 ? 51.813 12.420 76.948 1.00 15.47 105 ILE B O 1
ATOM 2936 N N . ASN B 1 109 ? 52.385 12.908 74.836 1.00 17.07 106 ASN B N 1
ATOM 2937 C CA . ASN B 1 109 ? 53.770 12.556 75.087 1.00 16.73 106 ASN B CA 1
ATOM 2938 C C . ASN B 1 109 ? 54.356 13.509 76.161 1.00 17.94 106 ASN B C 1
ATOM 2939 O O . ASN B 1 109 ? 54.987 13.029 77.132 1.00 17.45 106 ASN B O 1
ATOM 2944 N N . PRO B 1 110 ? 54.176 14.834 76.002 1.00 17.37 107 PRO B N 1
ATOM 2945 C CA . PRO B 1 110 ? 54.683 15.708 77.086 1.00 18.31 107 PRO B CA 1
ATOM 2946 C C . PRO B 1 110 ? 54.076 15.419 78.465 1.00 17.95 107 PRO B C 1
ATOM 2947 O O . PRO B 1 110 ? 54.821 15.503 79.436 1.00 16.78 107 PRO B O 1
ATOM 2951 N N . LEU B 1 111 ? 52.782 15.089 78.557 1.00 17.04 108 LEU B N 1
ATOM 2952 C CA . LEU B 1 111 ? 52.164 14.854 79.878 1.00 18.37 108 LEU B CA 1
ATOM 2953 C C . LEU B 1 111 ? 52.726 13.589 80.495 1.00 19.00 108 LEU B C 1
ATOM 2954 O O . LEU B 1 111 ? 53.018 13.532 81.704 1.00 17.59 108 LEU B O 1
ATOM 2959 N N . GLN B 1 112 ? 52.882 12.575 79.660 1.00 14.72 109 GLN B N 1
ATOM 2960 C CA A GLN B 1 112 ? 53.539 11.333 80.068 0.60 18.23 109 GLN B CA 1
ATOM 2961 C CA B GLN B 1 112 ? 53.550 11.333 80.065 0.40 20.22 109 GLN B CA 1
ATOM 2962 C C . GLN B 1 112 ? 54.925 11.632 80.663 1.00 18.84 109 GLN B C 1
ATOM 2963 O O . GLN B 1 112 ? 55.235 11.195 81.757 1.00 20.49 109 GLN B O 1
ATOM 2974 N N . GLU B 1 113 ? 55.753 12.406 79.957 1.00 20.40 110 GLU B N 1
ATOM 2975 C CA A GLU B 1 113 ? 57.092 12.742 80.475 0.50 18.01 110 GLU B CA 1
ATOM 2976 C CA B GLU B 1 113 ? 57.096 12.720 80.477 0.50 19.70 110 GLU B CA 1
ATOM 2977 C C . GLU B 1 113 ? 57.022 13.522 81.777 1.00 20.35 110 GLU B C 1
ATOM 2978 O O . GLU B 1 113 ? 57.767 13.267 82.715 1.00 19.92 110 GLU B O 1
ATOM 2989 N N . GLN B 1 114 ? 56.111 14.479 81.837 1.00 16.66 111 GLN B N 1
ATOM 2990 C CA . GLN B 1 114 ? 55.963 15.343 83.009 1.00 20.86 111 GLN B CA 1
ATOM 2991 C C . GLN B 1 114 ? 55.616 14.529 84.257 1.00 26.59 111 GLN B C 1
ATOM 2992 O O . GLN B 1 114 ? 55.940 14.912 85.380 1.00 22.22 111 GLN B O 1
ATOM 3006 N N . GLU B 1 116 ? 56.660 11.470 85.567 1.00 21.70 113 GLU B N 1
ATOM 3007 C CA A GLU B 1 116 ? 57.690 10.983 86.451 0.50 28.31 113 GLU B CA 1
ATOM 3008 C CA B GLU B 1 116 ? 57.771 10.971 86.374 0.50 28.04 113 GLU B CA 1
ATOM 3009 C C . GLU B 1 116 ? 58.355 12.134 87.166 1.00 27.72 113 GLU B C 1
ATOM 3010 O O . GLU B 1 116 ? 58.727 11.992 88.326 1.00 25.40 113 GLU B O 1
ATOM 3021 N N . GLU B 1 117 ? 58.431 13.290 86.505 1.00 22.94 114 GLU B N 1
ATOM 3022 C CA . GLU B 1 117 ? 59.061 14.453 87.122 1.00 23.01 114 GLU B CA 1
ATOM 3023 C C . GLU B 1 117 ? 58.201 14.993 88.260 1.00 23.67 114 GLU B C 1
ATOM 3024 O O . GLU B 1 117 ? 58.736 15.427 89.287 1.00 21.73 114 GLU B O 1
ATOM 3030 N N . TRP B 1 118 ? 56.880 14.957 88.078 1.00 17.17 115 TRP B N 1
ATOM 3031 C CA . TRP B 1 118 ? 55.970 15.422 89.116 1.00 19.00 115 TRP B CA 1
ATOM 3032 C C . TRP B 1 118 ? 56.137 14.527 90.336 1.00 17.65 115 TRP B C 1
ATOM 3033 O O . TRP B 1 118 ? 56.166 15.003 91.468 1.00 18.78 115 TRP B O 1
ATOM 3044 N N . LYS B 1 119 ? 56.229 13.225 90.106 1.00 19.90 116 LYS B N 1
ATOM 3045 C CA . LYS B 1 119 ? 56.343 12.281 91.229 1.00 21.64 116 LYS B CA 1
ATOM 3046 C C . LYS B 1 119 ? 57.608 12.507 92.019 1.00 25.92 116 LYS B C 1
ATOM 3047 O O . LYS B 1 119 ? 57.605 12.423 93.255 1.00 24.86 116 LYS B O 1
ATOM 3053 N N . LYS B 1 120 ? 58.697 12.778 91.308 1.00 24.95 117 LYS B N 1
ATOM 3054 C CA . LYS B 1 120 ? 59.988 13.004 91.958 1.00 26.55 117 LYS B CA 1
ATOM 3055 C C . LYS B 1 120 ? 59.986 14.321 92.739 1.00 26.30 117 LYS B C 1
ATOM 3056 O O . LYS B 1 120 ? 60.474 14.386 93.871 1.00 28.17 117 LYS B O 1
ATOM 3062 N N . VAL B 1 121 ? 59.427 15.364 92.138 1.00 25.08 118 VAL B N 1
ATOM 3063 C CA . VAL B 1 121 ? 59.335 16.670 92.788 1.00 23.48 118 VAL B CA 1
ATOM 3064 C C . VAL B 1 121 ? 58.469 16.641 94.060 1.00 22.80 118 VAL B C 1
ATOM 3065 O O . VAL B 1 121 ? 58.862 17.216 95.076 1.00 20.33 118 VAL B O 1
ATOM 3069 N N . ALA B 1 122 ? 57.318 15.961 94.021 1.00 23.20 119 ALA B N 1
ATOM 3070 C CA . ALA B 1 122 ? 56.498 15.840 95.234 1.00 23.36 119 ALA B CA 1
ATOM 3071 C C . ALA B 1 122 ? 57.186 15.003 96.325 1.00 23.42 119 ALA B C 1
ATOM 3072 O O . ALA B 1 122 ? 57.105 15.337 97.512 1.00 25.11 119 ALA B O 1
ATOM 3074 N N . ASN B 1 123 ? 57.829 13.904 95.936 1.00 21.80 120 ASN B N 1
ATOM 3075 C CA . ASN B 1 123 ? 58.625 13.120 96.889 1.00 25.84 120 ASN B CA 1
ATOM 3076 C C . ASN B 1 123 ? 59.647 13.987 97.633 1.00 27.11 120 ASN B C 1
ATOM 3077 O O . ASN B 1 123 ? 59.860 13.829 98.847 1.00 21.03 120 ASN B O 1
ATOM 3082 N N . GLN B 1 124 ? 60.279 14.900 96.895 1.00 26.38 121 GLN B N 1
ATOM 3083 C CA . GLN B 1 124 ? 61.367 15.698 97.443 1.00 30.64 121 GLN B CA 1
ATOM 3084 C C . GLN B 1 124 ? 60.875 16.819 98.344 1.00 29.55 121 GLN B C 1
ATOM 3085 O O . GLN B 1 124 ? 61.493 17.123 99.360 1.00 29.06 121 GLN B O 1
ATOM 3091 N N . LEU B 1 125 ? 59.770 17.438 97.956 1.00 32.48 122 LEU B N 1
ATOM 3092 C CA . LEU B 1 125 ? 59.111 18.432 98.780 1.00 36.55 122 LEU B CA 1
ATOM 3093 C C . LEU B 1 125 ? 58.783 17.819 100.136 1.00 36.42 122 LEU B C 1
ATOM 3094 O O . LEU B 1 125 ? 59.080 18.407 101.179 1.00 37.65 122 LEU B O 1
ATOM 3099 N N . ASP B 1 126 ? 58.179 16.629 100.106 1.00 33.93 123 ASP B N 1
ATOM 3100 C CA . ASP B 1 126 ? 57.794 15.892 101.309 1.00 34.91 123 ASP B CA 1
ATOM 3101 C C . ASP B 1 126 ? 59.018 15.568 102.164 1.00 34.24 123 ASP B C 1
ATOM 3102 O O . ASP B 1 126 ? 59.007 15.793 103.366 1.00 36.13 123 ASP B O 1
ATOM 3107 N N . LYS B 1 127 ? 60.057 15.028 101.533 1.00 35.58 124 LYS B N 1
ATOM 3108 C CA . LYS B 1 127 ? 61.323 14.707 102.208 1.00 37.83 124 LYS B CA 1
ATOM 3109 C C . LYS B 1 127 ? 62.001 15.907 102.865 1.00 38.18 124 LYS B C 1
ATOM 3110 O O . LYS B 1 127 ? 62.440 15.834 104.014 1.00 38.01 124 LYS B O 1
ATOM 3116 N N . ASP B 1 128 ? 62.123 16.998 102.114 1.00 35.63 125 ASP B N 1
ATOM 3117 C CA . ASP B 1 128 ? 62.775 18.209 102.615 1.00 36.62 125 ASP B CA 1
ATOM 3118 C C . ASP B 1 128 ? 62.014 18.855 103.760 1.00 35.33 125 ASP B C 1
ATOM 3119 O O . ASP B 1 128 ? 62.609 19.404 104.694 1.00 31.69 125 ASP B O 1
ATOM 3124 N N . HIS B 1 129 ? 60.693 18.804 103.671 1.00 35.50 126 HIS B N 1
ATOM 3125 C CA . HIS B 1 129 ? 59.853 19.323 104.722 1.00 37.40 126 HIS B CA 1
ATOM 3126 C C . HIS B 1 129 ? 60.008 18.487 105.990 1.00 37.76 126 HIS B C 1
ATOM 3127 O O . HIS B 1 129 ? 60.254 19.031 107.077 1.00 38.26 126 HIS B O 1
ATOM 3134 N N . ALA B 1 130 ? 59.870 17.170 105.847 1.00 36.51 127 ALA B N 1
ATOM 3135 C CA . ALA B 1 130 ? 60.104 16.236 106.949 1.00 37.52 127 ALA B CA 1
ATOM 3136 C C . ALA B 1 130 ? 61.397 16.537 107.703 1.00 37.64 127 ALA B C 1
ATOM 3137 O O . ALA B 1 130 ? 61.424 16.547 108.937 1.00 38.58 127 ALA B O 1
ATOM 3139 N N . LYS B 1 131 ? 62.464 16.777 106.948 1.00 38.71 128 LYS B N 1
ATOM 3140 C CA . LYS B 1 131 ? 63.781 17.123 107.495 1.00 39.35 128 LYS B CA 1
ATOM 3141 C C . LYS B 1 131 ? 63.778 18.408 108.314 1.00 38.96 128 LYS B C 1
ATOM 3142 O O . LYS B 1 131 ? 64.172 18.411 109.485 1.00 39.85 128 LYS B O 1
ATOM 3148 N N . GLU B 1 132 ? 63.361 19.503 107.683 1.00 38.49 129 GLU B N 1
ATOM 3149 C CA . GLU B 1 132 ? 63.297 20.801 108.347 1.00 42.04 129 GLU B CA 1
ATOM 3150 C C . GLU B 1 132 ? 62.390 20.745 109.574 1.00 42.73 129 GLU B C 1
ATOM 3151 O O . GLU B 1 132 ? 62.704 21.286 110.645 1.00 39.87 129 GLU B O 1
ATOM 3157 N N . TYR B 1 133 ? 61.263 20.073 109.409 1.00 41.29 130 TYR B N 1
ATOM 3158 C CA . TYR B 1 133 ? 60.287 19.979 110.466 1.00 42.20 130 TYR B CA 1
ATOM 3159 C C . TYR B 1 133 ? 60.845 19.269 111.699 1.00 41.96 130 TYR B C 1
ATOM 3160 O O . TYR B 1 133 ? 60.760 19.787 112.820 1.00 38.99 130 TYR B O 1
ATOM 3169 N N . LYS B 1 134 ? 61.435 18.096 111.502 1.00 41.97 131 LYS B N 1
ATOM 3170 C CA . LYS B 1 134 ? 61.794 17.271 112.646 1.00 43.93 131 LYS B CA 1
ATOM 3171 C C . LYS B 1 134 ? 63.138 17.617 113.280 1.00 44.57 131 LYS B C 1
ATOM 3172 O O . LYS B 1 134 ? 63.452 17.161 114.385 1.00 44.18 131 LYS B O 1
ATOM 3178 N N . LYS B 1 135 ? 63.926 18.441 112.602 1.00 44.63 132 LYS B N 1
ATOM 3179 C CA . LYS B 1 135 ? 65.083 19.011 113.264 1.00 46.20 132 LYS B CA 1
ATOM 3180 C C . LYS B 1 135 ? 64.621 20.247 114.032 1.00 45.85 132 LYS B C 1
ATOM 3181 O O . LYS B 1 135 ? 65.037 20.469 115.164 1.00 43.96 132 LYS B O 1
ATOM 3187 N N . ALA B 1 136 ? 63.729 21.030 113.430 1.00 45.76 133 ALA B N 1
ATOM 3188 C CA . ALA B 1 136 ? 63.086 22.118 114.165 1.00 45.84 133 ALA B CA 1
ATOM 3189 C C . ALA B 1 136 ? 62.426 21.587 115.444 1.00 46.26 133 ALA B C 1
ATOM 3190 O O . ALA B 1 136 ? 62.565 22.183 116.516 1.00 46.26 133 ALA B O 1
ATOM 3192 N N . ARG B 1 137 ? 61.734 20.455 115.333 1.00 46.15 134 ARG B N 1
ATOM 3193 C CA . ARG B 1 137 ? 61.078 19.835 116.484 1.00 48.00 134 ARG B CA 1
ATOM 3194 C C . ARG B 1 137 ? 62.088 19.428 117.556 1.00 48.95 134 ARG B C 1
ATOM 3195 O O . ARG B 1 137 ? 61.973 19.831 118.719 1.00 48.19 134 ARG B O 1
ATOM 3203 N N . GLN B 1 138 ? 63.079 18.629 117.167 1.00 50.03 135 GLN B N 1
ATOM 3204 C CA . GLN B 1 138 ? 64.043 18.110 118.132 1.00 50.96 135 GLN B CA 1
ATOM 3205 C C . GLN B 1 138 ? 64.844 19.225 118.787 1.00 51.36 135 GLN B C 1
ATOM 3206 O O . GLN B 1 138 ? 65.283 19.095 119.934 1.00 50.64 135 GLN B O 1
ATOM 3212 N N . GLU B 1 139 ? 65.018 20.328 118.067 1.00 50.72 136 GLU B N 1
ATOM 3213 C CA . GLU B 1 139 ? 65.692 21.491 118.630 1.00 52.69 136 GLU B CA 1
ATOM 3214 C C . GLU B 1 139 ? 64.809 22.255 119.623 1.00 51.78 136 GLU B C 1
ATOM 3215 O O . GLU B 1 139 ? 65.313 22.995 120.465 1.00 50.56 136 GLU B O 1
ATOM 3221 N N . ILE B 1 140 ? 63.494 22.065 119.534 1.00 51.30 137 ILE B N 1
ATOM 3222 C CA . ILE B 1 140 ? 62.586 22.658 120.521 1.00 49.63 137 ILE B CA 1
ATOM 3223 C C . ILE B 1 140 ? 62.174 21.665 121.611 1.00 48.16 137 ILE B C 1
ATOM 3224 O O . ILE B 1 140 ? 61.710 22.062 122.681 1.00 47.15 137 ILE B O 1
ATOM 3229 N N . LYS B 1 141 ? 62.359 20.376 121.337 1.00 46.77 138 LYS B N 1
ATOM 3230 C CA . LYS B 1 141 ? 62.288 19.357 122.376 1.00 45.17 138 LYS B CA 1
ATOM 3231 C C . LYS B 1 141 ? 63.509 19.516 123.269 1.00 45.61 138 LYS B C 1
ATOM 3232 O O . LYS B 1 141 ? 63.497 19.123 124.434 1.00 44.53 138 LYS B O 1
ATOM 3238 N N . LYS B 1 142 ? 64.568 20.098 122.714 1.00 44.77 139 LYS B N 1
ATOM 3239 C CA . LYS B 1 142 ? 65.815 20.264 123.448 1.00 46.24 139 LYS B CA 1
ATOM 3240 C C . LYS B 1 142 ? 65.857 21.561 124.240 1.00 46.38 139 LYS B C 1
ATOM 3241 O O . LYS B 1 142 ? 66.508 21.633 125.283 1.00 47.87 139 LYS B O 1
ATOM 3247 N N . LYS B 1 143 ? 65.167 22.584 123.750 1.00 46.78 140 LYS B N 1
ATOM 3248 C CA . LYS B 1 143 ? 65.151 23.870 124.439 1.00 47.05 140 LYS B CA 1
ATOM 3249 C C . LYS B 1 143 ? 64.104 23.941 125.553 1.00 46.77 140 LYS B C 1
ATOM 3250 O O . LYS B 1 143 ? 64.256 24.700 126.516 1.00 43.91 140 LYS B O 1
ATOM 3256 N N . SER B 1 144 ? 63.053 23.135 125.423 1.00 46.17 141 SER B N 1
ATOM 3257 C CA . SER B 1 144 ? 62.066 22.987 126.485 1.00 45.97 141 SER B CA 1
ATOM 3258 C C . SER B 1 144 ? 62.664 22.178 127.635 1.00 46.39 141 SER B C 1
ATOM 3259 O O . SER B 1 144 ? 62.292 22.361 128.794 1.00 45.06 141 SER B O 1
ATOM 3262 N N . SER B 1 145 ? 63.585 21.278 127.300 1.00 47.92 142 SER B N 1
ATOM 3263 C CA . SER B 1 145 ? 64.303 20.489 128.296 1.00 49.93 142 SER B CA 1
ATOM 3264 C C . SER B 1 145 ? 65.196 21.391 129.140 1.00 51.98 142 SER B C 1
ATOM 3265 O O . SER B 1 145 ? 65.125 21.384 130.370 1.00 52.22 142 SER B O 1
ATOM 3268 N N . ASP B 1 146 ? 66.038 22.166 128.465 1.00 54.25 143 ASP B N 1
ATOM 3269 C CA . ASP B 1 146 ? 66.929 23.099 129.135 1.00 56.42 143 ASP B CA 1
ATOM 3270 C C . ASP B 1 146 ? 66.133 24.017 130.044 1.00 58.23 143 ASP B C 1
ATOM 3271 O O . ASP B 1 146 ? 66.579 24.354 131.139 1.00 58.93 143 ASP B O 1
ATOM 3276 N N . THR B 1 147 ? 64.950 24.413 129.585 1.00 60.35 144 THR B N 1
ATOM 3277 C CA . THR B 1 147 ? 64.080 25.287 130.364 1.00 62.99 144 THR B CA 1
ATOM 3278 C C . THR B 1 147 ? 63.465 24.553 131.555 1.00 64.90 144 THR B C 1
ATOM 3279 O O . THR B 1 147 ? 63.230 25.152 132.603 1.00 65.38 144 THR B O 1
ATOM 3283 N N . LEU B 1 148 ? 63.215 23.257 131.390 1.00 67.33 145 LEU B N 1
ATOM 3284 C CA . LEU B 1 148 ? 62.654 22.443 132.466 1.00 69.62 145 LEU B CA 1
ATOM 3285 C C . LEU B 1 148 ? 63.595 22.395 133.668 1.00 71.66 145 LEU B C 1
ATOM 3286 O O . LEU B 1 148 ? 63.195 22.705 134.792 1.00 72.63 145 LEU B O 1
ATOM 3291 N N . LYS B 1 149 ? 64.844 22.009 133.421 1.00 73.27 146 LYS B N 1
ATOM 3292 C CA . LYS B 1 149 ? 65.842 21.879 134.481 1.00 74.39 146 LYS B CA 1
ATOM 3293 C C . LYS B 1 149 ? 66.262 23.230 135.054 1.00 75.61 146 LYS B C 1
ATOM 3294 O O . LYS B 1 149 ? 66.612 23.330 136.230 1.00 75.75 146 LYS B O 1
ATOM 3300 N N . LEU B 1 150 ? 66.220 24.265 134.219 1.00 77.17 147 LEU B N 1
ATOM 3301 C CA . LEU B 1 150 ? 66.549 25.621 134.652 1.00 78.65 147 LEU B CA 1
ATOM 3302 C C . LEU B 1 150 ? 65.444 26.193 135.536 1.00 80.14 147 LEU B C 1
ATOM 3303 O O . LEU B 1 150 ? 65.684 27.103 136.328 1.00 80.90 147 LEU B O 1
ATOM 3308 N N . GLN B 1 151 ? 64.236 25.657 135.400 1.00 81.37 148 GLN B N 1
ATOM 3309 C CA . GLN B 1 151 ? 63.098 26.137 136.176 1.00 82.71 148 GLN B CA 1
ATOM 3310 C C . GLN B 1 151 ? 62.918 25.310 137.447 1.00 83.12 148 GLN B C 1
ATOM 3311 O O . GLN B 1 151 ? 62.268 25.749 138.396 1.00 83.30 148 GLN B O 1
ATOM 3317 N N . LYS B 1 152 ? 63.505 24.117 137.464 1.00 83.11 149 LYS B N 1
ATOM 3318 C CA . LYS B 1 152 ? 63.376 23.223 138.611 1.00 83.13 149 LYS B CA 1
ATOM 3319 C C . LYS B 1 152 ? 64.613 23.208 139.506 1.00 83.57 149 LYS B C 1
ATOM 3320 O O . LYS B 1 152 ? 64.704 22.408 140.439 1.00 84.06 149 LYS B O 1
ATOM 3326 N N . LYS B 1 153 ? 65.563 24.093 139.222 1.00 83.64 150 LYS B N 1
ATOM 3327 C CA . LYS B 1 153 ? 66.687 24.306 140.126 1.00 83.35 150 LYS B CA 1
ATOM 3328 C C . LYS B 1 153 ? 66.759 25.777 140.529 1.00 83.42 150 LYS B C 1
ATOM 3329 O O . LYS B 1 153 ? 67.608 26.173 141.328 1.00 83.90 150 LYS B O 1
ATOM 3335 N N . ALA B 1 154 ? 65.852 26.576 139.970 1.00 83.03 151 ALA B N 1
ATOM 3336 C CA . ALA B 1 154 ? 65.717 27.981 140.344 1.00 82.84 151 ALA B CA 1
ATOM 3337 C C . ALA B 1 154 ? 64.630 28.139 141.399 1.00 82.63 151 ALA B C 1
ATOM 3338 O O . ALA B 1 154 ? 64.591 29.132 142.126 1.00 82.63 151 ALA B O 1
ATOM 3340 N N . LYS B 1 155 ? 63.747 27.147 141.476 1.00 82.30 152 LYS B N 1
ATOM 3341 C CA . LYS B 1 155 ? 62.676 27.147 142.464 1.00 81.87 152 LYS B CA 1
ATOM 3342 C C . LYS B 1 155 ? 63.150 26.525 143.777 1.00 81.60 152 LYS B C 1
ATOM 3343 O O . LYS B 1 155 ? 62.378 26.383 144.725 1.00 81.52 152 LYS B O 1
ATOM 3349 N N . LYS B 1 156 ? 64.428 26.160 143.820 1.00 81.10 153 LYS B N 1
ATOM 3350 C CA . LYS B 1 156 ? 65.060 25.706 145.051 1.00 80.50 153 LYS B CA 1
ATOM 3351 C C . LYS B 1 156 ? 65.496 26.913 145.877 1.00 80.45 153 LYS B C 1
ATOM 3352 O O . LYS B 1 156 ? 65.877 26.776 147.039 1.00 80.57 153 LYS B O 1
ATOM 3358 N N . VAL B 1 157 ? 65.430 28.091 145.260 1.00 80.36 154 VAL B N 1
ATOM 3359 C CA . VAL B 1 157 ? 65.751 29.357 145.921 1.00 80.31 154 VAL B CA 1
ATOM 3360 C C . VAL B 1 157 ? 67.022 29.275 146.761 1.00 80.40 154 VAL B C 1
ATOM 3361 O O . VAL B 1 157 ? 68.126 29.108 146.220 1.00 80.47 154 VAL B O 1
ATOM 3365 N N . ALA B 1 172 ? 66.176 31.268 128.593 1.00 60.06 169 ALA B N 1
ATOM 3366 C CA . ALA B 1 172 ? 65.856 29.968 128.010 1.00 59.85 169 ALA B CA 1
ATOM 3367 C C . ALA B 1 172 ? 64.386 29.874 127.613 1.00 59.61 169 ALA B C 1
ATOM 3368 O O . ALA B 1 172 ? 64.051 29.278 126.589 1.00 59.42 169 ALA B O 1
ATOM 3370 N N . LEU B 1 173 ? 63.514 30.461 128.429 1.00 59.24 170 LEU B N 1
ATOM 3371 C CA . LEU B 1 173 ? 62.080 30.474 128.151 1.00 59.02 170 LEU B CA 1
ATOM 3372 C C . LEU B 1 173 ? 61.770 31.200 126.852 1.00 58.22 170 LEU B C 1
ATOM 3373 O O . LEU B 1 173 ? 60.870 30.807 126.110 1.00 58.35 170 LEU B O 1
ATOM 3378 N N . GLN B 1 174 ? 62.519 32.264 126.582 1.00 57.13 171 GLN B N 1
ATOM 3379 C CA . GLN B 1 174 ? 62.334 33.037 125.363 1.00 55.96 171 GLN B CA 1
ATOM 3380 C C . GLN B 1 174 ? 62.846 32.270 124.149 1.00 55.67 171 GLN B C 1
ATOM 3381 O O . GLN B 1 174 ? 62.320 32.411 123.046 1.00 55.65 171 GLN B O 1
ATOM 3387 N N . ASP B 1 175 ? 63.868 31.448 124.366 1.00 55.39 172 ASP B N 1
ATOM 3388 C CA . ASP B 1 175 ? 64.482 30.664 123.299 1.00 55.13 172 ASP B CA 1
ATOM 3389 C C . ASP B 1 175 ? 63.524 29.618 122.735 1.00 54.80 172 ASP B C 1
ATOM 3390 O O . ASP B 1 175 ? 63.580 29.286 121.549 1.00 54.68 172 ASP B O 1
ATOM 3395 N N . VAL B 1 176 ? 62.652 29.100 123.594 1.00 54.39 173 VAL B N 1
ATOM 3396 C CA . VAL B 1 176 ? 61.623 28.159 123.175 1.00 54.21 173 VAL B CA 1
ATOM 3397 C C . VAL B 1 176 ? 60.608 28.879 122.299 1.00 54.18 173 VAL B C 1
ATOM 3398 O O . VAL B 1 176 ? 60.206 28.373 121.246 1.00 55.05 173 VAL B O 1
ATOM 3402 N N . ASN B 1 177 ? 60.200 30.065 122.742 1.00 53.72 174 ASN B N 1
ATOM 3403 C CA . ASN B 1 177 ? 59.235 30.875 122.010 1.00 53.16 174 ASN B CA 1
ATOM 3404 C C . ASN B 1 177 ? 59.764 31.271 120.635 1.00 52.96 174 ASN B C 1
ATOM 3405 O O . ASN B 1 177 ? 59.029 31.236 119.643 1.00 51.76 174 ASN B O 1
ATOM 3410 N N . ASP B 1 178 ? 61.042 31.645 120.585 1.00 52.11 175 ASP B N 1
ATOM 3411 C CA . ASP B 1 178 ? 61.699 31.960 119.324 1.00 52.35 175 ASP B CA 1
ATOM 3412 C C . ASP B 1 178 ? 61.472 30.837 118.319 1.00 52.18 175 ASP B C 1
ATOM 3413 O O . ASP B 1 178 ? 60.909 31.055 117.247 1.00 51.86 175 ASP B O 1
ATOM 3418 N N . LYS B 1 179 ? 61.893 29.632 118.690 1.00 52.29 176 LYS B N 1
ATOM 3419 C CA . LYS B 1 179 ? 61.865 28.485 117.788 1.00 52.48 176 LYS B CA 1
ATOM 3420 C C . LYS B 1 179 ? 60.465 28.078 117.333 1.00 53.17 176 LYS B C 1
ATOM 3421 O O . LYS B 1 179 ? 60.319 27.365 116.340 1.00 53.44 176 LYS B O 1
ATOM 3427 N N . TYR B 1 180 ? 59.437 28.530 118.044 1.00 53.31 177 TYR B N 1
ATOM 3428 C CA . TYR B 1 180 ? 58.066 28.248 117.626 1.00 53.88 177 TYR B CA 1
ATOM 3429 C C . TYR B 1 180 ? 57.583 29.184 116.525 1.00 52.68 177 TYR B C 1
ATOM 3430 O O . TYR B 1 180 ? 56.889 28.756 115.604 1.00 52.66 177 TYR B O 1
ATOM 3439 N N . LEU B 1 181 ? 57.934 30.461 116.637 1.00 51.19 178 LEU B N 1
ATOM 3440 C CA . LEU B 1 181 ? 57.651 31.426 115.582 1.00 50.38 178 LEU B CA 1
ATOM 3441 C C . LEU B 1 181 ? 58.485 31.078 114.350 1.00 49.63 178 LEU B C 1
ATOM 3442 O O . LEU B 1 181 ? 58.063 31.285 113.212 1.00 46.89 178 LEU B O 1
ATOM 3447 N N . LEU B 1 182 ? 59.672 30.540 114.609 1.00 49.74 179 LEU B N 1
ATOM 3448 C CA . LEU B 1 182 ? 60.582 30.061 113.586 1.00 48.70 179 LEU B CA 1
ATOM 3449 C C . LEU B 1 182 ? 59.916 28.953 112.783 1.00 48.93 179 LEU B C 1
ATOM 3450 O O . LEU B 1 182 ? 59.983 28.933 111.552 1.00 49.31 179 LEU B O 1
ATOM 3455 N N . LEU B 1 183 ? 59.279 28.026 113.491 1.00 48.13 180 LEU B N 1
ATOM 3456 C CA . LEU B 1 183 ? 58.610 26.903 112.846 1.00 48.35 180 LEU B CA 1
ATOM 3457 C C . LEU B 1 183 ? 57.334 27.352 112.144 1.00 47.30 180 LEU B C 1
ATOM 3458 O O . LEU B 1 183 ? 56.940 26.765 111.146 1.00 45.18 180 LEU B O 1
ATOM 3463 N N . GLU B 1 184 ? 56.696 28.393 112.672 1.00 47.15 181 GLU B N 1
ATOM 3464 C CA . GLU B 1 184 ? 55.477 28.932 112.079 1.00 47.91 181 GLU B CA 1
ATOM 3465 C C . GLU B 1 184 ? 55.731 29.449 110.661 1.00 47.50 181 GLU B C 1
ATOM 3466 O O . GLU B 1 184 ? 54.954 29.168 109.745 1.00 43.74 181 GLU B O 1
ATOM 3472 N N . GLU B 1 185 ? 56.818 30.196 110.478 1.00 45.82 182 GLU B N 1
ATOM 3473 C CA . GLU B 1 185 ? 57.151 30.724 109.150 1.00 46.35 182 GLU B CA 1
ATOM 3474 C C . GLU B 1 185 ? 57.780 29.688 108.229 1.00 44.96 182 GLU B C 1
ATOM 3475 O O . GLU B 1 185 ? 57.646 29.779 107.010 1.00 41.62 182 GLU B O 1
ATOM 3481 N N . THR B 1 186 ? 58.470 28.711 108.806 1.00 43.62 183 THR B N 1
ATOM 3482 C CA . THR B 1 186 ? 58.936 27.567 108.030 1.00 43.85 183 THR B CA 1
ATOM 3483 C C . THR B 1 186 ? 57.741 26.916 107.339 1.00 42.97 183 THR B C 1
ATOM 3484 O O . THR B 1 186 ? 57.713 26.762 106.109 1.00 43.10 183 THR B O 1
ATOM 3488 N N . GLU B 1 187 ? 56.747 26.554 108.142 1.00 41.06 184 GLU B N 1
ATOM 3489 C CA . GLU B 1 187 ? 55.542 25.902 107.649 1.00 41.17 184 GLU B CA 1
ATOM 3490 C C . GLU B 1 187 ? 54.758 26.775 106.675 1.00 39.65 184 GLU B C 1
ATOM 3491 O O . GLU B 1 187 ? 54.188 26.266 105.713 1.00 38.50 184 GLU B O 1
ATOM 3497 N N . LYS B 1 188 ? 54.734 28.080 106.926 1.00 37.49 185 LYS B N 1
ATOM 3498 C CA . LYS B 1 188 ? 54.086 29.038 106.032 1.00 38.12 185 LYS B CA 1
ATOM 3499 C C . LYS B 1 188 ? 54.723 28.998 104.638 1.00 39.68 185 LYS B C 1
ATOM 3500 O O . LYS B 1 188 ? 54.028 28.978 103.611 1.00 35.31 185 LYS B O 1
ATOM 3506 N N . GLN B 1 189 ? 56.052 28.978 104.621 1.00 38.84 186 GLN B N 1
ATOM 3507 C CA . GLN B 1 189 ? 56.826 28.930 103.394 1.00 38.55 186 GLN B CA 1
ATOM 3508 C C . GLN B 1 189 ? 56.674 27.588 102.693 1.00 37.37 186 GLN B C 1
ATOM 3509 O O . GLN B 1 189 ? 56.569 27.532 101.475 1.00 36.29 186 GLN B O 1
ATOM 3515 N N . ALA B 1 190 ? 56.664 26.504 103.460 1.00 37.06 187 ALA B N 1
ATOM 3516 C CA . ALA B 1 190 ? 56.460 25.179 102.888 1.00 35.20 187 ALA B CA 1
ATOM 3517 C C . ALA B 1 190 ? 55.078 25.074 102.235 1.00 36.94 187 ALA B C 1
ATOM 3518 O O . ALA B 1 190 ? 54.954 24.558 101.117 1.00 39.63 187 ALA B O 1
ATOM 3520 N N . VAL B 1 191 ? 54.043 25.574 102.915 1.00 32.89 188 VAL B N 1
ATOM 3521 C CA . VAL B 1 191 ? 52.701 25.611 102.325 1.00 31.99 188 VAL B CA 1
ATOM 3522 C C . VAL B 1 191 ? 52.668 26.491 101.072 1.00 31.46 188 VAL B C 1
ATOM 3523 O O . VAL B 1 191 ? 52.083 26.104 100.075 1.00 33.12 188 VAL B O 1
ATOM 3527 N N . ARG B 1 192 ? 53.313 27.655 101.082 1.00 32.56 189 ARG B N 1
ATOM 3528 C CA A ARG B 1 192 ? 53.390 28.461 99.869 0.60 31.47 189 ARG B CA 1
ATOM 3529 C CA B ARG B 1 192 ? 53.385 28.458 99.857 0.40 30.94 189 ARG B CA 1
ATOM 3530 C C . ARG B 1 192 ? 54.001 27.641 98.725 1.00 33.52 189 ARG B C 1
ATOM 3531 O O . ARG B 1 192 ? 53.489 27.625 97.597 1.00 30.94 189 ARG B O 1
ATOM 3546 N N . LYS B 1 193 ? 55.096 26.954 99.023 1.00 33.61 190 LYS B N 1
ATOM 3547 C CA . LYS B 1 193 ? 55.782 26.155 98.023 1.00 34.64 190 LYS B CA 1
ATOM 3548 C C . LYS B 1 193 ? 54.906 25.037 97.472 1.00 32.71 190 LYS B C 1
ATOM 3549 O O . LYS B 1 193 ? 54.901 24.813 96.253 1.00 34.37 190 LYS B O 1
ATOM 3555 N N . ALA B 1 194 ? 54.175 24.340 98.345 1.00 30.04 191 ALA B N 1
ATOM 3556 C CA . ALA B 1 194 ? 53.259 23.266 97.895 1.00 29.30 191 ALA B CA 1
ATOM 3557 C C . ALA B 1 194 ? 52.086 23.795 97.063 1.00 29.98 191 ALA B C 1
ATOM 3558 O O . ALA B 1 194 ? 51.726 23.184 96.054 1.00 31.10 191 ALA B O 1
ATOM 3560 N N . LEU B 1 195 ? 51.507 24.929 97.474 1.00 27.33 192 LEU B N 1
ATOM 3561 C CA . LEU B 1 195 ? 50.445 25.598 96.705 1.00 26.31 192 LEU B CA 1
ATOM 3562 C C . LEU B 1 195 ? 50.866 26.008 95.287 1.00 25.31 192 LEU B C 1
ATOM 3563 O O . LEU B 1 195 ? 50.069 25.936 94.352 1.00 22.77 192 LEU B O 1
ATOM 3568 N N . ILE B 1 196 ? 52.112 26.437 95.132 1.00 22.84 193 ILE B N 1
ATOM 3569 C CA . ILE B 1 196 ? 52.624 26.779 93.825 1.00 25.97 193 ILE B CA 1
ATOM 3570 C C . ILE B 1 196 ? 52.812 25.517 92.973 1.00 25.92 193 ILE B C 1
ATOM 3571 O O . ILE B 1 196 ? 52.464 25.513 91.796 1.00 25.13 193 ILE B O 1
ATOM 3576 N N . GLU B 1 197 ? 53.346 24.452 93.567 1.00 24.70 194 GLU B N 1
ATOM 3577 C CA . GLU B 1 197 ? 53.551 23.197 92.833 1.00 25.02 194 GLU B CA 1
ATOM 3578 C C . GLU B 1 197 ? 52.208 22.594 92.408 1.00 23.74 194 GLU B C 1
ATOM 3579 O O . GLU B 1 197 ? 52.066 22.089 91.300 1.00 21.29 194 GLU B O 1
ATOM 3585 N N . GLU B 1 198 ? 51.227 22.666 93.298 1.00 22.19 195 GLU B N 1
ATOM 3586 C CA . GLU B 1 198 ? 49.891 22.125 93.051 1.00 22.37 195 GLU B CA 1
ATOM 3587 C C . GLU B 1 198 ? 49.209 22.825 91.898 1.00 23.95 195 GLU B C 1
ATOM 3588 O O . GLU B 1 198 ? 48.655 22.170 91.002 1.00 24.23 195 GLU B O 1
ATOM 3594 N N . ARG B 1 199 ? 49.210 24.153 91.961 1.00 23.60 196 ARG B N 1
ATOM 3595 C CA . ARG B 1 199 ? 48.652 24.979 90.901 1.00 24.24 196 ARG B CA 1
ATOM 3596 C C . ARG B 1 199 ? 49.477 24.796 89.645 1.00 21.72 196 ARG B C 1
ATOM 3597 O O . ARG B 1 199 ? 48.916 24.672 88.563 1.00 22.40 196 ARG B O 1
ATOM 3605 N N . GLY B 1 200 ? 50.802 24.791 89.791 1.00 19.15 197 GLY B N 1
ATOM 3606 C CA . GLY B 1 200 ? 51.705 24.668 88.638 1.00 20.41 197 GLY B CA 1
ATOM 3607 C C . GLY B 1 200 ? 51.450 23.433 87.770 1.00 21.31 197 GLY B C 1
ATOM 3608 O O . GLY B 1 200 ? 51.622 23.488 86.550 1.00 19.54 197 GLY B O 1
ATOM 3609 N N . ARG B 1 201 ? 51.054 22.317 88.384 1.00 19.97 198 ARG B N 1
ATOM 3610 C CA . ARG B 1 201 ? 50.753 21.078 87.622 1.00 19.16 198 ARG B CA 1
ATOM 3611 C C . ARG B 1 201 ? 49.595 21.317 86.650 1.00 20.21 198 ARG B C 1
ATOM 3612 O O . ARG B 1 201 ? 49.618 20.887 85.473 1.00 16.63 198 ARG B O 1
ATOM 3620 N N . PHE B 1 202 ? 48.579 22.009 87.144 1.00 19.33 199 PHE B N 1
ATOM 3621 C CA . PHE B 1 202 ? 47.446 22.339 86.274 1.00 19.84 199 PHE B CA 1
ATOM 3622 C C . PHE B 1 202 ? 47.789 23.368 85.200 1.00 19.15 199 PHE B C 1
ATOM 3623 O O . PHE B 1 202 ? 47.324 23.238 84.075 1.00 18.35 199 PHE B O 1
ATOM 3631 N N . CYS B 1 203 ? 48.638 24.348 85.535 1.00 15.68 200 CYS B N 1
ATOM 3632 C CA . CYS B 1 203 ? 49.081 25.363 84.573 1.00 18.58 200 CYS B CA 1
ATOM 3633 C C . CYS B 1 203 ? 49.849 24.693 83.436 1.00 18.53 200 CYS B C 1
ATOM 3634 O O . CYS B 1 203 ? 49.633 24.984 82.263 1.00 17.50 200 CYS B O 1
ATOM 3637 N N . THR B 1 204 ? 50.738 23.788 83.814 1.00 17.98 201 THR B N 1
ATOM 3638 C CA . THR B 1 204 ? 51.526 23.013 82.852 1.00 18.02 201 THR B CA 1
ATOM 3639 C C . THR B 1 204 ? 50.594 22.245 81.948 1.00 18.11 201 THR B C 1
ATOM 3640 O O . THR B 1 204 ? 50.737 22.272 80.735 1.00 19.05 201 THR B O 1
ATOM 3644 N N . PHE B 1 205 ? 49.605 21.590 82.539 1.00 19.85 202 PHE B N 1
ATOM 3645 C CA . PHE B 1 205 ? 48.649 20.775 81.761 1.00 20.30 202 PHE B CA 1
ATOM 3646 C C . PHE B 1 205 ? 47.894 21.677 80.788 1.00 16.35 202 PHE B C 1
ATOM 3647 O O . PHE B 1 205 ? 47.663 21.324 79.633 1.00 17.53 202 PHE B O 1
ATOM 3655 N N . ILE B 1 206 ? 47.511 22.856 81.242 1.00 17.89 203 ILE B N 1
ATOM 3656 C CA . ILE B 1 206 ? 46.771 23.740 80.381 1.00 18.35 203 ILE B CA 1
ATOM 3657 C C . ILE B 1 206 ? 47.627 24.337 79.252 1.00 18.81 203 ILE B C 1
ATOM 3658 O O . ILE B 1 206 ? 47.139 24.567 78.144 1.00 17.51 203 ILE B O 1
ATOM 3663 N N . SER B 1 207 ? 48.912 24.568 79.505 1.00 16.82 204 SER B N 1
ATOM 3664 C CA . SER B 1 207 ? 49.783 24.983 78.413 1.00 18.36 204 SER B CA 1
ATOM 3665 C C . SER B 1 207 ? 49.882 23.918 77.328 1.00 16.60 204 SER B C 1
ATOM 3666 O O . SER B 1 207 ? 50.018 24.220 76.172 1.00 17.27 204 SER B O 1
ATOM 3677 N N . LEU B 1 209 ? 47.433 21.658 76.701 1.00 19.86 206 LEU B N 1
ATOM 3678 C CA . LEU B 1 209 ? 46.091 21.620 76.107 1.00 24.53 206 LEU B CA 1
ATOM 3679 C C . LEU B 1 209 ? 45.861 22.693 75.048 1.00 20.21 206 LEU B C 1
ATOM 3680 O O . LEU B 1 209 ? 45.144 22.469 74.072 1.00 19.10 206 LEU B O 1
ATOM 3685 N N . ARG B 1 210 ? 46.422 23.874 75.267 1.00 20.99 207 ARG B N 1
ATOM 3686 C CA . ARG B 1 210 ? 46.166 25.038 74.427 1.00 24.94 207 ARG B CA 1
ATOM 3687 C C . ARG B 1 210 ? 46.320 24.810 72.927 1.00 21.10 207 ARG B C 1
ATOM 3688 O O . ARG B 1 210 ? 45.399 25.111 72.183 1.00 20.01 207 ARG B O 1
ATOM 3696 N N . PRO B 1 211 ? 47.498 24.335 72.475 1.00 18.33 208 PRO B N 1
ATOM 3697 C CA . PRO B 1 211 ? 47.652 24.111 71.044 1.00 18.96 208 PRO B CA 1
ATOM 3698 C C . PRO B 1 211 ? 46.709 23.054 70.476 1.00 17.16 208 PRO B C 1
ATOM 3699 O O . PRO B 1 211 ? 46.342 23.158 69.329 1.00 18.94 208 PRO B O 1
ATOM 3703 N N . VAL B 1 212 ? 46.350 22.035 71.258 1.00 14.72 209 VAL B N 1
ATOM 3704 C CA . VAL B 1 212 ? 45.350 21.064 70.806 1.00 14.76 209 VAL B CA 1
ATOM 3705 C C . VAL B 1 212 ? 43.980 21.732 70.532 1.00 17.51 209 VAL B C 1
ATOM 3706 O O . VAL B 1 212 ? 43.361 21.528 69.481 1.00 16.15 209 VAL B O 1
ATOM 3710 N N . ILE B 1 213 ? 43.514 22.549 71.470 1.00 16.42 210 ILE B N 1
ATOM 3711 C CA . ILE B 1 213 ? 42.240 23.282 71.273 1.00 17.80 210 ILE B CA 1
ATOM 3712 C C . ILE B 1 213 ? 42.330 24.318 70.153 1.00 19.32 210 ILE B C 1
ATOM 3713 O O . ILE B 1 213 ? 41.367 24.524 69.407 1.00 18.26 210 ILE B O 1
ATOM 3718 N N . GLU B 1 214 ? 43.476 24.967 69.987 1.00 17.76 211 GLU B N 1
ATOM 3719 C CA . GLU B 1 214 ? 43.645 25.851 68.846 1.00 16.20 211 GLU B CA 1
ATOM 3720 C C . GLU B 1 214 ? 43.477 25.127 67.509 1.00 16.55 211 GLU B C 1
ATOM 3721 O O . GLU B 1 214 ? 42.836 25.668 66.582 1.00 14.33 211 GLU B O 1
ATOM 3727 N N . GLU B 1 215 ? 44.053 23.929 67.406 1.00 15.11 212 GLU B N 1
ATOM 3728 C CA . GLU B 1 215 ? 43.880 23.091 66.183 1.00 19.30 212 GLU B CA 1
ATOM 3729 C C . GLU B 1 215 ? 42.446 22.647 65.984 1.00 19.13 212 GLU B C 1
ATOM 3730 O O . GLU B 1 215 ? 41.972 22.572 64.865 1.00 17.25 212 GLU B O 1
ATOM 3736 N N . GLU B 1 216 ? 41.762 22.386 67.077 1.00 15.88 213 GLU B N 1
ATOM 3737 C CA . GLU B 1 216 ? 40.353 22.007 66.963 1.00 18.33 213 GLU B CA 1
ATOM 3738 C C . GLU B 1 216 ? 39.546 23.188 66.437 1.00 16.52 213 GLU B C 1
ATOM 3739 O O . GLU B 1 216 ? 38.689 23.022 65.529 1.00 22.09 213 GLU B O 1
ATOM 3745 N N . ILE B 1 217 ? 39.805 24.382 66.968 1.00 16.19 214 ILE B N 1
ATOM 3746 C CA . ILE B 1 217 ? 39.117 25.586 66.472 1.00 18.73 214 ILE B CA 1
ATOM 3747 C C . ILE B 1 217 ? 39.460 25.814 64.986 1.00 20.82 214 ILE B C 1
ATOM 3748 O O . ILE B 1 217 ? 38.577 26.159 64.204 1.00 20.43 214 ILE B O 1
ATOM 3753 N N . SER B 1 218 ? 40.719 25.628 64.595 1.00 16.28 215 SER B N 1
ATOM 3754 C CA . SER B 1 218 ? 41.115 25.808 63.185 1.00 17.54 215 SER B CA 1
ATOM 3755 C C . SER B 1 218 ? 40.380 24.781 62.280 1.00 20.55 215 SER B C 1
ATOM 3756 O O . SER B 1 218 ? 39.920 25.119 61.163 1.00 20.33 215 SER B O 1
ATOM 3767 N N . LEU B 1 220 ? 37.448 23.175 62.897 1.00 18.11 217 LEU B N 1
ATOM 3768 C CA . LEU B 1 220 ? 36.027 23.541 62.792 1.00 21.45 217 LEU B CA 1
ATOM 3769 C C . LEU B 1 220 ? 35.803 24.726 61.883 1.00 20.60 217 LEU B C 1
ATOM 3770 O O . LEU B 1 220 ? 34.782 24.796 61.195 1.00 19.29 217 LEU B O 1
ATOM 3775 N N . GLY B 1 221 ? 36.754 25.659 61.874 1.00 19.74 218 GLY B N 1
ATOM 3776 C CA . GLY B 1 221 ? 36.611 26.892 61.112 1.00 21.61 218 GLY B CA 1
ATOM 3777 C C . GLY B 1 221 ? 36.551 26.604 59.621 1.00 23.58 218 GLY B C 1
ATOM 3778 O O . GLY B 1 221 ? 35.962 27.379 58.877 1.00 23.91 218 GLY B O 1
ATOM 3779 N N . GLU B 1 222 ? 37.177 25.505 59.175 1.00 17.94 219 GLU B N 1
ATOM 3780 C CA . GLU B 1 222 ? 37.149 25.117 57.753 1.00 23.48 219 GLU B CA 1
ATOM 3781 C C . GLU B 1 222 ? 35.765 24.697 57.284 1.00 24.09 219 GLU B C 1
ATOM 3782 O O . GLU B 1 222 ? 35.475 24.690 56.082 1.00 23.12 219 GLU B O 1
ATOM 3788 N N . ILE B 1 223 ? 34.905 24.343 58.235 1.00 18.98 220 ILE B N 1
ATOM 3789 C CA . ILE B 1 223 ? 33.527 23.987 57.897 1.00 20.36 220 ILE B CA 1
ATOM 3790 C C . ILE B 1 223 ? 32.739 25.182 57.339 1.00 18.86 220 ILE B C 1
ATOM 3791 O O . ILE B 1 223 ? 31.684 25.003 56.717 1.00 21.56 220 ILE B O 1
ATOM 3796 N N . THR B 1 224 ? 33.238 26.403 57.534 1.00 19.84 221 THR B N 1
ATOM 3797 C CA . THR B 1 224 ? 32.467 27.578 57.079 1.00 23.75 221 THR B CA 1
ATOM 3798 C C . THR B 1 224 ? 32.258 27.586 55.554 1.00 25.76 221 THR B C 1
ATOM 3799 O O . THR B 1 224 ? 31.327 28.210 55.046 1.00 26.79 221 THR B O 1
ATOM 3803 N N . HIS B 1 225 ? 33.137 26.918 54.818 1.00 19.28 222 HIS B N 1
ATOM 3804 C CA . HIS B 1 225 ? 33.055 26.917 53.355 1.00 19.66 222 HIS B CA 1
ATOM 3805 C C . HIS B 1 225 ? 32.000 25.953 52.819 1.00 22.28 222 HIS B C 1
ATOM 3806 O O . HIS B 1 225 ? 31.613 26.033 51.661 1.00 20.59 222 HIS B O 1
ATOM 3813 N N . LEU B 1 226 ? 31.545 25.027 53.651 1.00 18.60 223 LEU B N 1
ATOM 3814 C CA . LEU B 1 226 ? 30.562 24.037 53.168 1.00 18.57 223 LEU B CA 1
ATOM 3815 C C . LEU B 1 226 ? 29.188 24.603 52.802 1.00 21.23 223 LEU B C 1
ATOM 3816 O O . LEU B 1 226 ? 28.556 24.134 51.854 1.00 22.35 223 LEU B O 1
ATOM 3821 N N . GLN B 1 227 ? 28.722 25.591 53.557 1.00 22.01 224 GLN B N 1
ATOM 3822 C CA A GLN B 1 227 ? 27.389 26.132 53.315 0.50 24.90 224 GLN B CA 1
ATOM 3823 C CA B GLN B 1 227 ? 27.418 26.193 53.338 0.50 24.59 224 GLN B CA 1
ATOM 3824 C C . GLN B 1 227 ? 27.203 26.669 51.900 1.00 22.79 224 GLN B C 1
ATOM 3825 O O . GLN B 1 227 ? 26.206 26.343 51.269 1.00 24.98 224 GLN B O 1
ATOM 3836 N N . THR B 1 228 ? 28.144 27.454 51.383 1.00 21.85 225 THR B N 1
ATOM 3837 C CA A THR B 1 228 ? 27.982 28.031 50.040 0.50 22.56 225 THR B CA 1
ATOM 3838 C CA B THR B 1 228 ? 27.912 28.023 50.053 0.50 22.81 225 THR B CA 1
ATOM 3839 C C . THR B 1 228 ? 27.895 26.937 48.987 1.00 22.55 225 THR B C 1
ATOM 3840 O O . THR B 1 228 ? 27.090 27.005 48.059 1.00 21.86 225 THR B O 1
ATOM 3847 N N . ILE B 1 229 ? 28.756 25.932 49.134 1.00 21.40 226 ILE B N 1
ATOM 3848 C CA . ILE B 1 229 ? 28.783 24.842 48.187 1.00 20.03 226 ILE B CA 1
ATOM 3849 C C . ILE B 1 229 ? 27.491 24.037 48.279 1.00 19.80 226 ILE B C 1
ATOM 3850 O O . ILE B 1 229 ? 26.920 23.651 47.271 1.00 19.57 226 ILE B O 1
ATOM 3855 N N . SER B 1 230 ? 27.007 23.779 49.487 1.00 21.62 227 SER B N 1
ATOM 3856 C CA . SER B 1 230 ? 25.772 23.031 49.602 1.00 21.26 227 SER B CA 1
ATOM 3857 C C . SER B 1 230 ? 24.594 23.763 48.943 1.00 20.92 227 SER B C 1
ATOM 3858 O O . SER B 1 230 ? 23.708 23.157 48.343 1.00 20.99 227 SER B O 1
ATOM 3861 N N . GLU B 1 231 ? 24.565 25.079 49.091 1.00 18.96 228 GLU B N 1
ATOM 3862 C CA A GLU B 1 231 ? 23.534 25.895 48.442 0.50 24.03 228 GLU B CA 1
ATOM 3863 C CA B GLU B 1 231 ? 23.525 25.881 48.441 0.50 24.02 228 GLU B CA 1
ATOM 3864 C C . GLU B 1 231 ? 23.603 25.806 46.915 1.00 25.00 228 GLU B C 1
ATOM 3865 O O . GLU B 1 231 ? 22.586 25.610 46.254 1.00 25.46 228 GLU B O 1
ATOM 3876 N N . ASP B 1 232 ? 24.810 25.939 46.370 1.00 23.50 229 ASP B N 1
ATOM 3877 C CA A ASP B 1 232 ? 25.053 25.761 44.940 0.50 23.71 229 ASP B CA 1
ATOM 3878 C CA B ASP B 1 232 ? 25.026 25.768 44.941 0.50 24.00 229 ASP B CA 1
ATOM 3879 C C . ASP B 1 232 ? 24.569 24.391 44.458 1.00 22.77 229 ASP B C 1
ATOM 3880 O O . ASP B 1 232 ? 23.906 24.288 43.438 1.00 23.14 229 ASP B O 1
ATOM 3889 N N . LEU B 1 233 ? 24.939 23.331 45.178 1.00 21.70 230 LEU B N 1
ATOM 3890 C CA . LEU B 1 233 ? 24.513 21.972 44.821 1.00 23.80 230 LEU B CA 1
ATOM 3891 C C . LEU B 1 233 ? 22.982 21.867 44.819 1.00 26.01 230 LEU B C 1
ATOM 3892 O O . LEU B 1 233 ? 22.380 21.206 43.968 1.00 23.26 230 LEU B O 1
ATOM 3897 N N . LYS B 1 234 ? 22.366 22.496 45.810 1.00 22.00 231 LYS B N 1
ATOM 3898 C CA A LYS B 1 234 ? 20.916 22.533 45.875 0.50 23.22 231 LYS B CA 1
ATOM 3899 C CA B LYS B 1 234 ? 20.907 22.557 45.881 0.50 22.56 231 LYS B CA 1
ATOM 3900 C C . LYS B 1 234 ? 20.364 23.218 44.621 1.00 24.07 231 LYS B C 1
ATOM 3901 O O . LYS B 1 234 ? 19.440 22.718 44.004 1.00 22.01 231 LYS B O 1
ATOM 3912 N N . SER B 1 235 ? 20.965 24.343 44.235 1.00 24.66 232 SER B N 1
ATOM 3913 C CA A SER B 1 235 ? 20.527 25.094 43.056 0.50 24.96 232 SER B CA 1
ATOM 3914 C CA B SER B 1 235 ? 20.527 25.094 43.058 0.50 24.49 232 SER B CA 1
ATOM 3915 C C . SER B 1 235 ? 20.695 24.313 41.754 1.00 28.63 232 SER B C 1
ATOM 3916 O O . SER B 1 235 ? 19.896 24.465 40.806 1.00 28.25 232 SER B O 1
ATOM 3921 N N . LEU B 1 236 ? 21.739 23.494 41.695 1.00 22.55 233 LEU B N 1
ATOM 3922 C CA . LEU B 1 236 ? 22.066 22.774 40.495 1.00 25.20 233 LEU B CA 1
ATOM 3923 C C . LEU B 1 236 ? 21.239 21.508 40.355 1.00 27.16 233 LEU B C 1
ATOM 3924 O O . LEU B 1 236 ? 21.319 20.838 39.319 1.00 28.38 233 LEU B O 1
ATOM 3929 N N . THR B 1 237 ? 20.468 21.173 41.391 1.00 25.57 234 THR B N 1
ATOM 3930 C CA . THR B 1 237 ? 19.728 19.903 41.393 1.00 26.84 234 THR B CA 1
ATOM 3931 C C . THR B 1 237 ? 18.213 20.102 41.472 1.00 28.65 234 THR B C 1
ATOM 3932 O O . THR B 1 237 ? 17.476 19.151 41.697 1.00 29.70 234 THR B O 1
ATOM 3944 N N . ASP B 1 239 ? 14.428 20.584 40.140 1.00 34.67 236 ASP B N 1
ATOM 3945 C CA . ASP B 1 239 ? 13.619 19.973 39.088 1.00 35.80 236 ASP B CA 1
ATOM 3946 C C . ASP B 1 239 ? 14.352 18.836 38.383 1.00 34.68 236 ASP B C 1
ATOM 3947 O O . ASP B 1 239 ? 14.693 18.954 37.204 1.00 32.45 236 ASP B O 1
ATOM 3952 N N . PRO B 1 240 ? 14.574 17.713 39.093 1.00 35.16 237 PRO B N 1
ATOM 3953 C CA . PRO B 1 240 ? 15.350 16.609 38.519 1.00 35.67 237 PRO B CA 1
ATOM 3954 C C . PRO B 1 240 ? 14.546 15.841 37.468 1.00 36.97 237 PRO B C 1
ATOM 3955 O O . PRO B 1 240 ? 15.065 14.904 36.843 1.00 37.16 237 PRO B O 1
ATOM 3959 N N . HIS B 1 241 ? 13.293 16.257 37.279 1.00 35.74 238 HIS B N 1
ATOM 3960 C CA . HIS B 1 241 ? 12.366 15.604 36.354 1.00 37.26 238 HIS B CA 1
ATOM 3961 C C . HIS B 1 241 ? 12.397 16.249 34.969 1.00 36.44 238 HIS B C 1
ATOM 3962 O O . HIS B 1 241 ? 11.783 15.747 34.029 1.00 36.28 238 HIS B O 1
ATOM 3969 N N . LYS B 1 242 ? 13.079 17.380 34.849 1.00 36.41 239 LYS B N 1
ATOM 3970 C CA . LYS B 1 242 ? 13.202 18.038 33.557 1.00 37.16 239 LYS B CA 1
ATOM 3971 C C . LYS B 1 242 ? 14.666 18.366 33.262 1.00 38.87 239 LYS B C 1
ATOM 3972 O O . LYS B 1 242 ? 15.550 18.156 34.110 1.00 34.87 239 LYS B O 1
ATOM 3978 N N . LEU B 1 243 ? 14.933 18.826 32.044 1.00 40.63 240 LEU B N 1
ATOM 3979 C CA . LEU B 1 243 ? 16.283 19.237 31.688 1.00 44.38 240 LEU B CA 1
ATOM 3980 C C . LEU B 1 243 ? 16.479 20.727 31.951 1.00 46.58 240 LEU B C 1
ATOM 3981 O O . LEU B 1 243 ? 15.648 21.544 31.553 1.00 47.39 240 LEU B O 1
ATOM 3986 N N . PRO B 1 244 ? 17.571 21.087 32.640 1.00 49.72 241 PRO B N 1
ATOM 3987 C CA . PRO B 1 244 ? 17.855 22.500 32.881 1.00 52.08 241 PRO B CA 1
ATOM 3988 C C . PRO B 1 244 ? 18.230 23.191 31.570 1.00 54.01 241 PRO B C 1
ATOM 3989 O O . PRO B 1 244 ? 18.708 22.531 30.644 1.00 54.49 241 PRO B O 1
ATOM 3993 N N . SER B 1 245 ? 17.995 24.499 31.494 1.00 57.21 242 SER B N 1
ATOM 3994 C CA . SER B 1 245 ? 18.243 25.278 30.275 1.00 59.40 242 SER B CA 1
ATOM 3995 C C . SER B 1 245 ? 18.570 24.416 29.051 1.00 60.43 242 SER B C 1
ATOM 3996 O O . SER B 1 245 ? 19.722 24.029 28.832 1.00 60.63 242 SER B O 1
#